Protein AF-A0A834UEQ7-F1 (afdb_monomer)

InterPro domains:
  IPR047501 Ciliogenesis-associated TTC17-interacting protein, dimerization/docking domain [cd22973] (294-333)
  IPR048777 Ciliogenesis-associated TTC17-interacting protein, N-terminal domain [PF21772] (25-236)

Secondary structure (DSSP, 8-state):
--------------------------TTTHHHH-EEEEEEEEETTSTT-EEEEEEEEEEEESTTS-EEEEEEEEEEEETTEEEEEEEEEEEETTS-EEEEEEEEEEEETTEEEEEEEEEEEETTEEEEEEEEEETTT--EEEEEEEEETTS-EE-HHHHHHHHHHHHHTT--EEEEEEEE-TTS-EEEEEEEEEEEEEEEETTEEEEEEEEEEEEE-TTS-EEEEEEEE-TT--EEEEEETTSSEEEEEGGGS---HHHHHHHHHHHTTGGGT-HHHHHHHHHHHHHHHHHHHHHHHH-HHHHHHHHHHHHHHHHH--S-HHHHHHHHHHTTSSS--------TTSGGGS-------------S-S--GGG--------

Organism: Vespula pensylvanica (NCBI:txid30213)

Structure (mmCIF, N/CA/C/O backbone):
data_AF-A0A834UEQ7-F1
#
_entry.id   AF-A0A834UEQ7-F1
#
loop_
_atom_site.group_PDB
_atom_site.id
_atom_site.type_symbol
_atom_site.label_atom_id
_atom_site.label_alt_id
_atom_site.label_comp_id
_atom_site.label_asym_id
_atom_site.label_entity_id
_atom_site.label_seq_id
_atom_site.pdbx_PDB_ins_code
_atom_site.Cartn_x
_atom_site.Cartn_y
_atom_site.Cartn_z
_atom_site.occupancy
_atom_site.B_iso_or_equiv
_atom_site.auth_seq_id
_atom_site.auth_comp_id
_atom_site.auth_asym_id
_atom_site.auth_atom_id
_atom_site.pdbx_PDB_model_num
ATOM 1 N N . MET A 1 1 ? 34.923 35.739 24.118 1.00 29.53 1 MET A N 1
ATOM 2 C CA . MET A 1 1 ? 34.042 36.268 25.182 1.00 29.53 1 MET A CA 1
ATOM 3 C C . MET A 1 1 ? 32.742 35.494 25.080 1.00 29.53 1 MET A C 1
ATOM 5 O O . MET A 1 1 ? 32.020 35.686 24.119 1.00 29.53 1 MET A O 1
ATOM 9 N N . SER A 1 2 ? 32.703 34.333 25.738 1.00 24.75 2 SER A N 1
ATOM 10 C CA . SER A 1 2 ? 32.017 34.069 27.026 1.00 24.75 2 SER A CA 1
ATOM 11 C C . SER A 1 2 ? 30.614 33.519 26.748 1.00 24.75 2 SER A C 1
ATOM 13 O O . SER A 1 2 ? 29.846 34.187 26.079 1.00 24.75 2 SER A O 1
ATOM 15 N N . SER A 1 3 ? 30.183 32.352 27.206 1.00 23.22 3 SER A N 1
ATOM 16 C CA . SER A 1 3 ? 30.761 31.334 28.083 1.00 23.22 3 SER A CA 1
ATOM 17 C C . SER A 1 3 ? 29.732 30.199 28.187 1.00 23.22 3 SER A C 1
ATOM 19 O O . SER A 1 3 ? 28.541 30.487 28.188 1.00 23.22 3 SER A O 1
ATOM 21 N N . LEU A 1 4 ? 30.216 28.965 28.358 1.00 26.08 4 LEU A N 1
ATOM 22 C CA . LEU A 1 4 ? 29.636 27.914 29.209 1.00 26.08 4 LEU A CA 1
ATOM 23 C C . LEU A 1 4 ? 28.150 27.556 29.010 1.00 26.08 4 LEU A C 1
ATOM 25 O O . LEU A 1 4 ? 27.282 28.196 29.586 1.00 26.08 4 LEU A O 1
ATOM 29 N N . PHE A 1 5 ? 27.888 26.403 28.386 1.00 25.92 5 PHE A N 1
ATOM 30 C CA . PHE A 1 5 ? 26.907 25.473 28.948 1.00 25.92 5 PHE A CA 1
ATOM 31 C C . PHE A 1 5 ? 27.460 24.049 28.964 1.00 25.92 5 PHE A C 1
ATOM 33 O O . PHE A 1 5 ? 28.072 23.550 28.025 1.00 25.92 5 PHE A O 1
ATOM 40 N N . THR A 1 6 ? 27.292 23.480 30.142 1.00 25.72 6 THR A N 1
ATOM 41 C CA . THR A 1 6 ? 27.798 22.245 30.711 1.00 25.72 6 THR A CA 1
ATOM 42 C C . THR A 1 6 ? 27.322 20.990 29.992 1.00 25.72 6 THR A C 1
ATOM 44 O O . THR A 1 6 ? 26.128 20.780 29.792 1.00 25.72 6 THR A O 1
ATOM 47 N N . SER A 1 7 ? 28.278 20.099 29.744 1.00 25.44 7 SER A N 1
ATOM 48 C CA . SER A 1 7 ? 28.077 18.659 29.628 1.00 25.44 7 SER A CA 1
ATOM 49 C C . SER A 1 7 ? 27.246 18.138 30.803 1.00 25.44 7 SER A C 1
ATOM 51 O O . SER A 1 7 ? 27.686 18.196 31.951 1.00 25.44 7 SER A O 1
ATOM 53 N N . THR A 1 8 ? 26.060 17.611 30.517 1.00 25.75 8 THR A N 1
ATOM 54 C CA . THR A 1 8 ? 25.307 16.769 31.448 1.00 25.75 8 THR A CA 1
ATOM 55 C C . THR A 1 8 ? 25.027 15.444 30.762 1.00 25.75 8 THR A C 1
ATOM 57 O O . THR A 1 8 ? 24.201 15.324 29.865 1.00 25.75 8 THR A O 1
ATOM 60 N N . THR A 1 9 ? 25.794 14.447 31.183 1.00 26.47 9 THR A N 1
ATOM 61 C CA . THR A 1 9 ? 25.445 13.036 31.108 1.00 26.47 9 THR A CA 1
ATOM 62 C C . THR A 1 9 ? 24.095 12.811 31.785 1.00 26.47 9 THR A C 1
ATOM 64 O O . THR A 1 9 ? 23.961 13.086 32.975 1.00 26.47 9 THR A O 1
ATOM 67 N N . PHE A 1 10 ? 23.131 12.265 31.049 1.00 24.61 10 PHE A N 1
ATOM 68 C CA . PHE A 1 10 ? 21.999 11.535 31.613 1.00 24.61 10 PHE A CA 1
ATOM 69 C C . PHE A 1 10 ? 21.941 10.169 30.928 1.00 24.61 10 PHE A C 1
ATOM 71 O O . PHE A 1 10 ? 21.466 10.031 29.805 1.00 24.61 10 PHE A O 1
ATOM 78 N N . ILE A 1 11 ? 22.469 9.160 31.618 1.00 36.09 11 ILE A N 1
ATOM 79 C CA . ILE A 1 11 ? 21.972 7.792 31.523 1.00 36.09 11 ILE A CA 1
ATOM 80 C C . ILE A 1 11 ? 21.160 7.614 32.798 1.00 36.09 11 ILE A C 1
ATOM 82 O O . ILE A 1 11 ? 21.750 7.608 33.869 1.00 36.09 11 ILE A O 1
ATOM 86 N N . GLU A 1 12 ? 19.839 7.502 32.678 1.00 26.77 12 GLU A N 1
ATOM 87 C CA . GLU A 1 12 ? 19.042 6.597 33.508 1.00 26.77 12 GLU A CA 1
ATOM 88 C C . GLU A 1 12 ? 17.618 6.449 32.951 1.00 26.77 12 GLU A C 1
ATOM 90 O O . GLU A 1 12 ? 16.848 7.397 32.815 1.00 26.77 12 GLU A O 1
ATOM 95 N N . SER A 1 13 ? 17.334 5.201 32.586 1.00 35.88 13 SER A N 1
ATOM 96 C CA . SER A 1 13 ? 16.052 4.498 32.605 1.00 35.88 13 SER A CA 1
ATOM 97 C C . SER A 1 13 ? 14.782 5.292 32.934 1.00 35.88 13 SER A C 1
ATOM 99 O O . SER A 1 13 ? 14.509 5.619 34.088 1.00 35.88 13 SER A O 1
ATOM 101 N N . SER A 1 14 ? 13.884 5.367 31.951 1.00 28.34 14 SER A N 1
ATOM 102 C CA . SER A 1 14 ? 12.446 5.287 32.212 1.00 28.34 14 SER A CA 1
ATOM 103 C C . SER A 1 14 ? 11.760 4.418 31.153 1.00 28.34 14 SER A C 1
ATOM 105 O O . SER A 1 14 ? 11.610 4.778 29.990 1.00 28.34 14 SER A O 1
ATOM 107 N N . ASN A 1 15 ? 11.360 3.222 31.586 1.00 38.53 15 ASN A N 1
ATOM 108 C CA . ASN A 1 15 ? 10.345 2.399 30.940 1.00 38.53 15 ASN A CA 1
ATOM 109 C C . ASN A 1 15 ? 9.107 3.254 30.631 1.00 38.53 15 ASN A C 1
ATOM 111 O O . ASN A 1 15 ? 8.442 3.695 31.567 1.00 38.53 15 ASN A O 1
ATOM 115 N N . SER A 1 16 ? 8.789 3.471 29.350 1.00 36.50 16 SER A N 1
ATOM 116 C CA . SER A 1 16 ? 7.416 3.627 28.824 1.00 36.50 16 SER A CA 1
ATOM 117 C C . SER A 1 16 ? 7.406 4.033 27.341 1.00 36.50 16 SER A C 1
ATOM 119 O O . SER A 1 16 ? 6.876 5.080 26.977 1.00 36.50 16 SER A O 1
ATOM 121 N N . GLN A 1 17 ? 7.914 3.191 26.437 1.00 37.12 17 GLN A N 1
ATOM 122 C CA . GLN A 1 17 ? 7.403 3.242 25.062 1.00 37.12 17 GLN A CA 1
ATOM 123 C C . GLN A 1 17 ? 6.206 2.301 24.978 1.00 37.12 17 GLN A C 1
ATOM 125 O O . GLN A 1 17 ? 6.317 1.082 25.055 1.00 37.12 17 GLN A O 1
ATOM 130 N N . LYS A 1 18 ? 5.041 2.953 25.006 1.00 42.28 18 LYS A N 1
ATOM 131 C CA . LYS A 1 18 ? 3.695 2.400 25.087 1.00 42.28 18 LYS A CA 1
ATOM 132 C C . LYS A 1 18 ? 3.487 1.340 24.010 1.00 42.28 18 LYS A C 1
ATOM 134 O O . LYS A 1 18 ? 3.344 1.670 22.838 1.00 42.28 18 LYS A O 1
ATOM 139 N N . TRP A 1 19 ? 3.414 0.090 24.456 1.00 45.78 19 TRP A N 1
ATOM 140 C CA . TRP A 1 19 ? 2.829 -1.006 23.700 1.00 45.78 19 TRP A CA 1
ATOM 141 C C . TRP A 1 19 ? 1.444 -0.590 23.176 1.00 45.78 19 TRP A C 1
ATOM 143 O O . TRP A 1 19 ? 0.663 0.063 23.878 1.00 45.78 19 TRP A O 1
ATOM 153 N N . ILE A 1 20 ? 1.205 -0.936 21.914 1.00 53.16 20 ILE A N 1
ATOM 154 C CA . ILE A 1 20 ? 0.031 -0.667 21.075 1.00 53.16 20 ILE A CA 1
ATOM 155 C C . ILE A 1 20 ? -1.271 -0.888 21.877 1.00 53.16 20 ILE A C 1
ATOM 157 O O . ILE A 1 20 ? -1.365 -1.859 22.635 1.00 53.16 20 ILE A O 1
ATOM 161 N N . PRO A 1 21 ? -2.322 -0.057 21.710 1.00 59.09 21 PRO A N 1
ATOM 162 C CA . PRO A 1 21 ? -3.666 -0.479 22.104 1.00 59.09 21 PRO A CA 1
ATOM 163 C C . PRO A 1 21 ? -3.953 -1.855 21.484 1.00 59.09 21 PRO A C 1
ATOM 165 O O . PRO A 1 21 ? -3.467 -2.123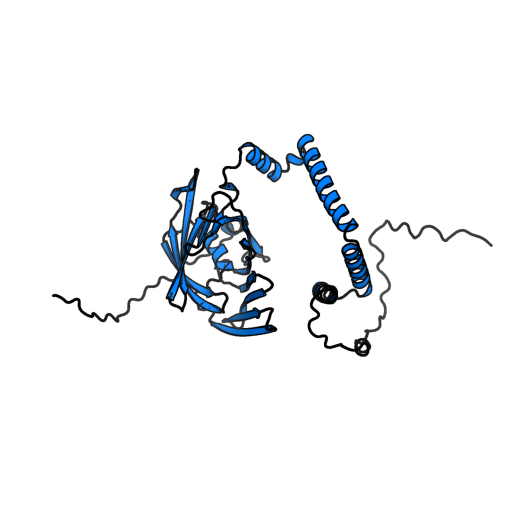 20.393 1.00 59.09 21 PRO A O 1
ATOM 168 N N . GLN A 1 22 ? -4.721 -2.741 22.126 1.00 74.12 22 GLN A N 1
ATOM 169 C CA . GLN A 1 22 ? -5.081 -4.048 21.544 1.00 74.12 22 GLN A CA 1
ATOM 170 C C . GLN A 1 22 ? -5.975 -3.864 20.300 1.00 74.12 22 GLN A C 1
ATOM 172 O O . GLN A 1 22 ? -7.188 -4.060 20.348 1.00 74.12 22 GLN A O 1
ATOM 177 N N . PHE A 1 23 ? -5.383 -3.421 19.190 1.00 88.12 23 PHE A N 1
ATOM 178 C CA . PHE A 1 23 ? -6.071 -3.131 17.951 1.00 88.12 23 PHE A CA 1
ATOM 179 C C . PHE A 1 23 ? -6.521 -4.435 17.319 1.00 88.12 23 PHE A C 1
ATOM 181 O O . PHE A 1 23 ? -5.768 -5.403 17.199 1.00 88.12 23 PHE A O 1
ATOM 188 N N . PHE A 1 24 ? -7.788 -4.445 16.936 1.00 90.44 24 PHE A N 1
ATOM 189 C CA . PHE A 1 24 ? -8.439 -5.620 16.410 1.00 90.44 24 PHE A C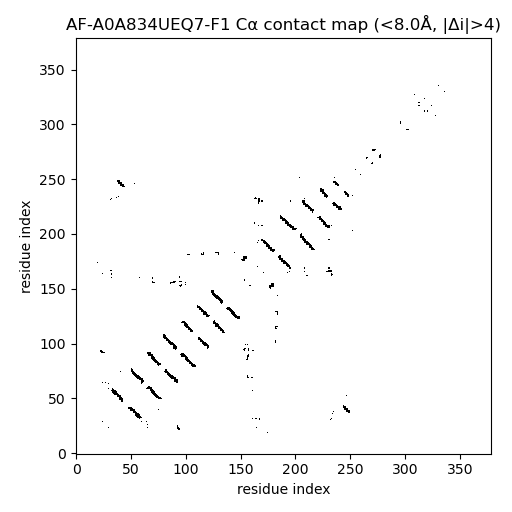A 1
ATOM 190 C C . PHE A 1 24 ? -9.551 -5.191 15.465 1.00 90.44 24 PHE A C 1
ATOM 192 O O . PHE A 1 24 ? -10.453 -4.435 15.840 1.00 90.44 24 PHE A O 1
ATOM 199 N N . ILE A 1 25 ? -9.494 -5.685 14.233 1.00 92.44 25 ILE A N 1
ATOM 200 C CA . ILE A 1 25 ? -10.559 -5.486 13.256 1.00 92.44 25 ILE A CA 1
ATOM 201 C C . ILE A 1 25 ? -11.655 -6.507 13.555 1.00 92.44 25 ILE A C 1
ATOM 203 O O . ILE A 1 25 ? -11.583 -7.667 13.149 1.00 92.44 25 ILE A O 1
ATOM 207 N N . ASP A 1 26 ? -12.675 -6.066 14.288 1.00 90.94 26 ASP A N 1
ATOM 208 C CA . ASP A 1 26 ? -13.876 -6.867 14.504 1.00 90.94 26 ASP A CA 1
ATOM 209 C C . ASP A 1 26 ? -14.715 -7.018 13.226 1.00 90.94 26 ASP A C 1
ATOM 211 O O . ASP A 1 26 ? -14.561 -6.288 12.242 1.00 90.94 26 ASP A O 1
ATOM 215 N N . HIS A 1 27 ? -15.647 -7.972 13.264 1.00 87.25 27 HIS A N 1
ATOM 216 C CA . HIS A 1 27 ? -16.515 -8.316 12.139 1.00 87.25 27 HIS A CA 1
ATOM 217 C C . HIS A 1 27 ? -17.295 -7.112 11.573 1.00 87.25 27 HIS A C 1
ATOM 219 O O . HIS A 1 27 ? -17.557 -7.053 10.372 1.00 87.25 27 HIS A O 1
ATOM 225 N N . TYR A 1 28 ? -17.644 -6.124 12.403 1.00 88.25 28 TYR A N 1
ATOM 226 C CA . TYR A 1 28 ? -18.399 -4.947 11.963 1.00 88.25 28 TYR A CA 1
ATOM 227 C C . TYR A 1 28 ? -17.530 -3.962 11.174 1.00 88.25 28 TYR A C 1
ATOM 229 O O . TYR A 1 28 ? -18.037 -3.249 10.306 1.00 88.25 28 TYR A O 1
ATOM 237 N N . LYS A 1 29 ? -16.217 -3.942 11.432 1.00 91.06 29 LYS A N 1
ATOM 238 C CA . LYS A 1 29 ? -15.257 -3.051 10.766 1.00 91.06 29 LYS A CA 1
ATOM 239 C C . LYS A 1 29 ? -14.668 -3.630 9.481 1.00 91.06 29 LYS A C 1
ATOM 241 O O . LYS A 1 29 ? -14.196 -2.848 8.660 1.00 91.06 29 LYS A O 1
ATOM 246 N N . VAL A 1 30 ? -14.750 -4.948 9.253 1.00 91.81 30 VAL A N 1
ATOM 247 C CA . VAL A 1 30 ? -14.198 -5.625 8.056 1.00 91.81 30 VAL A CA 1
ATOM 248 C C . VAL A 1 30 ? -14.609 -4.922 6.758 1.00 91.81 30 VAL A C 1
ATOM 250 O O . VAL A 1 30 ? -13.764 -4.605 5.925 1.00 91.81 30 VAL A O 1
ATOM 253 N N . LYS A 1 31 ? -15.901 -4.614 6.591 1.00 90.06 31 LYS A N 1
ATOM 254 C CA . LYS A 1 31 ? -16.392 -3.949 5.374 1.00 90.06 31 LYS A CA 1
ATOM 255 C C . LYS A 1 31 ? -15.882 -2.510 5.233 1.00 90.06 31 LYS A C 1
ATOM 257 O O . LYS A 1 31 ? -15.711 -2.050 4.114 1.00 90.06 31 LYS A O 1
ATOM 262 N N . ALA A 1 32 ? -15.660 -1.808 6.343 1.00 90.31 32 ALA A N 1
ATOM 263 C CA . ALA A 1 32 ? -15.203 -0.420 6.334 1.00 90.31 32 ALA A CA 1
ATOM 264 C C . ALA A 1 32 ? -13.703 -0.296 6.006 1.00 90.31 32 ALA A C 1
ATOM 266 O O . ALA A 1 32 ? -13.297 0.694 5.398 1.00 90.31 32 ALA A O 1
ATOM 267 N N . VAL A 1 33 ? -12.892 -1.295 6.382 1.00 92.94 33 VAL A N 1
ATOM 268 C CA . VAL A 1 33 ? -11.453 -1.330 6.059 1.00 92.94 33 VAL A CA 1
ATOM 269 C C . VAL A 1 33 ? -11.155 -1.838 4.645 1.00 92.94 33 VAL A C 1
ATOM 271 O O . VAL A 1 33 ? -10.078 -1.562 4.128 1.00 92.94 33 VAL A O 1
ATOM 274 N N . CYS A 1 34 ? -12.079 -2.569 4.013 1.00 92.81 34 CYS A N 1
ATOM 275 C CA . CYS A 1 34 ? -11.921 -3.049 2.639 1.00 92.81 34 CYS A CA 1
ATOM 276 C C . CYS A 1 34 ? -12.319 -1.961 1.635 1.00 92.81 34 CYS A C 1
ATOM 278 O O . CYS A 1 34 ? -13.428 -1.428 1.697 1.00 92.81 34 CYS A O 1
ATOM 280 N N . PHE A 1 35 ? -11.446 -1.656 0.676 1.00 90.88 35 PHE A N 1
ATOM 281 C CA . PHE A 1 35 ? -11.706 -0.636 -0.338 1.00 90.88 35 PHE A CA 1
ATOM 282 C C . PHE A 1 35 ? -10.904 -0.879 -1.612 1.00 90.88 35 PHE A C 1
ATOM 284 O O . PHE A 1 35 ? -9.949 -1.652 -1.632 1.00 90.88 35 PHE A O 1
ATOM 291 N N . LYS A 1 36 ? -11.287 -0.178 -2.679 1.00 92.81 36 LYS A N 1
ATOM 292 C CA . LYS A 1 36 ? -10.518 -0.081 -3.916 1.00 92.81 36 LYS A CA 1
ATOM 293 C C . LYS A 1 36 ? -10.498 1.368 -4.368 1.00 92.81 36 LYS A C 1
ATOM 295 O O . LYS A 1 36 ? -11.551 1.950 -4.616 1.00 92.81 36 LYS A O 1
ATOM 300 N N . GLU A 1 37 ? -9.306 1.933 -4.478 1.00 91.69 37 GLU A N 1
ATOM 301 C CA . GLU A 1 37 ? -9.090 3.345 -4.779 1.00 91.69 37 GLU A CA 1
ATOM 302 C C . GLU A 1 37 ? -8.034 3.512 -5.875 1.00 91.69 37 GLU A C 1
ATOM 304 O O . GLU A 1 37 ? -7.159 2.667 -6.086 1.00 91.69 37 GLU A O 1
ATOM 309 N N . THR A 1 38 ? -8.138 4.613 -6.616 1.00 91.88 38 THR A N 1
ATOM 310 C CA . THR A 1 38 ? -7.132 5.034 -7.593 1.00 91.88 38 THR A CA 1
ATOM 311 C C . THR A 1 38 ? -6.845 6.511 -7.381 1.00 91.88 38 THR A C 1
ATOM 313 O O . THR A 1 38 ? -7.740 7.346 -7.499 1.00 91.88 38 THR A O 1
ATOM 316 N N . LEU A 1 39 ? -5.595 6.811 -7.050 1.00 92.31 39 LEU A N 1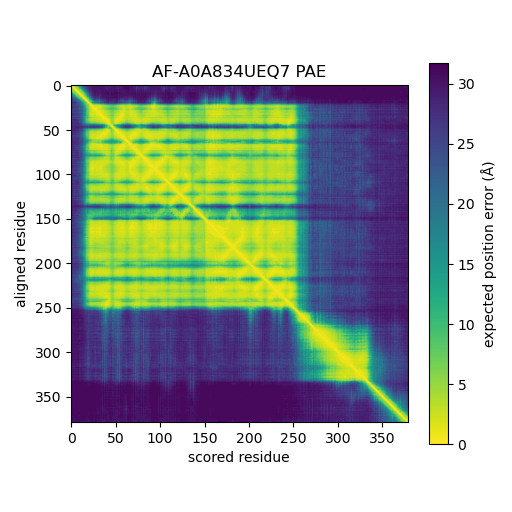
ATOM 317 C CA . LEU A 1 39 ? -5.076 8.148 -6.807 1.00 92.31 39 LEU A CA 1
ATOM 318 C C . LEU A 1 39 ? -4.225 8.585 -8.001 1.00 92.31 39 LEU A C 1
ATOM 320 O O . LEU A 1 39 ? -3.510 7.779 -8.604 1.00 92.31 39 LEU A O 1
ATOM 324 N N . LEU A 1 40 ? -4.299 9.869 -8.323 1.00 91.50 40 LEU A N 1
ATOM 325 C CA . LEU A 1 40 ? -3.463 10.521 -9.322 1.00 91.50 40 LEU A CA 1
ATOM 326 C C . LEU A 1 40 ? -2.147 10.938 -8.671 1.00 91.50 40 LEU A C 1
ATOM 328 O O . LEU A 1 40 ? -2.145 11.413 -7.538 1.00 91.50 40 LEU A O 1
ATOM 332 N N . ILE A 1 41 ? -1.037 10.772 -9.379 1.00 90.56 41 ILE A N 1
ATOM 333 C CA . ILE A 1 41 ? 0.259 11.316 -8.976 1.00 90.56 41 ILE A CA 1
ATOM 334 C C . ILE A 1 41 ? 0.437 12.641 -9.713 1.00 90.56 41 ILE A C 1
ATOM 336 O O . ILE A 1 41 ? 0.384 12.660 -10.946 1.00 90.56 41 ILE A O 1
ATOM 340 N N . CYS A 1 42 ? 0.654 13.723 -8.968 1.00 87.75 42 CYS A N 1
ATOM 341 C CA . CYS A 1 42 ? 0.828 15.070 -9.512 1.00 87.75 42 CYS A CA 1
ATOM 342 C C . CYS A 1 42 ? 2.106 15.716 -8.967 1.00 87.75 42 CYS A C 1
ATOM 344 O O . CYS A 1 42 ? 2.470 15.471 -7.815 1.00 87.75 42 CYS A O 1
ATOM 346 N N . LEU A 1 43 ? 2.757 16.577 -9.752 1.00 86.25 43 LEU A N 1
ATOM 347 C CA . LEU A 1 43 ? 3.845 17.426 -9.252 1.00 86.25 43 LEU A CA 1
ATOM 348 C C . LEU A 1 43 ? 3.308 18.480 -8.265 1.00 86.25 43 LEU A C 1
ATOM 350 O O . LEU A 1 43 ? 2.210 19.003 -8.427 1.00 86.25 43 LEU A O 1
ATOM 354 N N . LYS A 1 44 ? 4.080 18.802 -7.220 1.00 82.19 44 LYS A N 1
ATOM 355 C CA . LYS A 1 44 ? 3.687 19.754 -6.160 1.00 82.19 44 LYS A CA 1
ATOM 356 C C . LYS A 1 44 ? 3.560 21.195 -6.649 1.00 82.19 44 LYS A C 1
ATOM 358 O O . LYS A 1 44 ? 2.714 21.933 -6.155 1.00 82.19 44 LYS A O 1
ATOM 363 N N . ASN A 1 45 ? 4.417 21.583 -7.590 1.00 67.25 45 ASN A N 1
ATOM 364 C CA . ASN A 1 45 ? 4.579 22.974 -8.021 1.00 67.25 45 ASN A CA 1
ATOM 365 C C . ASN A 1 45 ? 3.790 23.302 -9.292 1.00 67.25 45 ASN A C 1
ATOM 367 O O . ASN A 1 45 ? 3.814 24.441 -9.752 1.00 67.25 45 ASN A O 1
ATOM 371 N N . GLU A 1 46 ? 3.095 22.319 -9.859 1.00 57.44 46 GLU A N 1
ATOM 372 C CA . GLU A 1 46 ? 2.365 22.463 -11.108 1.00 57.44 46 GLU A CA 1
ATOM 373 C C . GLU A 1 46 ? 0.909 22.069 -10.890 1.00 57.44 46 GLU A C 1
ATOM 375 O O . GLU A 1 46 ? 0.593 21.032 -10.309 1.00 57.44 46 GLU A O 1
ATOM 380 N N . ILE A 1 47 ? 0.003 22.936 -11.337 1.00 53.94 47 ILE A N 1
ATOM 381 C CA . ILE A 1 47 ? -1.425 22.826 -11.029 1.00 53.94 47 ILE A CA 1
ATOM 382 C C . ILE A 1 47 ? -2.015 21.547 -11.653 1.00 53.94 47 ILE A C 1
ATOM 384 O O . ILE A 1 47 ? -2.936 20.971 -11.078 1.00 53.94 47 ILE A O 1
ATOM 388 N N . VAL A 1 48 ? -1.481 21.077 -12.793 1.00 53.47 48 VAL A N 1
ATOM 389 C CA . VAL A 1 48 ? -2.051 19.950 -13.554 1.00 53.47 48 VAL A CA 1
ATOM 390 C C . VAL A 1 48 ? -1.002 19.196 -14.395 1.00 53.47 48 VAL A C 1
ATOM 392 O O . VAL A 1 48 ? -1.118 19.106 -15.614 1.00 53.47 48 VAL A O 1
ATOM 395 N N . THR A 1 49 ? 0.023 18.613 -13.780 1.00 68.06 49 THR A N 1
ATOM 396 C CA . THR A 1 49 ? 0.841 17.581 -14.451 1.00 68.06 49 THR A CA 1
ATOM 397 C C . THR A 1 49 ? 0.621 16.248 -13.766 1.00 68.06 49 THR A C 1
ATOM 399 O O . THR A 1 49 ? 1.276 15.880 -12.792 1.00 68.06 49 THR A O 1
ATOM 402 N N . HIS A 1 50 ? -0.383 15.533 -14.275 1.00 83.38 50 HIS A N 1
ATOM 403 C CA . HIS A 1 50 ? -0.589 14.122 -13.982 1.00 83.38 50 HIS A CA 1
ATOM 404 C C . HIS A 1 50 ? 0.575 13.329 -14.576 1.00 83.38 50 HIS A C 1
ATOM 406 O O . HIS A 1 50 ? 0.781 13.328 -15.786 1.00 83.38 50 HIS A O 1
ATOM 412 N N . ILE A 1 51 ? 1.336 12.672 -13.710 1.00 87.06 51 ILE A N 1
ATOM 413 C CA . ILE A 1 51 ? 2.573 11.960 -14.067 1.00 87.06 51 ILE A CA 1
ATOM 414 C C . ILE A 1 51 ? 2.482 10.461 -13.772 1.00 87.06 51 ILE A C 1
ATOM 416 O O . ILE A 1 51 ? 3.438 9.717 -13.984 1.00 87.06 51 ILE A O 1
ATOM 420 N N . GLY A 1 52 ? 1.344 9.987 -13.262 1.00 88.75 52 GLY A N 1
ATOM 421 C CA . GLY A 1 52 ? 1.181 8.581 -12.927 1.00 88.75 52 GLY A CA 1
ATOM 422 C C . GLY A 1 52 ? -0.021 8.271 -12.048 1.00 88.75 52 GLY A C 1
ATOM 423 O O . GLY A 1 52 ? -0.816 9.142 -11.708 1.00 88.75 52 GLY A O 1
ATOM 424 N N . ASN A 1 53 ? -0.165 7.003 -11.674 1.00 92.19 53 ASN A N 1
ATOM 425 C CA . ASN A 1 53 ? -1.302 6.526 -10.890 1.00 92.19 53 ASN A CA 1
ATOM 426 C C . ASN A 1 53 ? -0.847 5.623 -9.743 1.00 92.19 53 ASN A C 1
ATOM 428 O O . ASN A 1 53 ? 0.103 4.850 -9.884 1.00 92.19 53 ASN A O 1
ATOM 432 N N . CYS A 1 54 ? -1.591 5.670 -8.642 1.00 94.38 54 CYS A N 1
ATOM 433 C CA . CYS A 1 54 ? -1.495 4.727 -7.538 1.00 94.38 54 CYS A CA 1
ATOM 434 C C . CYS A 1 54 ? -2.838 4.006 -7.373 1.00 94.38 54 CYS A C 1
ATOM 436 O O . CYS A 1 54 ? -3.862 4.640 -7.143 1.00 94.38 54 CYS A O 1
ATOM 438 N N . CYS A 1 55 ? -2.852 2.687 -7.523 1.00 94.75 55 CYS A N 1
ATOM 439 C CA . CYS A 1 55 ? -4.019 1.842 -7.287 1.00 94.75 55 CYS A CA 1
ATOM 440 C C . CYS A 1 55 ? -3.837 1.109 -5.964 1.00 94.75 55 CYS A C 1
ATOM 442 O O . CYS A 1 55 ? -2.793 0.491 -5.768 1.00 94.75 55 CYS A O 1
ATOM 444 N N . ILE A 1 56 ? -4.848 1.137 -5.101 1.00 95.56 56 ILE A N 1
ATOM 445 C CA . ILE A 1 56 ? -4.855 0.434 -3.815 1.00 95.56 56 ILE A CA 1
ATOM 446 C C . ILE A 1 56 ? -6.115 -0.425 -3.758 1.00 95.56 56 ILE A C 1
ATOM 448 O O . ILE A 1 56 ? -7.202 0.046 -4.095 1.00 95.56 56 ILE A O 1
ATOM 452 N N . SER A 1 57 ? -5.984 -1.675 -3.330 1.00 96.19 57 SER A N 1
ATOM 453 C CA . SER A 1 57 ? -7.110 -2.554 -3.028 1.00 96.19 57 SER A CA 1
ATOM 454 C C . SER A 1 57 ? -6.853 -3.340 -1.751 1.00 96.19 57 SER A C 1
ATOM 456 O O . SER A 1 57 ? -5.795 -3.951 -1.615 1.00 96.19 57 SER A O 1
ATOM 458 N N . ILE A 1 58 ? -7.837 -3.351 -0.859 1.00 95.62 58 ILE A N 1
ATOM 459 C CA . ILE A 1 58 ? -7.870 -4.159 0.357 1.00 95.62 58 ILE A CA 1
ATOM 460 C C . ILE A 1 58 ? -9.142 -4.998 0.325 1.00 95.62 58 ILE A C 1
ATOM 462 O O . ILE A 1 58 ? -10.246 -4.455 0.256 1.00 95.62 58 ILE A O 1
ATOM 466 N N . GLU A 1 59 ? -8.984 -6.314 0.397 1.00 95.12 59 GLU A N 1
ATOM 467 C CA . GLU A 1 59 ? -10.080 -7.278 0.349 1.00 95.12 59 GLU A CA 1
ATOM 468 C C . GLU A 1 59 ? -9.965 -8.260 1.517 1.00 95.12 59 GLU A C 1
ATOM 470 O O . GLU A 1 59 ? -8.875 -8.724 1.837 1.00 95.12 59 GLU A O 1
ATOM 475 N N . SER A 1 60 ? -11.084 -8.601 2.160 1.00 93.81 60 SER A N 1
ATOM 476 C CA . SER A 1 60 ? -11.105 -9.664 3.168 1.00 93.81 60 SER A CA 1
ATOM 477 C C . SER A 1 60 ? -11.027 -11.032 2.489 1.00 93.81 60 SER A C 1
ATOM 479 O O . SER A 1 60 ? -11.839 -11.311 1.601 1.00 93.81 60 SER A O 1
ATOM 481 N N . ILE A 1 61 ? -10.133 -11.899 2.947 1.00 91.62 61 ILE A N 1
ATOM 482 C CA . ILE A 1 61 ? -9.912 -13.245 2.413 1.00 91.62 61 ILE A CA 1
ATOM 483 C C . ILE A 1 61 ? -10.147 -14.323 3.480 1.00 91.62 61 ILE A C 1
ATOM 485 O O . ILE A 1 61 ? -10.310 -14.043 4.670 1.00 91.62 61 ILE A O 1
ATOM 489 N N . GLY A 1 62 ? -10.193 -15.575 3.024 1.00 81.88 62 GLY A N 1
ATOM 490 C CA . GLY A 1 62 ? -10.375 -16.745 3.876 1.00 81.88 62 GLY A CA 1
ATOM 491 C C . GLY A 1 62 ? -11.834 -17.000 4.290 1.00 81.88 62 GLY A C 1
ATOM 492 O O . GLY A 1 62 ? -12.702 -16.130 4.171 1.00 81.88 62 GLY A O 1
ATOM 493 N N . PRO A 1 63 ? -12.133 -18.208 4.798 1.00 76.19 63 PRO A N 1
ATOM 494 C CA . PRO A 1 63 ? -13.499 -18.632 5.119 1.00 76.19 63 PRO A CA 1
ATOM 495 C C . PRO A 1 63 ? -14.125 -17.817 6.258 1.00 76.19 63 PRO A C 1
ATOM 497 O O . PRO A 1 63 ? -15.332 -17.592 6.264 1.00 76.19 63 PRO A O 1
ATOM 500 N N . GLN A 1 64 ? -13.305 -17.347 7.203 1.00 78.56 64 GLN A N 1
ATOM 501 C CA . GLN A 1 64 ? -13.754 -16.549 8.348 1.00 78.56 64 GLN A CA 1
ATOM 502 C C . GLN A 1 64 ? -13.648 -15.033 8.118 1.00 78.56 64 GLN A C 1
ATOM 504 O O . GLN A 1 64 ? -14.070 -14.270 8.980 1.00 78.56 64 GLN A O 1
ATOM 509 N N . LYS A 1 65 ? -13.095 -14.579 6.979 1.00 81.38 65 LYS A N 1
ATOM 510 C CA . LYS A 1 65 ? -12.876 -13.150 6.666 1.00 81.38 65 LYS A CA 1
ATOM 511 C C . LYS A 1 65 ? -12.103 -12.378 7.746 1.00 81.38 65 LYS A C 1
ATOM 513 O O . LYS A 1 65 ? -12.349 -11.196 7.976 1.00 81.38 65 LYS A O 1
ATOM 518 N N . HIS A 1 66 ? -11.177 -13.060 8.418 1.00 85.56 66 HIS A N 1
ATOM 519 C CA . HIS A 1 66 ? -10.294 -12.487 9.441 1.00 85.56 66 HIS A CA 1
ATOM 520 C C . HIS A 1 66 ? -8.908 -12.113 8.899 1.00 85.56 66 HIS A C 1
ATOM 522 O O . HIS A 1 66 ? -8.063 -11.614 9.643 1.00 85.56 66 HIS A O 1
ATOM 528 N N . GLU A 1 67 ? -8.685 -12.355 7.614 1.00 93.31 67 GLU A N 1
ATOM 529 C CA . GLU A 1 67 ? -7.452 -12.067 6.899 1.00 93.31 67 GLU A CA 1
ATOM 530 C C . GLU A 1 67 ? -7.748 -11.080 5.773 1.00 93.31 67 GLU A C 1
ATOM 532 O O . GLU A 1 67 ? -8.876 -10.993 5.280 1.00 93.31 67 GLU A O 1
ATOM 537 N N . PHE A 1 68 ? -6.730 -10.334 5.365 1.00 96.12 68 PHE A N 1
ATOM 538 C CA . PHE A 1 68 ? -6.834 -9.279 4.368 1.00 96.12 68 PHE A CA 1
ATOM 539 C C . PHE A 1 68 ? -5.758 -9.460 3.309 1.00 96.12 68 PHE A C 1
ATOM 541 O O . PHE A 1 68 ? -4.598 -9.682 3.648 1.00 96.12 68 PHE A O 1
ATOM 548 N N . LEU A 1 69 ? -6.145 -9.323 2.044 1.00 97.31 69 LEU A N 1
ATOM 549 C CA . LEU A 1 69 ? -5.245 -9.179 0.911 1.00 97.31 69 LEU A CA 1
ATOM 550 C C . LEU A 1 69 ? -5.151 -7.697 0.553 1.00 97.31 69 LEU A C 1
ATOM 552 O O . LEU A 1 69 ? -6.150 -7.067 0.204 1.00 97.31 69 LEU A O 1
ATOM 556 N N . ILE A 1 70 ? -3.944 -7.155 0.631 1.00 97.75 70 ILE A N 1
ATOM 557 C CA . ILE A 1 70 ? -3.608 -5.785 0.272 1.00 97.75 70 ILE A CA 1
ATOM 558 C C . ILE A 1 70 ? -2.791 -5.827 -1.014 1.00 97.75 70 ILE A C 1
ATOM 560 O O . ILE A 1 70 ? -1.787 -6.531 -1.106 1.00 97.75 70 ILE A O 1
ATOM 564 N N . ASN A 1 71 ? -3.206 -5.056 -2.012 1.00 97.44 71 ASN A N 1
ATOM 565 C CA . ASN A 1 71 ? -2.471 -4.887 -3.256 1.00 97.44 71 ASN A CA 1
ATOM 566 C C . ASN A 1 71 ? -2.386 -3.403 -3.599 1.00 97.44 71 ASN A C 1
ATOM 568 O O . ASN A 1 71 ? -3.404 -2.724 -3.736 1.00 97.44 71 ASN A O 1
ATOM 572 N N . THR A 1 72 ? -1.160 -2.928 -3.766 1.00 97.12 72 THR A N 1
ATOM 573 C CA . THR A 1 72 ? -0.857 -1.548 -4.116 1.00 97.12 72 THR A CA 1
ATOM 574 C C . THR A 1 72 ? 0.057 -1.528 -5.321 1.00 97.12 72 THR A C 1
ATOM 576 O O . THR A 1 72 ? 1.049 -2.253 -5.375 1.00 97.12 72 THR A O 1
ATOM 579 N N . LYS A 1 73 ? -0.266 -0.682 -6.296 1.00 95.88 73 LYS A N 1
ATOM 580 C CA . LYS A 1 73 ? 0.551 -0.451 -7.484 1.00 95.88 73 LYS A CA 1
ATOM 581 C C . LYS A 1 73 ? 0.691 1.041 -7.720 1.00 95.88 73 LYS A C 1
ATOM 583 O O . LYS A 1 73 ? -0.295 1.717 -7.984 1.00 95.88 73 LYS A O 1
ATOM 588 N N . PHE A 1 74 ? 1.920 1.514 -7.693 1.00 91.88 74 PHE A N 1
ATOM 589 C CA . PHE A 1 74 ? 2.340 2.876 -7.968 1.00 91.88 74 PHE A CA 1
ATOM 590 C C . PHE A 1 74 ? 3.179 2.870 -9.248 1.00 91.88 74 PHE A C 1
ATOM 592 O O . PHE A 1 74 ? 4.119 2.084 -9.359 1.00 91.88 74 PHE A O 1
ATOM 599 N N . CYS A 1 75 ? 2.852 3.720 -10.220 1.00 92.38 75 CYS A N 1
ATOM 600 C CA . CYS A 1 75 ? 3.654 3.901 -11.432 1.00 92.38 75 CYS A CA 1
ATOM 601 C C . CYS A 1 75 ? 3.722 5.380 -11.787 1.00 92.38 75 CYS A C 1
ATOM 603 O O . CYS A 1 75 ? 2.680 6.033 -11.843 1.00 92.38 75 CYS A O 1
ATOM 605 N N . ILE A 1 76 ? 4.923 5.868 -12.081 1.00 90.50 76 ILE A N 1
ATOM 606 C CA . ILE A 1 76 ? 5.223 7.266 -12.380 1.00 90.50 76 ILE A CA 1
ATOM 607 C C . ILE A 1 76 ? 6.101 7.358 -13.631 1.00 90.50 76 ILE A C 1
ATOM 609 O O . ILE A 1 76 ? 6.919 6.474 -13.887 1.00 90.50 76 ILE A O 1
ATOM 613 N N . ASN A 1 77 ? 5.927 8.420 -14.409 1.00 86.25 77 ASN A N 1
ATOM 614 C CA . ASN A 1 77 ? 6.781 8.755 -15.539 1.00 86.25 77 ASN A CA 1
ATOM 615 C C . ASN A 1 77 ? 7.112 10.253 -15.502 1.00 86.25 77 ASN A C 1
ATOM 617 O O . ASN A 1 77 ? 6.208 11.079 -15.616 1.00 86.25 77 ASN A O 1
ATOM 621 N N . ILE A 1 78 ? 8.390 10.590 -15.317 1.00 82.25 78 ILE A N 1
ATOM 622 C CA . ILE A 1 78 ? 8.906 11.968 -15.322 1.00 82.25 78 ILE A CA 1
ATOM 623 C C . ILE A 1 78 ? 10.179 11.985 -16.167 1.00 82.25 78 ILE A C 1
ATOM 625 O O . ILE A 1 78 ? 11.109 11.255 -15.842 1.00 82.25 78 ILE A O 1
ATOM 629 N N . ASP A 1 79 ? 10.256 12.815 -17.208 1.00 77.06 79 ASP A N 1
ATOM 630 C CA . ASP A 1 79 ? 11.487 13.054 -17.984 1.00 77.06 79 ASP A CA 1
ATOM 631 C C . ASP A 1 79 ? 12.249 11.766 -18.371 1.00 77.06 79 ASP A C 1
ATOM 633 O O . ASP A 1 79 ? 13.429 11.598 -18.047 1.00 77.06 79 ASP A O 1
ATOM 637 N N . ASP A 1 80 ? 11.553 10.805 -18.988 1.00 74.31 80 ASP A N 1
ATOM 638 C CA . ASP A 1 80 ? 12.076 9.478 -19.364 1.00 74.31 80 ASP A CA 1
ATOM 639 C C . ASP A 1 80 ? 12.586 8.613 -18.191 1.00 74.31 80 ASP A C 1
ATOM 641 O O . ASP A 1 80 ? 13.337 7.649 -18.379 1.00 74.31 80 ASP A O 1
ATOM 645 N N . HIS A 1 81 ? 12.182 8.937 -16.962 1.00 82.69 81 HIS A N 1
ATOM 646 C CA . HIS A 1 81 ? 12.304 8.077 -15.791 1.00 82.69 81 HIS A CA 1
ATOM 647 C C . HIS A 1 81 ? 10.957 7.407 -15.539 1.00 82.69 81 HIS A C 1
ATOM 649 O O . HIS A 1 81 ? 10.048 7.989 -14.941 1.00 82.69 81 HIS A O 1
ATOM 655 N N . PHE A 1 82 ? 10.838 6.157 -15.978 1.00 88.31 82 PHE A N 1
ATOM 656 C CA . PHE A 1 82 ? 9.686 5.326 -15.660 1.00 88.31 82 PHE A CA 1
ATOM 657 C C . PHE A 1 82 ? 9.969 4.549 -14.378 1.00 88.31 82 PHE A C 1
ATOM 659 O O . PHE A 1 82 ? 10.824 3.667 -14.348 1.00 88.31 82 PHE A O 1
ATOM 666 N N . GLY A 1 83 ? 9.261 4.886 -13.308 1.00 90.75 83 GLY A N 1
ATOM 667 C CA . GLY A 1 83 ? 9.427 4.267 -12.000 1.00 90.75 83 GLY A CA 1
ATOM 668 C C . GLY A 1 83 ? 8.143 3.622 -11.509 1.00 90.75 83 GLY A C 1
ATOM 669 O O . GLY A 1 83 ? 7.036 3.955 -11.945 1.00 90.75 83 GLY A O 1
ATOM 670 N N . GLY A 1 84 ? 8.266 2.710 -10.559 1.00 93.69 84 GLY A N 1
ATOM 671 C CA . GLY A 1 84 ? 7.098 2.158 -9.903 1.00 93.69 84 GLY A CA 1
ATOM 672 C C . GLY A 1 84 ? 7.410 1.377 -8.645 1.00 93.69 84 GLY A C 1
ATOM 673 O O . GLY A 1 84 ? 8.547 0.998 -8.378 1.00 93.69 84 GLY A O 1
ATOM 674 N N . SER A 1 85 ? 6.353 1.137 -7.881 1.00 95.06 85 SER A N 1
ATOM 675 C CA . SER A 1 85 ? 6.361 0.267 -6.717 1.00 95.06 85 SER A CA 1
ATOM 676 C C . SER A 1 85 ? 5.119 -0.616 -6.736 1.00 95.06 85 SER A C 1
ATOM 678 O O . SER A 1 85 ? 4.032 -0.182 -7.124 1.00 95.06 85 SER A O 1
ATOM 680 N N . LYS A 1 86 ? 5.263 -1.876 -6.346 1.00 97.00 86 LYS A N 1
ATOM 681 C CA . LYS A 1 86 ? 4.166 -2.824 -6.183 1.00 97.00 86 LYS A CA 1
ATOM 682 C C . LYS A 1 86 ? 4.312 -3.511 -4.838 1.00 97.00 86 LYS A C 1
ATOM 684 O O . LYS A 1 86 ? 5.377 -4.037 -4.545 1.00 97.00 86 LYS A O 1
ATOM 689 N N . VAL A 1 87 ? 3.236 -3.556 -4.065 1.00 97.69 87 VAL A N 1
ATOM 690 C CA . VAL A 1 87 ? 3.158 -4.290 -2.799 1.00 97.69 87 VAL A CA 1
ATOM 691 C C . VAL A 1 87 ? 1.980 -5.246 -2.882 1.00 97.69 87 VAL A C 1
ATOM 693 O O . VAL A 1 87 ? 0.871 -4.824 -3.200 1.00 97.69 87 VAL A O 1
ATOM 696 N N . VAL A 1 88 ? 2.213 -6.523 -2.604 1.00 97.94 88 VAL A N 1
ATOM 697 C CA . VAL A 1 88 ? 1.168 -7.528 -2.385 1.00 97.94 88 VAL A CA 1
ATOM 698 C C . VAL A 1 88 ? 1.405 -8.110 -1.004 1.00 97.94 88 VAL A C 1
ATOM 700 O O . VAL A 1 88 ? 2.480 -8.639 -0.755 1.00 97.94 88 VAL A O 1
ATOM 703 N N . CYS A 1 89 ? 0.439 -7.980 -0.106 1.00 97.19 89 CYS A N 1
ATOM 704 C CA . CYS A 1 89 ? 0.582 -8.336 1.299 1.00 97.19 89 CYS A CA 1
ATOM 705 C C . CYS A 1 89 ? -0.662 -9.075 1.785 1.00 97.19 89 CYS A C 1
ATOM 707 O O . CYS A 1 89 ? -1.782 -8.709 1.432 1.00 97.19 89 CYS A O 1
ATOM 709 N N . SER A 1 90 ? -0.467 -10.093 2.614 1.00 95.50 90 SER A N 1
ATOM 710 C CA . SER A 1 90 ? -1.515 -10.718 3.408 1.00 95.50 90 SER A CA 1
ATOM 711 C C . SER A 1 90 ? -1.313 -10.386 4.885 1.00 95.50 90 SER A C 1
ATOM 713 O O . SER A 1 90 ? -0.192 -10.398 5.401 1.00 95.50 90 SER A O 1
ATOM 715 N N . SER A 1 91 ? -2.400 -10.046 5.574 1.00 93.06 91 SER A N 1
ATOM 716 C CA . SER A 1 91 ? -2.357 -9.609 6.970 1.00 93.06 91 SER A CA 1
ATOM 717 C C . SER A 1 91 ? -3.551 -10.127 7.762 1.00 93.06 91 SER A C 1
ATOM 719 O O . SER A 1 91 ? -4.628 -10.363 7.216 1.00 93.06 91 SER A O 1
ATOM 721 N N . THR A 1 92 ? -3.369 -10.298 9.065 1.00 92.25 92 THR A N 1
ATOM 722 C CA . THR A 1 92 ? -4.434 -10.700 9.996 1.00 92.25 92 THR A CA 1
ATOM 723 C C . THR A 1 92 ? -5.240 -9.492 10.486 1.00 92.25 92 THR A C 1
ATOM 725 O O . THR A 1 92 ? -4.790 -8.350 10.430 1.00 92.25 92 THR A O 1
ATOM 728 N N . ASN A 1 93 ? -6.402 -9.734 11.093 1.00 91.25 93 ASN A N 1
ATOM 729 C CA . ASN A 1 93 ? -7.193 -8.712 11.796 1.00 91.25 93 ASN A CA 1
ATOM 730 C C . ASN A 1 93 ? -6.514 -8.074 13.026 1.00 91.25 93 ASN A C 1
ATOM 732 O O . ASN A 1 93 ? -7.085 -7.163 13.625 1.00 91.25 93 ASN A O 1
ATOM 736 N N . LYS A 1 94 ? -5.312 -8.534 13.391 1.00 90.25 94 LYS A N 1
ATOM 737 C CA . LYS A 1 94 ? -4.438 -7.951 14.420 1.00 90.25 94 LYS A CA 1
ATOM 738 C C . LYS A 1 94 ? -3.221 -7.233 13.831 1.00 90.25 94 LYS A C 1
ATOM 740 O O . LYS A 1 94 ? -2.293 -6.938 14.572 1.00 90.25 94 LYS A O 1
ATOM 745 N N . PHE A 1 95 ? -3.212 -6.966 12.523 1.00 91.06 95 PHE A N 1
ATOM 746 C CA . PHE A 1 95 ? -2.107 -6.292 11.832 1.00 91.06 95 PHE A CA 1
ATOM 747 C C . PHE A 1 95 ? -0.779 -7.065 11.882 1.00 91.06 95 PHE A C 1
ATOM 749 O O . PHE A 1 95 ? 0.290 -6.477 11.761 1.00 91.06 95 PHE A O 1
ATOM 756 N N . ASN A 1 96 ? -0.830 -8.393 12.024 1.00 88.56 96 ASN A N 1
ATOM 757 C CA . ASN A 1 96 ? 0.342 -9.231 11.766 1.00 88.56 96 ASN A CA 1
ATOM 758 C C . ASN A 1 96 ? 0.415 -9.526 10.272 1.00 88.56 96 ASN A C 1
ATOM 760 O O . ASN A 1 96 ? -0.548 -10.074 9.725 1.00 88.56 96 ASN A O 1
ATOM 764 N N . CYS A 1 97 ? 1.544 -9.208 9.643 1.00 91.50 97 CYS A N 1
ATOM 765 C CA . CYS A 1 97 ? 1.806 -9.612 8.270 1.00 91.50 97 CYS A CA 1
ATOM 766 C C . CYS A 1 97 ? 2.062 -11.124 8.215 1.00 91.50 97 CYS A C 1
ATOM 768 O O . CYS A 1 97 ? 2.828 -11.649 9.017 1.00 91.50 97 CYS A O 1
ATOM 770 N N . LEU A 1 98 ? 1.401 -11.821 7.295 1.00 91.19 98 LEU A N 1
ATOM 771 C CA . LEU A 1 98 ? 1.611 -13.249 7.047 1.00 91.19 98 LEU A CA 1
ATOM 772 C C . LEU A 1 98 ? 2.634 -13.451 5.926 1.00 91.19 98 LEU A C 1
ATOM 774 O O . LEU A 1 98 ? 3.554 -14.258 6.052 1.00 91.19 98 LEU A O 1
ATOM 778 N N . GLU A 1 99 ? 2.478 -12.680 4.852 1.00 94.06 99 GLU A N 1
ATOM 779 C CA . GLU A 1 99 ? 3.354 -12.676 3.687 1.00 94.06 99 GLU A CA 1
ATOM 780 C C . GLU A 1 99 ? 3.300 -11.303 3.005 1.00 94.06 99 GLU A C 1
ATOM 782 O O . GLU A 1 99 ? 2.224 -10.720 2.871 1.00 94.06 99 GLU A O 1
ATOM 787 N N . GLU A 1 100 ? 4.432 -10.783 2.538 1.00 96.69 100 GLU A N 1
ATOM 788 C CA . GLU A 1 100 ? 4.508 -9.576 1.719 1.00 96.69 100 GLU A CA 1
ATOM 789 C C . GLU A 1 100 ? 5.546 -9.726 0.610 1.00 96.69 100 GLU A C 1
ATOM 791 O O . GLU A 1 100 ? 6.679 -10.138 0.838 1.00 96.69 100 GLU A O 1
ATOM 796 N N . LYS A 1 101 ? 5.175 -9.317 -0.602 1.00 97.06 101 LYS A N 1
ATOM 797 C CA . LYS A 1 101 ? 6.090 -9.097 -1.715 1.00 97.06 101 LYS A CA 1
ATOM 798 C C . LYS A 1 101 ? 6.034 -7.635 -2.135 1.00 97.06 101 LYS A C 1
ATOM 800 O O . LYS A 1 101 ? 5.005 -7.168 -2.630 1.00 97.06 101 LYS A O 1
ATOM 805 N N . ARG A 1 102 ? 7.156 -6.937 -1.992 1.00 96.81 102 ARG A N 1
ATOM 806 C CA . ARG A 1 102 ? 7.376 -5.569 -2.465 1.00 96.81 102 ARG A CA 1
ATOM 807 C C . ARG A 1 102 ? 8.350 -5.579 -3.637 1.00 96.81 102 ARG A C 1
ATOM 809 O O . ARG A 1 102 ? 9.353 -6.283 -3.617 1.00 96.81 102 ARG A O 1
ATOM 816 N N . THR A 1 103 ? 8.064 -4.784 -4.654 1.00 96.31 103 THR A N 1
ATOM 817 C CA . THR A 1 103 ? 8.917 -4.587 -5.827 1.00 96.31 103 THR A CA 1
ATOM 818 C C . THR A 1 103 ? 9.003 -3.104 -6.112 1.00 96.31 103 THR A C 1
ATOM 820 O O . THR A 1 103 ? 7.969 -2.461 -6.246 1.00 96.31 103 THR A O 1
ATOM 823 N N . GLU A 1 104 ? 10.210 -2.574 -6.240 1.00 95.88 104 GLU A N 1
ATOM 824 C CA . GLU A 1 104 ? 10.481 -1.207 -6.672 1.00 95.88 104 GLU A CA 1
ATOM 825 C C . GLU A 1 104 ? 11.379 -1.250 -7.887 1.00 95.88 104 GLU A C 1
ATOM 827 O O . GLU A 1 104 ? 12.367 -1.982 -7.902 1.00 95.88 104 GLU A O 1
ATOM 832 N N . TYR A 1 105 ? 11.038 -0.478 -8.908 1.00 93.50 105 TYR A N 1
ATOM 833 C CA . TYR A 1 105 ? 11.808 -0.456 -10.136 1.00 93.50 105 TYR A CA 1
ATOM 834 C C . TYR A 1 105 ? 11.926 0.956 -10.685 1.00 93.50 105 TYR A C 1
ATOM 836 O O . TYR A 1 105 ? 11.025 1.787 -10.536 1.00 93.50 105 TYR A O 1
ATOM 844 N N . VAL A 1 106 ? 13.040 1.201 -11.361 1.00 92.50 106 VAL A N 1
ATOM 845 C CA . VAL A 1 106 ? 13.293 2.412 -12.131 1.00 92.50 106 VAL A CA 1
ATOM 846 C C . VAL A 1 106 ? 13.896 2.008 -13.466 1.00 92.50 106 VAL A C 1
ATOM 848 O O . VAL A 1 106 ? 14.822 1.201 -13.542 1.00 92.50 106 VAL A O 1
ATOM 851 N N . TYR A 1 107 ? 13.355 2.589 -14.525 1.00 88.50 107 TYR A N 1
ATOM 852 C CA . TYR A 1 107 ? 13.871 2.511 -15.874 1.00 88.50 107 TYR A CA 1
ATOM 853 C C . TYR A 1 107 ? 14.263 3.913 -16.331 1.00 88.50 107 TYR A C 1
ATOM 855 O O . TYR A 1 107 ? 13.425 4.816 -16.359 1.00 88.50 107 TYR A O 1
ATOM 863 N N . HIS A 1 108 ? 15.532 4.092 -16.691 1.00 84.88 108 HIS A N 1
ATOM 864 C CA . HIS A 1 108 ? 16.046 5.360 -17.197 1.00 84.88 108 HIS A CA 1
ATOM 865 C C . HIS A 1 108 ? 17.069 5.140 -18.313 1.00 84.88 108 HIS A C 1
ATOM 867 O O . HIS A 1 108 ? 18.095 4.489 -18.103 1.00 84.88 108 HIS A O 1
ATOM 873 N N . LYS A 1 109 ? 16.811 5.716 -19.497 1.00 81.75 109 LYS A N 1
ATOM 874 C CA . LYS A 1 109 ? 17.726 5.692 -20.659 1.00 81.75 109 LYS A CA 1
ATOM 875 C C . LYS A 1 109 ? 18.286 4.295 -20.974 1.00 81.75 109 LYS A C 1
ATOM 877 O O . LYS A 1 109 ? 19.489 4.130 -21.152 1.00 81.75 109 LYS A O 1
ATOM 882 N N . GLY A 1 110 ? 17.425 3.278 -21.000 1.00 77.44 110 GLY A N 1
ATOM 883 C CA . GLY A 1 110 ? 17.845 1.899 -21.279 1.00 77.44 110 GLY A CA 1
ATOM 884 C C . GLY A 1 110 ? 18.407 1.127 -20.084 1.00 77.44 110 GLY A C 1
ATOM 885 O O . GLY A 1 110 ? 18.668 -0.061 -20.232 1.00 77.44 110 GLY A O 1
ATOM 886 N N . ASN A 1 111 ? 18.551 1.753 -18.912 1.00 84.56 111 ASN A N 1
ATOM 887 C CA . ASN A 1 111 ? 18.982 1.092 -17.682 1.00 84.56 111 ASN A CA 1
ATOM 888 C C . ASN A 1 111 ? 17.775 0.727 -16.820 1.00 84.56 111 ASN A C 1
ATOM 890 O O . ASN A 1 111 ? 17.071 1.616 -16.338 1.00 84.56 111 ASN A O 1
ATOM 894 N N . PHE A 1 112 ? 17.572 -0.567 -16.587 1.00 88.19 112 PHE A N 1
ATOM 895 C CA . PHE A 1 112 ? 16.618 -1.074 -15.607 1.00 88.19 112 PHE A CA 1
ATOM 896 C C . PHE A 1 112 ? 17.315 -1.462 -14.299 1.00 88.19 112 PHE A C 1
ATOM 898 O O . PHE A 1 112 ? 18.300 -2.212 -14.295 1.00 88.19 112 PHE A O 1
ATOM 905 N N . HIS A 1 113 ? 16.767 -0.965 -13.192 1.00 91.38 113 HIS A N 1
ATOM 906 C CA . HIS A 1 113 ? 17.132 -1.332 -11.829 1.00 91.38 113 HIS A CA 1
ATOM 907 C C . HIS A 1 113 ? 15.874 -1.740 -11.073 1.00 91.38 113 HIS A C 1
ATOM 909 O O . HIS A 1 113 ? 14.894 -0.997 -11.050 1.00 91.38 113 HIS A O 1
ATOM 915 N N . GLU A 1 114 ? 15.909 -2.916 -10.457 1.00 93.00 114 GLU A N 1
ATOM 916 C CA . GLU A 1 114 ? 14.807 -3.451 -9.663 1.00 93.00 114 GLU A CA 1
ATOM 917 C C . GLU A 1 114 ? 15.311 -3.945 -8.313 1.00 93.00 114 GLU A C 1
ATOM 919 O O . GLU A 1 114 ? 16.333 -4.629 -8.223 1.00 93.00 114 GLU A O 1
ATOM 924 N N . LYS A 1 115 ? 14.552 -3.633 -7.266 1.00 94.69 115 LYS A N 1
ATOM 925 C CA . LYS A 1 115 ? 14.678 -4.221 -5.939 1.00 94.69 115 LYS A CA 1
ATOM 926 C C . LYS A 1 115 ? 13.392 -4.949 -5.599 1.00 94.69 115 LYS A C 1
ATOM 928 O O . LYS A 1 115 ? 12.298 -4.412 -5.765 1.00 94.69 115 LYS A O 1
ATOM 933 N N . THR A 1 116 ? 13.512 -6.153 -5.069 1.00 95.44 116 THR A N 1
ATOM 934 C CA . THR A 1 116 ? 12.381 -6.910 -4.547 1.00 95.44 116 THR A CA 1
ATOM 935 C C . THR A 1 116 ? 12.658 -7.339 -3.124 1.00 95.44 116 THR A C 1
ATOM 937 O O . THR A 1 116 ? 13.751 -7.813 -2.831 1.00 95.44 116 THR A O 1
ATOM 940 N N . LEU A 1 117 ? 11.647 -7.246 -2.275 1.00 95.69 117 LEU A N 1
ATOM 941 C CA . LEU A 1 117 ? 11.639 -7.806 -0.936 1.00 95.69 117 LEU A CA 1
ATOM 942 C C . LEU A 1 117 ? 10.492 -8.805 -0.851 1.00 95.69 117 LEU A C 1
ATOM 944 O O . LEU A 1 117 ? 9.355 -8.483 -1.193 1.00 95.69 117 LEU A O 1
ATOM 948 N N . PHE A 1 118 ? 10.801 -10.011 -0.405 1.00 95.25 118 PHE A N 1
ATOM 949 C CA . PHE A 1 118 ? 9.830 -10.990 0.043 1.00 95.25 118 PHE A CA 1
ATOM 950 C C . PHE A 1 118 ? 9.962 -11.131 1.554 1.00 95.25 118 PHE A C 1
ATOM 952 O O . PHE A 1 118 ? 11.073 -11.211 2.067 1.00 95.25 118 PHE A O 1
ATOM 959 N N . MET A 1 119 ? 8.839 -11.153 2.255 1.00 92.62 119 MET A N 1
ATOM 960 C CA . MET A 1 119 ? 8.748 -11.401 3.683 1.00 92.62 119 MET A CA 1
ATOM 961 C C . MET A 1 119 ? 7.680 -12.463 3.915 1.00 92.62 119 MET A C 1
ATOM 963 O O . MET A 1 119 ? 6.574 -12.337 3.402 1.00 92.62 119 MET A O 1
ATOM 967 N N . GLY A 1 120 ? 7.984 -13.478 4.711 1.00 90.88 120 GLY A N 1
ATOM 968 C CA . GLY A 1 120 ? 7.031 -14.517 5.100 1.00 90.88 120 GLY A CA 1
ATOM 969 C C . GLY A 1 120 ? 7.327 -15.047 6.495 1.00 90.88 120 GLY A C 1
ATOM 970 O O . GLY A 1 120 ? 8.377 -14.755 7.065 1.00 90.88 120 GLY A O 1
ATOM 971 N N . ILE A 1 121 ? 6.403 -15.819 7.063 1.00 87.12 121 ILE A N 1
ATOM 972 C CA . ILE A 1 121 ? 6.597 -16.455 8.372 1.00 87.12 121 ILE A CA 1
ATOM 973 C C . ILE A 1 121 ? 7.146 -17.873 8.186 1.00 87.12 121 ILE A C 1
ATOM 975 O O . ILE A 1 121 ? 6.533 -18.701 7.514 1.00 87.12 121 ILE A O 1
ATOM 979 N N . GLN A 1 122 ? 8.262 -18.171 8.848 1.00 84.81 122 GLN A N 1
ATOM 980 C CA . GLN A 1 122 ? 8.836 -19.510 8.956 1.00 84.81 122 GLN A CA 1
ATOM 981 C C . GLN A 1 122 ? 9.348 -19.737 10.385 1.00 84.81 122 GLN A C 1
ATOM 983 O O . GLN A 1 122 ? 10.085 -18.913 10.922 1.00 84.81 122 GLN A O 1
ATOM 988 N N . ASP A 1 123 ? 8.957 -20.848 11.017 1.00 81.88 123 ASP A N 1
ATOM 989 C CA . ASP A 1 123 ? 9.429 -21.255 12.353 1.00 81.88 123 ASP A CA 1
ATOM 990 C C . ASP A 1 123 ? 9.324 -20.143 13.428 1.00 81.88 123 ASP A C 1
ATOM 992 O O . ASP A 1 123 ? 10.266 -19.891 14.180 1.00 81.88 123 ASP A O 1
ATOM 996 N N . ASN A 1 124 ? 8.175 -19.449 13.495 1.00 79.12 124 ASN A N 1
ATOM 997 C CA . ASN A 1 124 ? 7.914 -18.290 14.377 1.00 79.12 124 ASN A CA 1
ATOM 998 C C . ASN A 1 124 ? 8.839 -17.070 14.165 1.00 79.12 124 ASN A C 1
ATOM 1000 O O . ASN A 1 124 ? 8.928 -16.189 15.027 1.00 79.12 124 ASN A O 1
ATOM 1004 N N . ASN A 1 125 ? 9.507 -16.987 13.019 1.00 83.94 125 ASN A N 1
ATOM 1005 C CA . ASN A 1 125 ? 10.313 -15.844 12.617 1.00 83.94 125 ASN A CA 1
ATOM 1006 C C . ASN A 1 125 ? 9.830 -15.298 11.271 1.00 83.94 125 ASN A C 1
ATOM 1008 O O . ASN A 1 125 ? 9.280 -16.029 10.449 1.00 83.94 125 ASN A O 1
ATOM 1012 N N . TYR A 1 126 ? 10.070 -14.014 11.030 1.00 86.50 126 TYR A N 1
ATOM 1013 C CA . TYR A 1 126 ? 10.003 -13.456 9.689 1.00 86.50 126 TYR A CA 1
ATOM 1014 C C . TYR A 1 126 ? 11.258 -13.857 8.922 1.00 86.50 126 TYR A C 1
ATOM 1016 O O . TYR A 1 126 ? 12.372 -13.535 9.340 1.00 86.50 126 TYR A O 1
ATOM 1024 N N . TYR A 1 127 ? 11.061 -14.547 7.807 1.00 89.75 127 TYR A N 1
ATOM 1025 C CA . TYR A 1 127 ? 12.059 -14.775 6.777 1.00 89.75 127 TYR A CA 1
ATOM 1026 C C . TYR A 1 127 ? 11.936 -13.670 5.733 1.00 89.75 127 TYR A C 1
ATOM 1028 O O . TYR A 1 127 ? 10.852 -13.461 5.186 1.00 89.75 127 TYR A O 1
ATOM 1036 N N . ILE A 1 128 ? 13.035 -12.968 5.469 1.00 90.50 128 ILE A N 1
ATOM 1037 C CA . ILE A 1 128 ? 13.100 -11.912 4.461 1.00 90.50 128 ILE A CA 1
ATOM 1038 C C . ILE A 1 128 ? 14.148 -12.257 3.417 1.00 90.50 128 ILE A C 1
ATOM 1040 O O . ILE A 1 128 ? 15.312 -12.466 3.752 1.00 90.50 128 ILE A O 1
ATOM 1044 N N . GLU A 1 129 ? 13.737 -12.249 2.155 1.00 92.88 129 GLU A N 1
ATOM 1045 C CA . GLU A 1 129 ? 14.611 -12.342 0.992 1.00 92.88 129 GLU A CA 1
ATOM 1046 C C . GLU A 1 129 ? 14.595 -10.995 0.269 1.00 92.88 129 GLU A C 1
ATOM 1048 O O . GLU A 1 129 ? 13.546 -10.543 -0.194 1.00 92.88 129 GLU A O 1
ATOM 1053 N N . THR A 1 130 ? 15.753 -10.352 0.136 1.00 92.56 130 THR A N 1
ATOM 1054 C CA . THR A 1 130 ? 15.897 -9.188 -0.744 1.00 92.56 130 THR A CA 1
ATOM 1055 C C . THR A 1 130 ? 16.706 -9.547 -1.972 1.00 92.56 130 THR A C 1
ATOM 1057 O O . THR A 1 130 ? 17.750 -10.185 -1.872 1.00 92.56 130 THR A O 1
ATOM 1060 N N . THR A 1 131 ? 16.207 -9.156 -3.141 1.00 91.19 131 THR A N 1
ATOM 1061 C CA . THR A 1 131 ? 16.876 -9.316 -4.430 1.00 91.19 131 THR A CA 1
ATOM 1062 C C . THR A 1 131 ? 17.046 -7.947 -5.076 1.00 91.19 131 THR A C 1
ATOM 1064 O O . THR A 1 131 ? 16.109 -7.157 -5.125 1.00 91.19 131 THR A O 1
ATOM 1067 N N . GLU A 1 132 ? 18.234 -7.675 -5.602 1.00 91.62 132 GLU A N 1
ATOM 1068 C CA . GLU A 1 132 ? 18.517 -6.485 -6.400 1.00 91.62 132 GLU A CA 1
ATOM 1069 C C . GLU A 1 132 ? 19.070 -6.893 -7.768 1.00 91.62 132 GLU A C 1
ATOM 1071 O O . GLU A 1 132 ? 20.002 -7.700 -7.837 1.00 91.62 132 GLU A O 1
ATOM 1076 N N . THR A 1 133 ? 18.493 -6.341 -8.837 1.00 87.00 133 THR A N 1
ATOM 1077 C CA . THR A 1 133 ? 18.779 -6.695 -10.233 1.00 87.00 133 THR A CA 1
ATOM 1078 C C . THR A 1 133 ? 19.150 -5.451 -11.037 1.00 87.00 133 THR A C 1
ATOM 1080 O O . THR A 1 133 ? 18.406 -4.470 -11.057 1.00 87.00 133 THR A O 1
ATOM 1083 N N . TYR A 1 134 ? 20.273 -5.521 -11.758 1.00 85.06 134 TYR A N 1
ATOM 1084 C CA . TYR A 1 134 ? 20.753 -4.477 -12.671 1.00 85.06 134 TYR A CA 1
ATOM 1085 C C . TYR A 1 134 ? 20.900 -5.028 -14.094 1.00 85.06 134 TYR A C 1
ATOM 1087 O O . TYR A 1 134 ? 21.623 -6.005 -14.307 1.00 85.06 134 TYR A O 1
ATOM 1095 N N . GLN A 1 135 ? 20.274 -4.378 -15.080 1.00 72.56 135 GLN A N 1
ATOM 1096 C CA . GLN A 1 135 ? 20.262 -4.847 -16.475 1.00 72.56 135 GLN A CA 1
ATOM 1097 C C . GLN A 1 135 ? 21.659 -4.959 -17.102 1.00 72.56 135 GLN A C 1
ATOM 1099 O O . GLN A 1 135 ? 21.930 -5.918 -17.818 1.00 72.56 135 GLN A O 1
ATOM 1104 N N . HIS A 1 136 ? 22.565 -4.021 -16.810 1.00 61.38 136 HIS A N 1
ATOM 1105 C CA . HIS A 1 136 ? 23.891 -3.995 -17.435 1.00 61.38 136 HIS A CA 1
ATOM 1106 C C . HIS A 1 136 ? 24.895 -5.006 -16.861 1.00 61.38 136 HIS A C 1
ATOM 1108 O O . HIS A 1 136 ? 25.858 -5.329 -17.550 1.00 61.38 136 HIS A O 1
ATOM 1114 N N . ASN A 1 137 ? 24.667 -5.541 -15.653 1.00 54.19 137 ASN A N 1
ATOM 1115 C CA . ASN A 1 137 ? 25.637 -6.412 -14.973 1.00 54.19 137 ASN A CA 1
ATOM 1116 C C . ASN A 1 137 ? 25.132 -7.830 -14.669 1.00 54.19 137 ASN A C 1
ATOM 1118 O O . ASN A 1 137 ? 25.907 -8.618 -14.132 1.00 54.19 137 ASN A O 1
ATOM 1122 N N . LYS A 1 138 ? 23.862 -8.171 -14.960 1.00 55.38 138 LYS A N 1
ATOM 1123 C CA . LYS A 1 138 ? 23.227 -9.453 -14.565 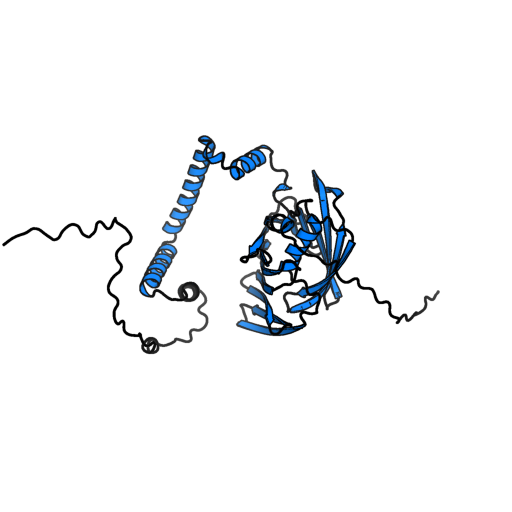1.00 55.38 138 LYS A CA 1
ATOM 1124 C C . LYS A 1 138 ? 23.548 -9.875 -13.116 1.00 55.38 138 LYS A C 1
ATOM 1126 O O . LYS A 1 138 ? 23.534 -11.056 -12.777 1.00 55.38 138 LYS A O 1
ATOM 1131 N N . SER A 1 139 ? 23.863 -8.919 -12.245 1.00 57.81 139 SER A N 1
ATOM 1132 C CA . SER A 1 139 ? 24.243 -9.191 -10.868 1.00 57.81 139 SER A CA 1
ATOM 1133 C C . SER A 1 139 ? 22.964 -9.250 -10.056 1.00 57.81 139 SER A C 1
ATOM 1135 O O . SER A 1 139 ? 22.282 -8.233 -9.913 1.00 57.81 139 SER A O 1
ATOM 1137 N N . ARG A 1 140 ? 22.638 -10.443 -9.561 1.00 69.06 140 ARG A N 1
ATOM 1138 C CA . ARG A 1 140 ? 21.568 -10.656 -8.592 1.00 69.06 140 ARG A CA 1
ATOM 1139 C C . ARG A 1 140 ? 22.198 -10.729 -7.207 1.00 69.06 140 ARG A C 1
ATOM 1141 O O . ARG A 1 140 ? 22.873 -11.708 -6.898 1.00 69.06 140 ARG A O 1
ATOM 1148 N N . ASN A 1 141 ? 21.974 -9.715 -6.380 1.00 71.25 141 ASN A N 1
ATOM 1149 C CA . ASN A 1 141 ? 22.363 -9.770 -4.971 1.00 71.25 141 ASN A CA 1
ATOM 1150 C C . ASN A 1 141 ? 21.183 -10.287 -4.163 1.00 71.25 141 ASN A C 1
ATOM 1152 O O . ASN A 1 141 ? 20.126 -9.668 -4.198 1.00 71.25 141 ASN A O 1
ATOM 1156 N N . CYS A 1 142 ? 21.369 -11.400 -3.455 1.00 75.88 142 CYS A N 1
ATOM 1157 C CA . CYS A 1 142 ? 20.353 -11.991 -2.592 1.00 75.88 142 CYS A CA 1
ATOM 1158 C C . CYS A 1 142 ? 20.808 -11.921 -1.134 1.00 75.88 142 CYS A C 1
ATOM 1160 O O . CYS A 1 142 ? 21.934 -12.319 -0.826 1.00 75.88 142 CYS A O 1
ATOM 1162 N N . LYS A 1 143 ? 19.948 -11.443 -0.233 1.00 80.00 143 LYS A N 1
ATOM 1163 C CA . LYS A 1 143 ? 20.187 -11.491 1.216 1.00 80.00 143 LYS A CA 1
ATOM 1164 C C . LYS A 1 143 ? 19.004 -12.152 1.902 1.00 80.00 143 LYS A C 1
ATOM 1166 O O . LYS A 1 143 ? 17.871 -11.741 1.681 1.00 80.00 143 LYS A O 1
ATOM 1171 N N . ASN A 1 144 ? 19.303 -13.132 2.749 1.00 82.31 144 ASN A N 1
ATOM 1172 C CA . ASN A 1 144 ? 18.323 -13.796 3.598 1.00 82.31 144 ASN A CA 1
ATOM 1173 C C . ASN A 1 144 ? 18.503 -13.299 5.030 1.00 82.31 144 ASN A C 1
ATOM 1175 O O . ASN A 1 144 ? 19.609 -13.369 5.568 1.00 82.31 144 ASN A O 1
ATOM 1179 N N . LEU A 1 145 ? 17.431 -12.797 5.631 1.00 79.19 145 LEU A N 1
ATOM 1180 C CA . LEU A 1 145 ? 17.416 -12.269 6.990 1.00 79.19 145 LEU A CA 1
ATOM 1181 C C . LEU A 1 145 ? 16.318 -12.965 7.793 1.00 79.19 145 LEU A C 1
ATOM 1183 O O . LEU A 1 145 ? 15.254 -13.274 7.259 1.00 79.19 145 LEU A O 1
ATOM 1187 N N . THR A 1 146 ? 16.573 -13.174 9.082 1.00 79.69 146 THR A N 1
ATOM 1188 C CA . THR A 1 146 ? 15.616 -13.800 9.998 1.00 79.69 146 THR A CA 1
ATOM 1189 C C . THR A 1 146 ? 15.393 -12.893 11.196 1.00 79.69 146 THR A C 1
ATOM 1191 O O . THR A 1 146 ? 16.348 -12.522 11.880 1.00 79.69 146 THR A O 1
ATOM 1194 N N . TYR A 1 147 ? 14.133 -12.567 11.471 1.00 77.06 147 TYR A N 1
ATOM 1195 C CA . TYR A 1 147 ? 13.738 -11.692 12.574 1.00 77.06 147 TYR A CA 1
ATOM 1196 C C . TYR A 1 147 ? 12.703 -12.375 13.475 1.00 77.06 147 TYR A C 1
ATOM 1198 O O . TYR A 1 147 ? 11.749 -12.954 12.960 1.00 77.06 147 TYR A O 1
ATOM 1206 N N . PRO A 1 148 ? 12.821 -12.293 14.812 1.00 71.44 148 PRO A N 1
ATOM 1207 C CA . PRO A 1 148 ? 11.797 -12.814 15.713 1.00 71.44 148 PRO A CA 1
ATOM 1208 C C . PRO A 1 148 ? 10.426 -12.181 15.458 1.00 71.44 148 PRO A C 1
ATOM 1210 O O . PRO A 1 148 ? 10.309 -10.959 15.423 1.00 71.44 148 PRO A O 1
ATOM 1213 N N . GLN A 1 149 ? 9.358 -12.984 15.399 1.00 65.00 149 GLN A N 1
ATOM 1214 C CA . GLN A 1 149 ? 7.985 -12.466 15.258 1.00 65.00 149 GLN A CA 1
ATOM 1215 C C . GLN A 1 149 ? 7.536 -11.612 16.462 1.00 65.00 149 GLN A C 1
ATOM 1217 O O . GLN A 1 149 ? 6.572 -10.861 16.378 1.00 65.00 149 GLN A O 1
ATOM 1222 N N . LYS A 1 150 ? 8.256 -11.693 17.590 1.00 60.62 150 LYS A N 1
ATOM 1223 C CA . LYS A 1 150 ? 8.047 -10.832 18.767 1.00 60.62 150 LYS A CA 1
ATOM 1224 C C . LYS A 1 150 ? 8.409 -9.362 18.525 1.00 60.62 150 LYS A C 1
ATOM 1226 O O . LYS A 1 150 ? 8.190 -8.544 19.413 1.00 60.62 150 LYS A O 1
ATOM 1231 N N . ILE A 1 151 ? 8.994 -9.040 17.376 1.00 59.84 151 ILE A N 1
ATOM 1232 C CA . ILE A 1 151 ? 9.253 -7.667 16.967 1.00 59.84 151 ILE A CA 1
ATOM 1233 C C . ILE A 1 151 ? 7.933 -7.026 16.523 1.00 59.84 151 ILE A C 1
ATOM 1235 O O . ILE A 1 151 ? 7.176 -7.626 15.765 1.00 59.84 151 ILE A O 1
ATOM 1239 N N . GLU A 1 152 ? 7.679 -5.796 16.974 1.00 76.06 152 GLU A N 1
ATOM 1240 C CA . GLU A 1 152 ? 6.548 -4.945 16.564 1.00 76.06 152 GLU A CA 1
ATOM 1241 C C . GLU A 1 152 ? 6.724 -4.450 15.115 1.00 76.06 152 GLU A C 1
ATOM 1243 O O . GLU A 1 152 ? 6.816 -3.251 14.846 1.00 76.06 152 GLU A O 1
ATOM 1248 N N . LEU A 1 153 ? 6.851 -5.397 14.185 1.00 86.31 153 LEU A N 1
ATOM 1249 C CA . LEU A 1 153 ? 7.131 -5.160 12.780 1.00 86.31 153 LEU A CA 1
ATOM 1250 C C . LEU A 1 153 ? 5.828 -4.901 12.025 1.00 86.31 153 LEU A C 1
ATOM 1252 O O . LEU A 1 153 ? 4.965 -5.774 11.927 1.00 86.31 153 LEU A O 1
ATOM 1256 N N . LEU A 1 154 ? 5.718 -3.711 11.449 1.00 90.88 154 LEU A N 1
ATOM 1257 C CA . LEU A 1 154 ? 4.645 -3.316 10.555 1.00 90.88 154 LEU A CA 1
ATOM 1258 C C . LEU A 1 154 ? 5.187 -3.294 9.124 1.00 90.88 154 LEU A C 1
ATOM 1260 O O . LEU A 1 154 ? 6.122 -2.559 8.823 1.00 90.88 154 LEU A O 1
ATOM 1264 N N . SER A 1 155 ? 4.608 -4.109 8.245 1.00 92.88 155 SER A N 1
ATOM 1265 C CA . SER A 1 155 ? 4.958 -4.126 6.821 1.00 92.88 155 SER A CA 1
ATOM 1266 C C . SER A 1 155 ? 4.301 -2.966 6.065 1.00 92.88 155 SER A C 1
ATOM 1268 O O . SER A 1 155 ? 3.311 -2.404 6.544 1.00 92.88 155 SER A O 1
ATOM 1270 N N . GLU A 1 156 ? 4.772 -2.623 4.861 1.00 93.31 156 GLU A N 1
ATOM 1271 C CA . GLU A 1 156 ? 4.181 -1.506 4.103 1.00 93.31 156 GLU A CA 1
ATOM 1272 C C . GLU A 1 156 ? 2.741 -1.799 3.656 1.00 93.31 156 GLU A C 1
ATOM 1274 O O . GLU A 1 156 ? 1.885 -0.911 3.666 1.00 93.31 156 GLU A O 1
ATOM 1279 N N . GLY A 1 157 ? 2.434 -3.050 3.309 1.00 94.12 157 GLY A N 1
ATOM 1280 C CA . GLY A 1 157 ? 1.071 -3.468 2.996 1.00 94.12 157 GLY A CA 1
ATOM 1281 C C . GLY A 1 157 ? 0.161 -3.424 4.223 1.00 94.12 157 GLY A C 1
ATOM 1282 O O . GLY A 1 157 ? -0.956 -2.909 4.151 1.00 94.12 157 GLY A O 1
ATOM 1283 N N . THR A 1 158 ? 0.648 -3.883 5.377 1.00 94.06 158 THR A N 1
ATOM 1284 C CA . THR A 1 158 ? -0.124 -3.840 6.627 1.00 94.06 158 THR A CA 1
ATOM 1285 C C . THR A 1 158 ? -0.307 -2.409 7.141 1.00 94.06 158 THR A C 1
ATOM 1287 O O . THR A 1 158 ? -1.351 -2.090 7.709 1.00 94.06 158 THR A O 1
ATOM 1290 N N . ASN A 1 159 ? 0.647 -1.511 6.883 1.00 94.69 159 ASN A N 1
ATOM 1291 C CA . ASN A 1 159 ? 0.522 -0.089 7.188 1.00 94.69 159 ASN A CA 1
ATOM 1292 C C . ASN A 1 159 ? -0.702 0.548 6.499 1.00 94.69 159 ASN A C 1
ATOM 1294 O O . ASN A 1 159 ? -1.439 1.298 7.134 1.00 94.69 159 ASN A O 1
ATOM 1298 N N . LEU A 1 160 ? -0.994 0.207 5.237 1.00 94.88 160 LEU A N 1
ATOM 1299 C CA . LEU A 1 160 ? -2.197 0.708 4.551 1.00 94.88 160 LEU A CA 1
ATOM 1300 C C . LEU A 1 160 ? -3.491 0.274 5.255 1.00 94.88 160 LEU A C 1
ATOM 1302 O O . LEU A 1 160 ? -4.413 1.078 5.412 1.00 94.88 160 LEU A O 1
ATOM 1306 N N . LEU A 1 161 ? -3.541 -0.977 5.721 1.00 95.31 161 LEU A N 1
ATOM 1307 C CA . LEU A 1 161 ? -4.659 -1.496 6.509 1.00 95.31 161 LEU A CA 1
ATOM 1308 C C . LEU A 1 161 ? -4.776 -0.765 7.858 1.00 95.31 161 LEU A C 1
ATOM 1310 O O . LEU A 1 161 ? -5.877 -0.379 8.256 1.00 95.31 161 LEU A O 1
ATOM 1314 N N . LEU A 1 162 ? -3.647 -0.536 8.539 1.00 95.38 162 LEU A N 1
ATOM 1315 C CA . LEU A 1 162 ? -3.586 0.185 9.812 1.00 95.38 162 LEU A CA 1
ATOM 1316 C C . LEU A 1 162 ? -4.087 1.622 9.669 1.00 95.38 162 LEU A C 1
ATOM 1318 O O . LEU A 1 162 ? -4.960 2.029 10.431 1.00 95.38 162 LEU A O 1
ATOM 1322 N N . MET A 1 163 ? -3.591 2.375 8.684 1.00 95.62 163 MET A N 1
ATOM 1323 C CA . MET A 1 163 ? -4.020 3.757 8.449 1.00 95.62 163 MET A CA 1
ATOM 1324 C C . MET A 1 163 ? -5.538 3.846 8.274 1.00 95.62 163 MET A C 1
ATOM 1326 O O . MET A 1 163 ? -6.181 4.686 8.902 1.00 95.62 163 MET A O 1
ATOM 1330 N N . ARG A 1 164 ? -6.127 2.927 7.495 1.00 94.81 164 ARG A N 1
ATOM 1331 C CA . ARG A 1 164 ? -7.580 2.869 7.296 1.00 94.81 164 ARG A CA 1
ATOM 1332 C C . ARG A 1 164 ? -8.323 2.601 8.602 1.00 94.81 164 ARG A C 1
ATOM 1334 O O . ARG A 1 164 ? -9.309 3.272 8.903 1.00 94.81 164 ARG A O 1
ATOM 1341 N N . TYR A 1 165 ? -7.851 1.632 9.381 1.00 95.75 165 TYR A N 1
ATOM 1342 C CA . TYR A 1 165 ? -8.442 1.289 10.669 1.00 95.75 165 TYR A CA 1
ATOM 1343 C C . TYR A 1 165 ? -8.385 2.454 11.666 1.00 95.75 165 TYR A C 1
ATOM 1345 O O . TYR A 1 165 ? -9.409 2.770 12.271 1.00 95.75 165 TYR A O 1
ATOM 1353 N N . LEU A 1 166 ? -7.233 3.123 11.795 1.00 96.31 166 LEU A N 1
ATOM 1354 C CA . LEU A 1 166 ? -7.039 4.266 12.695 1.00 96.31 166 LEU A CA 1
ATOM 1355 C C . LEU A 1 166 ? -8.019 5.403 12.391 1.00 96.31 166 LEU A C 1
ATOM 1357 O O . LEU A 1 166 ? -8.590 5.982 13.315 1.00 96.31 166 LEU A O 1
ATOM 1361 N N . THR A 1 167 ? -8.278 5.667 11.108 1.00 96.19 167 THR A N 1
ATOM 1362 C CA . THR A 1 167 ? -9.287 6.644 10.691 1.00 96.19 167 THR A CA 1
ATOM 1363 C C . THR A 1 167 ? -10.704 6.225 11.082 1.00 96.19 167 THR A C 1
ATOM 1365 O O . THR A 1 167 ? -11.446 7.040 11.622 1.00 96.19 167 THR A O 1
ATOM 1368 N N . ILE A 1 168 ? -11.078 4.957 10.876 1.00 94.44 168 ILE A N 1
ATOM 1369 C CA . ILE A 1 168 ? -12.422 4.444 11.207 1.00 94.44 168 ILE A CA 1
ATOM 1370 C C . ILE A 1 168 ? -12.718 4.552 12.704 1.00 94.44 168 ILE A C 1
ATOM 1372 O O . ILE A 1 168 ? -13.845 4.854 13.090 1.00 94.44 168 ILE A O 1
ATOM 1376 N N . ILE A 1 169 ? -11.718 4.304 13.552 1.00 94.81 169 ILE A N 1
ATOM 1377 C CA . ILE A 1 169 ? -11.865 4.456 15.005 1.00 94.81 169 ILE A CA 1
ATOM 1378 C C . ILE A 1 169 ? -11.597 5.888 15.487 1.00 94.81 169 ILE A C 1
ATOM 1380 O O . ILE A 1 169 ? -11.652 6.133 16.689 1.00 94.81 169 ILE A O 1
ATOM 1384 N N . ASN A 1 170 ? -11.300 6.815 14.567 1.00 95.81 170 ASN A N 1
ATOM 1385 C CA . ASN A 1 170 ? -10.924 8.200 14.836 1.00 95.81 170 ASN A CA 1
ATOM 1386 C C . ASN A 1 170 ? -9.847 8.322 15.932 1.00 95.81 170 ASN A C 1
ATOM 1388 O O . ASN A 1 170 ? -9.986 9.097 16.877 1.00 95.81 170 ASN A O 1
ATOM 1392 N N . TYR A 1 171 ? -8.793 7.505 15.833 1.00 95.75 171 TYR A N 1
ATOM 1393 C CA . TYR A 1 171 ? -7.742 7.435 16.847 1.00 95.75 171 TYR A CA 1
ATOM 1394 C C . TYR A 1 171 ? -7.004 8.776 16.986 1.00 95.75 171 TYR A C 1
ATOM 1396 O O . TYR A 1 171 ? -6.653 9.396 15.983 1.00 95.75 171 TYR A O 1
ATOM 1404 N N . ASP A 1 172 ? -6.720 9.191 18.219 1.00 96.00 172 ASP A N 1
ATOM 1405 C CA . ASP A 1 172 ? -5.949 10.394 18.540 1.00 96.00 172 ASP A CA 1
ATOM 1406 C C . ASP A 1 172 ? -4.731 10.004 19.381 1.00 96.00 172 ASP A C 1
ATOM 1408 O O . ASP A 1 172 ? -4.870 9.363 20.428 1.00 96.00 172 ASP A O 1
ATOM 1412 N N . GLY A 1 173 ? -3.535 10.361 18.914 1.00 94.44 173 GLY A N 1
ATOM 1413 C CA . GLY A 1 173 ? -2.299 10.085 19.637 1.00 94.44 173 GLY A CA 1
ATOM 1414 C C . GLY A 1 173 ? -1.122 9.707 18.750 1.00 94.44 173 GLY A C 1
ATOM 1415 O O . GLY A 1 173 ? -1.115 9.922 17.537 1.00 94.44 173 GLY A O 1
ATOM 1416 N N . THR A 1 174 ? -0.094 9.146 19.382 1.00 94.31 174 THR A N 1
ATOM 1417 C CA . THR A 1 174 ? 1.140 8.720 18.721 1.00 94.31 174 THR A CA 1
ATOM 1418 C C . THR A 1 174 ? 1.353 7.218 18.850 1.00 94.31 174 THR A C 1
ATOM 1420 O O . THR A 1 174 ? 1.049 6.622 19.883 1.00 94.31 174 THR A O 1
ATOM 1423 N N . LEU A 1 175 ? 1.888 6.612 17.792 1.00 93.06 175 LEU A N 1
ATOM 1424 C CA . LEU A 1 175 ? 2.233 5.192 17.731 1.00 93.06 175 LEU A CA 1
ATOM 1425 C C . LEU A 1 175 ? 3.657 5.044 17.197 1.00 93.06 175 LEU A C 1
ATOM 1427 O O . LEU A 1 175 ? 4.091 5.844 16.370 1.00 93.06 175 LEU A O 1
ATOM 1431 N N . THR A 1 176 ? 4.357 4.002 17.625 1.00 91.00 176 THR A N 1
ATOM 1432 C CA . THR A 1 176 ? 5.699 3.679 17.139 1.00 91.00 176 THR A CA 1
ATOM 1433 C C . THR A 1 176 ? 5.729 2.214 16.744 1.00 91.00 176 THR A C 1
ATOM 1435 O O . THR A 1 176 ? 5.233 1.374 17.487 1.00 91.00 176 THR A O 1
ATOM 1438 N N . PHE A 1 177 ? 6.301 1.919 15.581 1.00 89.75 177 PHE A N 1
ATOM 1439 C CA . PHE A 1 177 ? 6.469 0.561 15.069 1.00 89.75 177 PHE A CA 1
ATOM 1440 C C . PHE A 1 177 ? 7.865 0.403 14.481 1.00 89.75 177 PHE A C 1
ATOM 1442 O O . PHE A 1 177 ? 8.483 1.381 14.054 1.00 89.75 177 PHE A O 1
ATOM 1449 N N . GLN A 1 178 ? 8.341 -0.833 14.396 1.00 89.62 178 GLN A N 1
ATOM 1450 C CA . GLN A 1 178 ? 9.442 -1.153 13.498 1.00 89.62 178 GLN A CA 1
ATOM 1451 C C . GLN A 1 178 ? 8.890 -1.347 12.082 1.00 89.62 178 GLN A C 1
ATOM 1453 O O . GLN A 1 178 ? 7.795 -1.874 11.906 1.00 89.62 178 GLN A O 1
ATOM 1458 N N . ASN A 1 179 ? 9.631 -0.915 11.071 1.00 90.50 179 ASN A N 1
ATOM 1459 C CA . ASN A 1 179 ? 9.281 -1.063 9.660 1.00 90.50 179 ASN A CA 1
ATOM 1460 C C . ASN A 1 179 ? 10.436 -1.726 8.919 1.00 90.50 179 ASN A C 1
ATOM 1462 O O . ASN A 1 179 ? 11.591 -1.544 9.303 1.00 90.50 179 ASN A O 1
ATOM 1466 N N . ILE A 1 180 ? 10.138 -2.455 7.845 1.00 89.75 180 ILE A N 1
ATOM 1467 C CA . ILE A 1 180 ? 11.168 -3.018 6.975 1.00 89.75 180 ILE A CA 1
ATOM 1468 C C . ILE A 1 180 ? 11.268 -2.247 5.659 1.00 89.75 180 ILE A C 1
ATOM 1470 O O . ILE A 1 180 ? 10.295 -2.068 4.924 1.00 89.75 180 ILE A O 1
ATOM 1474 N N . MET A 1 181 ? 12.473 -1.769 5.371 1.00 90.38 181 MET A N 1
ATOM 1475 C CA . MET A 1 181 ? 12.798 -1.054 4.144 1.00 90.38 181 MET A CA 1
ATOM 1476 C C . MET A 1 181 ? 13.025 -2.040 2.989 1.00 90.38 181 MET A C 1
ATOM 1478 O O . MET A 1 181 ? 13.257 -3.226 3.204 1.00 90.38 181 MET A O 1
ATOM 1482 N N . ILE A 1 182 ? 12.969 -1.561 1.741 1.00 91.75 182 ILE A N 1
ATOM 1483 C CA . ILE A 1 182 ? 13.099 -2.404 0.533 1.00 91.75 182 ILE A CA 1
ATOM 1484 C C . ILE A 1 182 ? 14.431 -3.173 0.450 1.00 91.75 182 ILE A C 1
ATOM 1486 O O . ILE A 1 182 ? 14.528 -4.196 -0.222 1.00 91.75 182 ILE A O 1
ATOM 1490 N N . ASP A 1 183 ? 15.465 -2.687 1.132 1.00 88.25 183 ASP A N 1
ATOM 1491 C CA . ASP A 1 183 ? 16.782 -3.317 1.234 1.00 88.25 183 ASP A CA 1
ATOM 1492 C C . ASP A 1 183 ? 16.872 -4.375 2.352 1.00 88.25 183 ASP A C 1
ATOM 1494 O O . ASP A 1 183 ? 17.896 -5.052 2.473 1.00 88.25 183 ASP A O 1
ATOM 1498 N N . GLY A 1 184 ? 15.793 -4.562 3.119 1.00 86.69 184 GLY A N 1
ATOM 1499 C CA . GLY A 1 184 ? 15.680 -5.510 4.226 1.00 86.69 184 GLY A CA 1
ATOM 1500 C C . GLY A 1 184 ? 16.070 -4.919 5.580 1.00 86.69 184 GLY A C 1
ATOM 1501 O O . GLY A 1 184 ? 15.974 -5.610 6.591 1.00 86.69 184 GLY A O 1
ATOM 1502 N N . ASN A 1 185 ? 16.493 -3.653 5.626 1.00 86.81 185 ASN A N 1
ATOM 1503 C CA . ASN A 1 185 ? 16.867 -3.006 6.874 1.00 86.81 185 ASN A CA 1
ATOM 1504 C C . ASN A 1 185 ? 15.632 -2.667 7.708 1.00 86.81 185 ASN A C 1
ATOM 1506 O O . ASN A 1 185 ? 14.654 -2.111 7.207 1.00 86.81 185 ASN A O 1
ATOM 1510 N N . VAL A 1 186 ? 15.707 -2.961 9.004 1.00 87.81 186 VAL A N 1
ATOM 1511 C CA . VAL A 1 186 ? 14.668 -2.583 9.962 1.00 87.81 186 VAL A CA 1
ATOM 1512 C C . VAL A 1 186 ? 14.947 -1.177 10.486 1.00 87.81 186 VAL A C 1
ATOM 1514 O O . VAL A 1 186 ? 16.072 -0.863 10.890 1.00 87.81 186 VAL A O 1
ATOM 1517 N N . THR A 1 187 ? 13.920 -0.334 10.462 1.00 89.38 187 THR A N 1
ATOM 1518 C CA . THR A 1 187 ? 13.936 1.063 10.910 1.00 89.38 187 THR A CA 1
ATOM 1519 C C . THR A 1 187 ? 12.798 1.326 11.888 1.00 89.38 187 THR A C 1
ATOM 1521 O O . THR A 1 187 ? 11.873 0.522 12.018 1.00 89.38 187 THR A O 1
ATOM 1524 N N . ILE A 1 188 ? 12.863 2.447 12.606 1.00 89.44 188 ILE A N 1
ATOM 1525 C CA . ILE A 1 188 ? 11.780 2.883 13.491 1.00 89.44 188 ILE A CA 1
ATOM 1526 C C . ILE A 1 188 ? 10.893 3.860 12.727 1.00 89.44 188 ILE A C 1
ATOM 1528 O O . ILE A 1 188 ? 11.370 4.772 12.049 1.00 89.44 188 ILE A O 1
ATOM 1532 N N . CYS A 1 189 ? 9.588 3.659 12.858 1.00 91.62 189 CYS A N 1
ATOM 1533 C CA . CYS A 1 189 ? 8.568 4.485 12.254 1.00 91.62 189 CYS A CA 1
ATOM 1534 C C . CYS A 1 189 ? 7.639 5.048 13.329 1.00 91.62 189 CYS A C 1
ATOM 1536 O O . CYS A 1 189 ? 7.022 4.298 14.087 1.00 91.62 189 CYS A O 1
ATOM 1538 N N . GLN A 1 190 ? 7.502 6.368 13.360 1.00 93.75 190 GLN A N 1
ATOM 1539 C CA . GLN A 1 190 ? 6.619 7.081 14.275 1.00 93.75 190 GLN A CA 1
ATOM 1540 C C . GLN A 1 190 ? 5.400 7.605 13.525 1.00 93.75 190 GLN A C 1
ATOM 1542 O O . GLN A 1 190 ? 5.509 8.131 12.418 1.00 93.75 190 GLN A O 1
ATOM 1547 N N . TYR A 1 191 ? 4.238 7.478 14.148 1.00 95.12 191 TYR A N 1
ATOM 1548 C CA . TYR A 1 191 ? 2.965 7.965 13.648 1.00 95.12 191 TYR A CA 1
ATOM 1549 C C . TYR A 1 191 ? 2.417 8.981 14.630 1.00 95.12 191 TYR A C 1
ATOM 1551 O O . TYR A 1 191 ? 2.405 8.751 15.840 1.00 95.12 191 TYR A O 1
ATOM 1559 N N . LYS A 1 192 ? 1.888 10.075 14.102 1.00 97.12 192 LYS A N 1
ATOM 1560 C CA . LYS A 1 192 ? 1.076 11.032 14.837 1.00 97.12 192 LYS A CA 1
ATOM 1561 C C . LYS A 1 192 ? -0.263 11.156 14.132 1.00 97.12 192 LYS A C 1
ATOM 1563 O O . LYS A 1 192 ? -0.350 11.586 12.984 1.00 97.12 192 LYS A O 1
ATOM 1568 N N . CYS A 1 193 ? -1.293 10.739 14.844 1.00 97.38 193 CYS A N 1
ATOM 1569 C CA . CYS A 1 193 ? -2.659 10.671 14.375 1.00 97.38 193 CYS A CA 1
ATOM 1570 C C . CYS A 1 193 ? -3.434 11.843 14.960 1.00 97.38 193 CYS A C 1
ATOM 1572 O O . CYS A 1 193 ? -3.444 12.033 16.174 1.00 97.38 193 CYS A O 1
ATOM 1574 N N . ILE A 1 194 ? -4.055 12.633 14.092 1.00 97.31 194 ILE A N 1
ATOM 1575 C CA . ILE A 1 194 ? -4.861 13.785 14.476 1.00 97.31 194 ILE A CA 1
ATOM 1576 C C . ILE A 1 194 ? -6.309 13.448 14.106 1.00 97.31 194 ILE A C 1
ATOM 1578 O O . ILE A 1 194 ? -6.569 13.179 12.924 1.00 97.31 194 ILE A O 1
ATOM 1582 N N . PRO A 1 195 ? -7.238 13.464 15.080 1.00 96.75 195 PRO A N 1
ATOM 1583 C CA . PRO A 1 195 ? -8.626 13.092 14.855 1.00 96.75 195 PRO A CA 1
ATOM 1584 C C . PRO A 1 195 ? -9.297 14.043 13.865 1.00 96.75 195 PRO A C 1
ATOM 1586 O O . PRO A 1 195 ? -8.795 15.140 13.600 1.00 96.75 195 PRO A O 1
ATOM 1589 N N . VAL A 1 196 ? -10.444 13.610 13.339 1.00 95.50 196 VAL A N 1
ATOM 1590 C CA . VAL A 1 196 ? -11.213 14.329 12.321 1.00 95.50 196 VAL A CA 1
ATOM 1591 C C . VAL A 1 196 ? -11.421 15.790 12.718 1.00 95.50 196 VAL A C 1
ATOM 1593 O O . VAL A 1 196 ? -11.966 16.096 13.781 1.00 95.50 196 VAL A O 1
ATOM 1596 N N . LYS A 1 197 ? -10.998 16.695 11.834 1.00 94.44 197 LYS A N 1
ATOM 1597 C CA . LYS A 1 197 ? -11.208 18.139 11.946 1.00 94.44 197 LYS A CA 1
ATOM 1598 C C . LYS A 1 197 ? -11.708 18.695 10.623 1.00 94.44 197 LYS A C 1
ATOM 1600 O O . LYS A 1 197 ? -11.315 18.227 9.558 1.00 94.44 197 LYS A O 1
ATOM 1605 N N . TYR A 1 198 ? -12.539 19.727 10.702 1.00 92.62 198 TYR A N 1
ATOM 1606 C CA . TYR A 1 198 ? -12.868 20.540 9.539 1.00 92.62 198 TYR A CA 1
ATOM 1607 C C . TYR A 1 198 ? -11.643 21.357 9.147 1.00 92.62 198 TYR A C 1
ATOM 1609 O O . TYR A 1 198 ? -11.088 22.092 9.968 1.00 92.62 198 TYR A O 1
ATOM 1617 N N . MET A 1 199 ? -11.217 21.219 7.899 1.00 89.56 199 MET A N 1
ATOM 1618 C CA . MET A 1 199 ? -10.154 22.035 7.338 1.00 89.56 199 MET A CA 1
ATOM 1619 C C . MET A 1 199 ? -10.415 22.318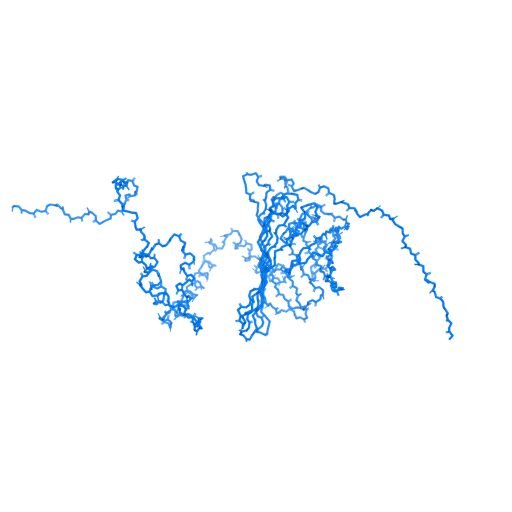 5.867 1.00 89.56 199 MET A C 1
ATOM 1621 O O . MET A 1 199 ? -11.038 21.527 5.158 1.00 89.56 199 MET A O 1
ATOM 1625 N N . LYS A 1 200 ? -9.879 23.446 5.410 1.00 85.56 200 LYS A N 1
ATOM 1626 C CA . LYS A 1 200 ? -9.868 23.782 3.997 1.00 85.56 200 LYS A CA 1
ATOM 1627 C C . LYS A 1 200 ? -8.752 23.000 3.313 1.00 85.56 200 LYS A C 1
ATOM 1629 O O . LYS A 1 200 ? -7.573 23.279 3.536 1.00 85.56 200 LYS A O 1
ATOM 1634 N N . LEU A 1 201 ? -9.125 22.008 2.508 1.00 83.06 201 LEU A N 1
ATOM 1635 C CA . LEU A 1 201 ? -8.206 21.275 1.644 1.00 83.06 20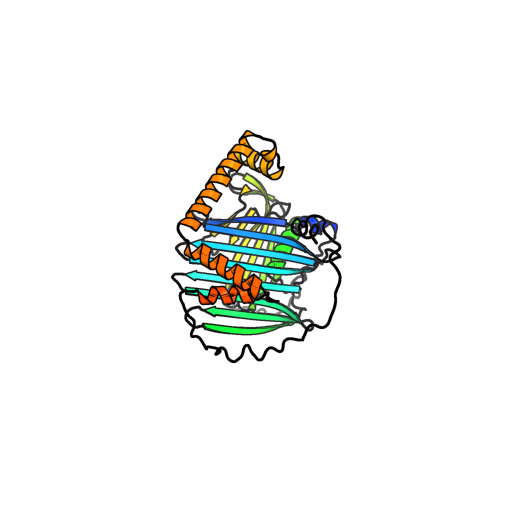1 LEU A CA 1
ATOM 1636 C C . LEU A 1 201 ? -8.485 21.708 0.203 1.00 83.06 201 LEU A C 1
ATOM 1638 O O . LEU A 1 201 ? -9.550 21.427 -0.348 1.00 83.06 201 LEU A O 1
ATOM 1642 N N . TYR A 1 202 ? -7.531 22.421 -0.397 1.00 80.62 202 TYR A N 1
ATOM 1643 C CA . TYR A 1 202 ? -7.731 23.148 -1.655 1.00 80.62 202 TYR A CA 1
ATOM 1644 C C . TYR A 1 202 ? -8.847 24.201 -1.534 1.00 80.62 202 TYR A C 1
ATOM 1646 O O . TYR A 1 202 ? -8.757 25.110 -0.708 1.00 80.62 202 TYR A O 1
ATOM 1654 N N . GLU A 1 203 ? -9.886 24.105 -2.360 1.00 75.81 203 GLU A N 1
ATOM 1655 C CA . GLU A 1 203 ? -11.039 25.010 -2.344 1.00 75.81 203 GLU A CA 1
ATOM 1656 C C . GLU A 1 203 ? -12.218 24.460 -1.532 1.00 75.81 203 GLU A C 1
ATOM 1658 O O . GLU A 1 203 ? -13.193 25.177 -1.327 1.00 75.81 203 GLU A O 1
ATOM 1663 N N . ASN A 1 204 ? -12.115 23.225 -1.030 1.00 76.94 204 ASN A N 1
ATOM 1664 C CA . ASN A 1 204 ? -13.206 22.532 -0.359 1.00 76.94 204 ASN A CA 1
ATOM 1665 C C . ASN A 1 204 ? -13.015 22.531 1.161 1.00 76.94 204 ASN A C 1
ATOM 1667 O O . ASN A 1 204 ? -11.947 22.175 1.667 1.00 76.94 204 ASN A O 1
ATOM 1671 N N . ASP A 1 205 ? -14.078 22.865 1.886 1.00 85.88 205 ASP A N 1
ATOM 1672 C CA . ASP A 1 205 ? -14.160 22.655 3.329 1.00 85.88 205 ASP A CA 1
ATOM 1673 C C . ASP A 1 205 ? -14.645 21.230 3.587 1.00 85.88 205 ASP A C 1
ATOM 1675 O O . ASP A 1 205 ? -15.781 20.873 3.268 1.00 85.88 205 ASP A O 1
ATOM 1679 N N . ILE A 1 206 ? -13.761 20.392 4.125 1.00 89.88 206 ILE A N 1
ATOM 1680 C CA . ILE A 1 206 ? -14.027 18.967 4.320 1.00 89.88 206 ILE A CA 1
ATOM 1681 C C . ILE A 1 206 ? -13.549 18.499 5.694 1.00 89.88 206 ILE A C 1
ATOM 1683 O O . ILE A 1 206 ? -12.624 19.055 6.290 1.00 89.88 206 ILE A O 1
ATOM 1687 N N . GLU A 1 207 ? -14.192 17.452 6.201 1.00 93.12 207 GLU A N 1
ATOM 1688 C CA . GLU A 1 207 ? -13.730 16.722 7.377 1.00 93.12 207 GLU A CA 1
ATOM 1689 C C . GLU A 1 207 ? -12.529 15.850 7.005 1.00 93.12 207 GLU A C 1
ATOM 1691 O O . GLU A 1 207 ? -12.608 15.024 6.092 1.00 93.12 207 GLU A O 1
ATOM 1696 N N . VAL A 1 208 ? -11.419 16.026 7.721 1.00 95.56 208 VAL A N 1
ATOM 1697 C CA . VAL A 1 208 ? -10.156 15.345 7.429 1.00 95.56 208 VAL A CA 1
ATOM 1698 C C . VAL A 1 208 ? -9.580 14.721 8.690 1.00 95.56 208 VAL A C 1
ATOM 1700 O O . VAL A 1 208 ? -9.385 15.391 9.704 1.00 95.56 208 VAL A O 1
ATOM 1703 N N . TYR A 1 209 ? -9.254 13.438 8.596 1.00 97.75 209 TYR A N 1
ATOM 1704 C CA . TYR A 1 209 ? -8.373 12.734 9.517 1.00 97.75 209 TYR A CA 1
ATOM 1705 C C . TYR A 1 209 ? -6.938 12.805 8.990 1.00 97.75 209 TYR A C 1
ATOM 1707 O O . TYR A 1 209 ? -6.708 12.620 7.793 1.00 97.75 209 TYR A O 1
ATOM 1715 N N . THR A 1 210 ? -5.965 13.081 9.858 1.00 98.00 210 THR A N 1
ATOM 1716 C CA . THR A 1 210 ? -4.574 13.291 9.427 1.00 98.00 210 THR A CA 1
ATOM 1717 C C . THR A 1 210 ? -3.635 12.297 10.091 1.00 98.00 210 THR A C 1
ATOM 1719 O O . THR A 1 210 ? -3.636 12.159 11.313 1.00 98.00 210 THR A O 1
ATOM 1722 N N . ILE A 1 211 ? -2.784 11.662 9.286 1.00 98.25 211 ILE A N 1
ATOM 1723 C CA . ILE A 1 211 ? -1.691 10.805 9.753 1.00 98.25 211 ILE A CA 1
ATOM 1724 C C . ILE A 1 211 ? -0.369 11.414 9.291 1.00 98.25 211 ILE A C 1
ATOM 1726 O O . ILE A 1 211 ? -0.113 11.533 8.093 1.00 98.25 211 ILE A O 1
ATOM 1730 N N . GLU A 1 212 ? 0.475 11.789 10.245 1.00 97.81 212 GLU A N 1
ATOM 1731 C CA . GLU A 1 212 ? 1.870 12.166 10.020 1.00 97.81 212 GLU A CA 1
ATOM 1732 C C . GLU A 1 212 ? 2.741 10.941 10.329 1.00 97.81 212 GLU A C 1
ATOM 1734 O O . GLU A 1 212 ? 2.649 10.387 11.423 1.00 97.81 212 GLU A O 1
ATOM 1739 N N . ARG A 1 213 ? 3.550 10.495 9.364 1.00 96.12 213 ARG A N 1
ATOM 1740 C CA . ARG A 1 213 ? 4.459 9.345 9.483 1.00 96.12 213 ARG A CA 1
ATOM 1741 C C . ARG A 1 213 ? 5.896 9.834 9.333 1.00 96.12 213 ARG A C 1
ATOM 1743 O O . ARG A 1 213 ? 6.180 10.584 8.404 1.00 96.12 213 ARG A O 1
ATOM 1750 N N . VAL A 1 214 ? 6.784 9.404 10.220 1.00 95.06 214 VAL A N 1
ATOM 1751 C CA . VAL A 1 214 ? 8.217 9.717 10.182 1.00 95.06 214 VAL A CA 1
ATOM 1752 C C . VAL A 1 214 ? 9.005 8.414 10.242 1.00 95.06 214 VAL A C 1
ATOM 1754 O O . VAL A 1 214 ? 8.802 7.624 11.163 1.00 95.06 214 VAL A O 1
ATOM 1757 N N . ILE A 1 215 ? 9.880 8.186 9.266 1.00 92.19 215 ILE A N 1
ATOM 1758 C CA . ILE A 1 215 ? 10.801 7.048 9.212 1.00 92.19 215 ILE A CA 1
ATOM 1759 C C . ILE A 1 215 ? 12.220 7.564 9.432 1.00 92.19 215 ILE A C 1
ATOM 1761 O O . ILE A 1 215 ? 12.697 8.427 8.693 1.00 92.19 215 ILE A O 1
ATOM 1765 N N . GLU A 1 216 ? 12.903 7.004 10.425 1.00 88.00 216 GLU A N 1
ATOM 1766 C CA . GLU A 1 216 ? 14.317 7.271 10.685 1.00 88.00 216 GLU A CA 1
ATOM 1767 C C . GLU A 1 216 ? 15.167 6.161 10.059 1.00 88.00 216 GLU A C 1
ATOM 1769 O O . GLU A 1 216 ? 15.191 5.021 10.531 1.00 88.00 216 GLU A O 1
ATOM 1774 N N . ASN A 1 217 ? 15.858 6.481 8.965 1.00 79.69 217 ASN A N 1
ATOM 1775 C CA . ASN A 1 217 ? 16.741 5.537 8.290 1.00 79.69 217 ASN A CA 1
ATOM 1776 C C . ASN A 1 217 ? 18.060 5.378 9.062 1.00 79.69 217 ASN A C 1
ATOM 1778 O O . ASN A 1 217 ? 18.545 6.313 9.698 1.00 79.69 217 ASN A O 1
ATOM 1782 N N . GLN A 1 218 ? 18.709 4.217 8.928 1.00 73.19 218 GLN A N 1
ATOM 1783 C CA . GLN A 1 218 ? 19.981 3.909 9.609 1.00 73.19 218 GLN A CA 1
ATOM 1784 C C . GLN A 1 218 ? 21.112 4.902 9.280 1.00 73.19 218 GLN A C 1
ATOM 1786 O O . GLN A 1 218 ? 22.024 5.098 10.078 1.00 73.19 218 GLN A O 1
ATOM 1791 N N . ASN A 1 219 ? 21.024 5.572 8.129 1.00 74.00 219 ASN A N 1
ATOM 1792 C CA . ASN A 1 219 ? 21.997 6.568 7.678 1.00 74.00 219 ASN A CA 1
ATOM 1793 C C . ASN A 1 219 ? 21.765 7.964 8.297 1.00 74.00 219 ASN A C 1
ATOM 1795 O O . ASN A 1 219 ? 22.418 8.920 7.891 1.00 74.00 219 ASN A O 1
ATOM 1799 N N . GLY A 1 220 ? 20.802 8.108 9.216 1.00 75.19 220 GLY A N 1
ATOM 1800 C CA . GLY A 1 220 ? 20.405 9.385 9.821 1.00 75.19 220 GLY A CA 1
ATOM 1801 C C . GLY A 1 220 ? 19.446 10.224 8.967 1.00 75.19 220 GLY A C 1
ATOM 1802 O O . GLY A 1 220 ? 19.010 11.287 9.402 1.00 75.19 220 GLY A O 1
ATOM 1803 N N . ASN A 1 221 ? 19.090 9.758 7.765 1.00 82.12 221 ASN A N 1
ATOM 1804 C CA . ASN A 1 221 ? 18.091 10.415 6.925 1.00 82.12 221 ASN A CA 1
ATOM 1805 C C . ASN A 1 221 ? 16.692 10.211 7.512 1.00 82.12 221 ASN A C 1
ATOM 1807 O O . ASN A 1 221 ? 16.311 9.086 7.834 1.00 82.12 221 ASN A O 1
ATOM 1811 N N . VAL A 1 222 ? 15.918 11.290 7.588 1.00 87.75 222 VAL A N 1
ATOM 1812 C CA . VAL A 1 222 ? 14.539 11.260 8.078 1.00 87.75 222 VAL A CA 1
ATOM 1813 C C . VAL A 1 222 ? 13.590 11.492 6.912 1.00 87.75 222 VAL A C 1
ATOM 1815 O O . VAL A 1 222 ? 13.661 12.519 6.234 1.00 87.75 222 VAL A O 1
ATOM 1818 N N . GLU A 1 223 ? 12.695 10.540 6.682 1.00 91.19 223 GLU A N 1
ATOM 1819 C CA . GLU A 1 223 ? 11.622 10.660 5.701 1.00 91.19 223 GLU A CA 1
ATOM 1820 C C . GLU A 1 223 ? 10.305 10.941 6.414 1.00 91.19 223 GLU A C 1
ATOM 1822 O O . GLU A 1 223 ? 9.859 10.165 7.256 1.00 91.19 223 GLU A O 1
ATOM 1827 N N . SER A 1 224 ? 9.673 12.055 6.054 1.00 93.69 224 SER A N 1
ATOM 1828 C CA . SER A 1 224 ? 8.400 12.476 6.632 1.00 93.69 224 SER A CA 1
ATOM 1829 C C . SER A 1 224 ? 7.310 12.462 5.572 1.00 93.69 224 SER A C 1
ATOM 1831 O O . SER A 1 224 ? 7.471 13.026 4.483 1.00 93.69 224 SER A O 1
ATOM 1833 N N . MET A 1 225 ? 6.174 11.866 5.913 1.00 95.56 225 MET A N 1
ATOM 1834 C CA . MET A 1 225 ? 4.990 11.812 5.070 1.00 95.56 225 MET A CA 1
ATOM 1835 C C . MET A 1 225 ? 3.763 12.301 5.823 1.00 95.56 225 MET A C 1
ATOM 1837 O O . MET A 1 225 ? 3.637 12.134 7.037 1.00 95.56 225 MET A O 1
ATOM 1841 N N . LYS A 1 226 ? 2.821 12.872 5.080 1.00 96.75 226 LYS A N 1
ATOM 1842 C CA . LYS A 1 226 ? 1.532 13.311 5.603 1.00 96.75 226 LYS A CA 1
ATOM 1843 C C . LYS A 1 226 ? 0.409 12.773 4.733 1.00 96.75 226 LYS A C 1
ATOM 1845 O O . LYS A 1 226 ? 0.435 12.946 3.517 1.00 96.75 226 LYS A O 1
ATOM 1850 N N . THR A 1 227 ? -0.561 12.122 5.362 1.00 97.31 227 THR A N 1
ATOM 1851 C CA . THR A 1 227 ? -1.732 11.548 4.695 1.00 97.31 227 THR A CA 1
ATOM 1852 C C . THR A 1 227 ? -2.992 12.190 5.244 1.00 97.31 227 THR A C 1
ATOM 1854 O O . THR A 1 227 ? -3.204 12.206 6.457 1.00 97.31 227 THR A O 1
ATOM 1857 N N . TYR A 1 228 ? -3.831 12.685 4.344 1.00 96.44 228 TYR A N 1
ATOM 1858 C CA . TYR A 1 228 ? -5.162 13.191 4.633 1.00 96.44 228 TYR A CA 1
ATOM 1859 C C . TYR A 1 228 ? -6.189 12.154 4.189 1.00 96.44 228 TYR A C 1
ATOM 1861 O O . TYR A 1 228 ? -6.137 11.680 3.050 1.00 96.44 228 TYR A O 1
ATOM 1869 N N . LEU A 1 229 ? -7.115 11.799 5.077 1.00 95.81 229 LEU A N 1
ATOM 1870 C CA . LEU A 1 229 ? -8.156 10.806 4.824 1.00 95.81 229 LEU A CA 1
ATOM 1871 C C . LEU A 1 229 ? -9.539 11.364 5.175 1.00 95.81 229 LEU A C 1
ATOM 1873 O O . LEU A 1 229 ? -9.672 12.170 6.097 1.00 95.81 229 LEU A O 1
ATOM 1877 N N . THR A 1 230 ? -10.582 10.920 4.473 1.00 93.38 230 THR A N 1
ATOM 1878 C CA . THR A 1 230 ? -11.974 11.189 4.881 1.00 93.38 230 THR A CA 1
ATOM 1879 C C . THR A 1 230 ? -12.304 10.445 6.180 1.00 93.38 230 THR A C 1
ATOM 1881 O O . THR A 1 230 ? -11.636 9.461 6.491 1.00 93.38 230 THR A O 1
ATOM 1884 N N . PRO A 1 231 ? -13.385 10.781 6.909 1.00 91.81 231 PRO A N 1
ATOM 1885 C CA . PRO A 1 231 ? -13.837 9.988 8.061 1.00 91.81 231 PRO A CA 1
ATOM 1886 C C . PRO A 1 231 ? -14.182 8.529 7.714 1.00 91.81 231 PRO A C 1
ATOM 1888 O O . PRO A 1 231 ? -14.225 7.663 8.583 1.00 91.81 231 PRO A O 1
ATOM 1891 N N . LYS A 1 232 ? -14.417 8.234 6.428 1.00 90.31 232 LYS A N 1
ATOM 1892 C CA . LYS A 1 232 ? -14.626 6.871 5.915 1.00 90.31 232 LYS A CA 1
ATOM 1893 C C . LYS A 1 232 ? -13.313 6.144 5.615 1.00 90.31 232 LYS A C 1
ATOM 1895 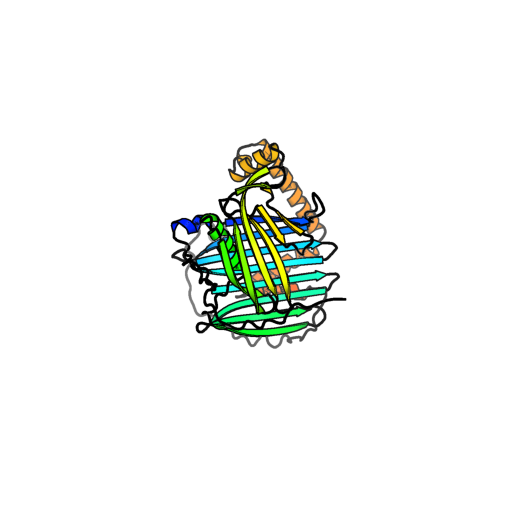O O . LYS A 1 232 ? -13.347 4.955 5.301 1.00 90.31 232 LYS A O 1
ATOM 1900 N N . GLY A 1 233 ? -12.187 6.850 5.705 1.00 90.44 233 GLY A N 1
ATOM 1901 C CA . GLY A 1 233 ? -10.823 6.379 5.504 1.00 90.44 233 GLY A CA 1
ATOM 1902 C C . GLY A 1 233 ? -10.301 6.486 4.070 1.00 90.44 233 GLY A C 1
ATOM 1903 O O . GLY A 1 233 ? -9.238 5.940 3.789 1.00 90.44 233 GLY A O 1
ATOM 1904 N N . GLU A 1 234 ? -11.034 7.128 3.155 1.00 91.62 234 GLU A N 1
ATOM 1905 C CA . GLU A 1 234 ? -10.605 7.294 1.756 1.00 91.62 234 GLU A CA 1
ATOM 1906 C C . GLU A 1 234 ? -9.436 8.269 1.694 1.00 91.62 234 GLU A C 1
ATOM 1908 O O . GLU A 1 234 ? -9.497 9.330 2.318 1.00 91.62 234 GLU A O 1
ATOM 1913 N N . ILE A 1 235 ? -8.383 7.933 0.946 1.00 94.69 235 ILE A N 1
ATOM 1914 C CA . ILE A 1 235 ? -7.215 8.809 0.854 1.00 94.69 235 ILE A CA 1
ATOM 1915 C C . ILE A 1 235 ? -7.590 10.015 -0.005 1.00 94.69 235 ILE A C 1
ATOM 1917 O O . ILE A 1 235 ? -7.999 9.879 -1.160 1.00 94.69 235 ILE A O 1
ATOM 1921 N N . LEU A 1 236 ? -7.447 11.200 0.581 1.00 92.69 236 LEU A N 1
ATOM 1922 C CA . LEU A 1 236 ? -7.656 12.492 -0.063 1.00 92.69 236 LEU A CA 1
ATOM 1923 C C . LEU A 1 236 ? -6.361 12.957 -0.721 1.00 92.69 236 LEU A C 1
ATOM 1925 O O . LEU A 1 236 ? -6.323 13.245 -1.916 1.00 92.69 236 LEU A O 1
ATOM 1929 N N . GLU A 1 237 ? -5.285 12.964 0.058 1.00 93.62 237 GLU A N 1
ATOM 1930 C CA . GLU A 1 237 ? -3.951 13.309 -0.406 1.00 93.62 237 GLU A CA 1
ATOM 1931 C C . GLU A 1 237 ? -2.900 12.574 0.428 1.00 93.62 237 GLU A C 1
ATOM 1933 O O . GLU A 1 237 ? -3.056 12.395 1.636 1.00 93.62 237 GLU A O 1
ATOM 1938 N N . HIS A 1 238 ? -1.815 12.167 -0.224 1.00 95.12 238 HIS A N 1
ATOM 1939 C CA . HIS A 1 238 ? -0.627 11.639 0.434 1.00 95.12 238 HIS A CA 1
ATOM 1940 C C . HIS A 1 238 ? 0.611 12.373 -0.080 1.00 95.12 238 HIS A C 1
ATOM 1942 O O . HIS A 1 238 ? 0.848 12.447 -1.288 1.00 95.12 238 HIS A O 1
ATOM 1948 N N . ASN A 1 239 ? 1.398 12.919 0.842 1.00 93.31 239 ASN A N 1
ATOM 1949 C CA . ASN A 1 239 ? 2.514 13.800 0.542 1.00 93.31 239 ASN A CA 1
ATOM 1950 C C . ASN A 1 239 ? 3.787 13.323 1.241 1.00 93.31 239 ASN A C 1
ATOM 1952 O O . ASN A 1 239 ? 3.901 13.421 2.463 1.00 93.31 239 ASN A O 1
ATOM 1956 N N . TRP A 1 240 ? 4.763 12.864 0.455 1.00 91.94 240 TRP A N 1
ATOM 1957 C CA . TRP A 1 240 ? 6.139 12.689 0.916 1.00 91.94 240 TRP A CA 1
ATOM 1958 C C . TRP A 1 240 ? 6.839 14.041 0.884 1.00 91.94 240 TRP A C 1
ATOM 1960 O O . TRP A 1 240 ? 7.088 14.579 -0.200 1.00 91.94 240 TRP A O 1
ATOM 1970 N N . LEU A 1 241 ? 7.170 14.603 2.047 1.00 86.50 241 LEU A N 1
ATOM 1971 C CA . LEU A 1 241 ? 7.669 15.979 2.154 1.00 86.50 241 LEU A CA 1
ATOM 1972 C C . LEU A 1 241 ? 8.980 16.202 1.384 1.00 86.50 241 LEU A C 1
ATOM 1974 O O . LEU A 1 241 ? 9.206 17.302 0.890 1.00 86.50 241 LEU A O 1
ATOM 1978 N N . THR A 1 242 ? 9.784 15.154 1.212 1.00 84.62 242 THR A N 1
ATOM 1979 C CA . THR A 1 242 ? 11.081 15.171 0.519 1.00 84.62 242 THR A CA 1
ATOM 1980 C C . THR A 1 242 ? 10.993 15.043 -1.005 1.00 84.62 242 THR A C 1
ATOM 1982 O O . THR A 1 242 ? 11.975 15.314 -1.690 1.00 84.62 242 THR A O 1
ATOM 1985 N N . THR A 1 243 ? 9.844 14.644 -1.562 1.00 84.94 243 THR A N 1
ATOM 1986 C CA . THR A 1 243 ? 9.686 14.414 -3.012 1.00 84.94 243 THR A CA 1
ATOM 1987 C C . THR A 1 243 ? 9.024 15.597 -3.721 1.00 84.94 243 THR A C 1
ATOM 1989 O O . THR A 1 243 ? 8.402 16.450 -3.085 1.00 84.94 243 THR A O 1
ATOM 1992 N N . SER A 1 244 ? 9.117 15.647 -5.051 1.00 85.75 244 SER A N 1
ATOM 1993 C CA . SER A 1 244 ? 8.481 16.675 -5.888 1.00 85.75 244 SER A CA 1
ATOM 1994 C C . SER A 1 244 ? 7.024 16.375 -6.254 1.00 85.75 244 SER A C 1
ATOM 1996 O O . SER A 1 244 ? 6.388 17.208 -6.897 1.00 85.75 244 SER A O 1
ATOM 1998 N N . TYR A 1 245 ? 6.476 15.226 -5.848 1.00 87.81 245 TYR A N 1
ATOM 1999 C CA . TYR A 1 245 ? 5.133 14.779 -6.219 1.00 87.81 245 TYR A CA 1
ATOM 2000 C C . TYR A 1 245 ? 4.261 14.442 -5.004 1.00 87.81 245 TYR A C 1
ATOM 2002 O O . TYR A 1 245 ? 4.739 14.293 -3.880 1.00 87.81 245 TYR A O 1
ATOM 2010 N N . ILE A 1 246 ? 2.954 14.346 -5.239 1.00 91.44 246 ILE A N 1
ATOM 2011 C CA . ILE A 1 246 ? 1.923 14.000 -4.254 1.00 91.44 246 ILE A CA 1
ATOM 2012 C C . ILE A 1 246 ? 0.882 13.080 -4.882 1.00 91.44 246 ILE A C 1
ATOM 2014 O O . ILE A 1 246 ? 0.618 13.162 -6.082 1.00 91.44 246 ILE A O 1
ATOM 2018 N N . LEU A 1 247 ? 0.277 12.213 -4.070 1.00 92.38 247 LEU A N 1
ATOM 2019 C CA . LEU A 1 247 ? -0.917 11.469 -4.466 1.00 92.38 247 LEU A CA 1
ATOM 2020 C C . LEU A 1 247 ? -2.148 12.311 -4.158 1.00 92.38 247 LEU A C 1
ATOM 2022 O O . LEU A 1 247 ? -2.254 12.834 -3.051 1.00 92.38 247 LEU A O 1
ATOM 2026 N N . LYS A 1 248 ? -3.098 12.381 -5.087 1.00 90.25 248 LYS A N 1
ATOM 2027 C CA . LYS A 1 248 ? -4.384 13.057 -4.899 1.00 90.25 248 LYS A CA 1
ATOM 2028 C C . LYS A 1 248 ? -5.543 12.179 -5.326 1.00 90.25 248 LYS A C 1
ATOM 2030 O O . LYS A 1 248 ? -5.474 11.461 -6.324 1.00 90.25 248 LYS A O 1
ATOM 2035 N N . ASN A 1 249 ? -6.649 12.289 -4.606 1.00 87.62 249 ASN A N 1
ATOM 2036 C CA . ASN A 1 249 ? -7.910 11.723 -5.047 1.00 87.62 249 ASN A CA 1
ATOM 2037 C C . ASN A 1 249 ? -8.467 12.529 -6.226 1.00 87.62 249 ASN A C 1
ATOM 2039 O O . ASN A 1 249 ? -8.614 13.747 -6.139 1.00 87.62 249 ASN A O 1
ATOM 2043 N N . LYS A 1 250 ? -8.862 11.845 -7.303 1.00 74.25 250 LYS A N 1
ATOM 2044 C CA . LYS A 1 250 ? -9.490 12.468 -8.481 1.00 74.25 250 LYS A CA 1
ATOM 2045 C C . LYS A 1 250 ? -10.791 13.221 -8.153 1.00 74.25 250 LYS A C 1
ATOM 2047 O O . LYS A 1 250 ? -11.235 14.066 -8.923 1.00 74.25 250 LYS A O 1
ATOM 2052 N N . SER A 1 251 ? -11.436 12.893 -7.037 1.00 67.25 251 SER A N 1
ATOM 2053 C CA . SER A 1 251 ? -12.672 13.549 -6.589 1.00 67.25 251 SER A CA 1
ATOM 2054 C C . SER A 1 251 ? -12.434 14.936 -5.983 1.00 67.25 251 SER A C 1
ATOM 2056 O O . SER A 1 251 ? -13.392 15.673 -5.796 1.00 67.25 251 SER A O 1
ATOM 2058 N N . LEU A 1 252 ? -11.179 15.291 -5.677 1.00 62.81 252 LEU A N 1
ATOM 2059 C CA . LEU A 1 252 ? -10.802 16.605 -5.143 1.00 62.81 252 LEU A CA 1
ATOM 2060 C C . LEU A 1 252 ? -10.427 17.623 -6.218 1.00 62.81 252 LEU A C 1
ATOM 2062 O O . LEU A 1 252 ? -10.287 18.804 -5.910 1.00 62.81 252 LEU A O 1
ATOM 2066 N N . GLU A 1 253 ? -10.253 17.189 -7.466 1.00 56.72 253 GLU A N 1
ATOM 2067 C CA . GLU A 1 253 ? -10.224 18.128 -8.583 1.00 56.72 253 GLU A CA 1
ATOM 2068 C C . GLU A 1 253 ? -11.610 18.774 -8.687 1.00 56.72 253 GLU A C 1
ATOM 2070 O O . GLU A 1 253 ? -12.613 18.094 -8.478 1.00 56.72 2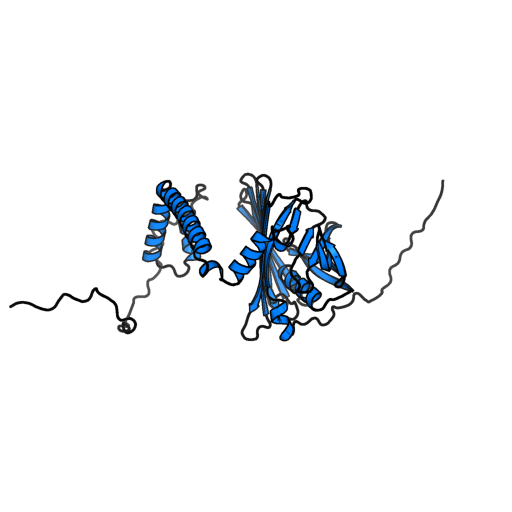53 GLU A O 1
ATOM 2075 N N . ASN A 1 254 ? -11.688 20.072 -8.995 1.00 49.81 254 ASN A N 1
ATOM 2076 C CA . ASN A 1 254 ? -12.956 20.732 -9.313 1.00 49.81 254 ASN A CA 1
ATOM 2077 C C . ASN A 1 254 ? -13.535 20.093 -10.581 1.00 49.81 254 ASN A C 1
ATOM 2079 O O . ASN A 1 254 ? -13.305 20.526 -11.711 1.00 49.81 254 ASN A O 1
ATOM 2083 N N . VAL A 1 255 ? -14.260 18.999 -10.392 1.00 46.88 255 VAL A N 1
ATOM 2084 C CA . VAL A 1 255 ? -14.959 18.302 -11.452 1.00 46.88 255 VAL A CA 1
ATOM 2085 C C . VAL A 1 255 ? -16.147 19.174 -11.805 1.00 46.88 255 VAL A C 1
ATOM 2087 O O . VAL A 1 255 ? -17.009 19.432 -10.968 1.00 46.88 255 VAL A O 1
ATOM 2090 N N . ASN A 1 256 ? -16.185 19.638 -13.056 1.00 51.19 256 ASN A N 1
ATOM 2091 C CA . ASN A 1 256 ? -17.349 20.318 -13.612 1.00 51.19 256 ASN A CA 1
ATOM 2092 C C . ASN A 1 256 ? -18.625 19.567 -13.165 1.00 51.19 256 ASN A C 1
ATOM 2094 O O . ASN A 1 256 ? -18.687 18.349 -13.364 1.00 51.19 256 ASN A O 1
ATOM 2098 N N . PRO A 1 257 ? -19.638 20.236 -12.584 1.00 51.47 257 PRO A N 1
ATOM 2099 C CA . PRO A 1 257 ? -20.840 19.586 -12.049 1.00 51.47 257 PRO A CA 1
ATOM 2100 C C . PRO A 1 257 ? -21.556 18.669 -13.060 1.00 51.47 257 PRO A C 1
ATOM 2102 O O . PRO A 1 257 ? -22.252 17.729 -12.676 1.00 51.47 257 PRO A O 1
ATOM 2105 N N . MET A 1 258 ? -21.346 18.886 -14.362 1.00 50.19 258 MET A N 1
ATOM 2106 C CA . MET A 1 258 ? -21.815 18.009 -15.436 1.00 50.19 258 MET A CA 1
ATOM 2107 C C . MET A 1 258 ? -21.099 16.643 -15.470 1.00 50.19 258 MET A C 1
ATOM 2109 O O . MET A 1 258 ? -21.739 15.620 -15.701 1.00 50.19 258 MET A O 1
ATOM 2113 N N . ILE A 1 259 ? -19.792 16.600 -15.194 1.00 54.09 259 ILE A N 1
ATOM 2114 C CA . ILE A 1 259 ? -18.993 15.365 -15.120 1.00 54.09 259 ILE A CA 1
ATOM 2115 C C . ILE A 1 259 ? -19.337 14.579 -13.850 1.00 54.09 259 ILE A C 1
ATOM 2117 O O . ILE A 1 259 ? -19.356 13.352 -13.888 1.00 54.09 259 ILE A O 1
ATOM 2121 N N . GLU A 1 260 ? -19.669 15.252 -12.747 1.00 50.78 260 GLU A N 1
ATOM 2122 C CA . GLU A 1 260 ? -20.070 14.571 -11.511 1.00 50.78 260 GLU A CA 1
ATOM 2123 C C . GLU A 1 260 ? -21.446 13.901 -11.653 1.00 50.78 260 GLU A C 1
ATOM 2125 O O . GLU A 1 260 ? -21.614 12.735 -11.289 1.00 50.78 260 GLU A O 1
ATOM 2130 N N . LYS A 1 261 ? -22.399 14.563 -12.330 1.00 54.12 261 LYS A N 1
ATOM 2131 C CA . LYS A 1 261 ? -23.644 13.916 -12.785 1.00 54.12 261 LYS A CA 1
ATOM 2132 C C . LYS A 1 261 ? -23.369 12.707 -13.682 1.00 54.12 261 LYS A C 1
ATOM 2134 O O . LYS A 1 261 ? -24.000 11.666 -13.504 1.00 54.12 261 LYS A O 1
ATOM 2139 N N . LEU A 1 262 ? -22.406 12.814 -14.601 1.00 53.84 262 LEU A N 1
ATOM 2140 C CA . LEU A 1 262 ? -22.009 11.707 -15.475 1.00 53.84 262 LEU A CA 1
ATOM 2141 C C . LEU A 1 262 ? -21.398 10.539 -14.680 1.00 53.84 262 LEU A C 1
ATOM 2143 O O . LEU A 1 262 ? -21.701 9.385 -14.958 1.00 53.84 262 LEU A O 1
ATOM 2147 N N . ARG A 1 263 ? -20.576 10.811 -13.657 1.00 52.06 263 ARG A N 1
ATOM 2148 C CA . ARG A 1 263 ? -19.982 9.783 -12.782 1.00 52.06 263 ARG A CA 1
ATOM 2149 C C . ARG A 1 263 ? -21.034 9.051 -11.957 1.00 52.06 263 ARG A C 1
ATOM 2151 O O . ARG A 1 263 ? -20.960 7.829 -11.854 1.00 52.06 263 ARG A O 1
ATOM 2158 N N . ILE A 1 264 ? -22.016 9.770 -11.413 1.00 57.03 264 ILE A N 1
ATOM 2159 C CA . ILE A 1 264 ? -23.155 9.171 -10.703 1.00 57.03 264 ILE A CA 1
ATOM 2160 C C . ILE A 1 264 ? -23.970 8.291 -11.665 1.00 57.03 264 ILE A C 1
ATOM 2162 O O . ILE A 1 264 ? -24.296 7.157 -11.319 1.00 57.03 264 ILE A O 1
ATOM 2166 N N . ALA A 1 265 ? -24.218 8.757 -12.893 1.00 55.66 265 ALA A N 1
ATOM 2167 C CA . ALA A 1 265 ? -24.912 7.980 -13.921 1.00 55.66 265 ALA A CA 1
ATOM 2168 C C . ALA A 1 265 ? -24.128 6.726 -14.362 1.00 55.66 265 ALA A C 1
ATOM 2170 O O . ALA A 1 265 ? -24.730 5.672 -14.559 1.00 55.66 265 ALA A O 1
ATOM 2171 N N . ILE A 1 266 ? -22.793 6.806 -14.463 1.00 57.03 266 ILE A N 1
ATOM 2172 C CA . ILE A 1 266 ? -21.918 5.658 -14.761 1.00 57.03 266 ILE A CA 1
ATOM 2173 C C . ILE A 1 266 ? -21.935 4.648 -13.609 1.00 57.03 266 ILE A C 1
ATOM 2175 O O . ILE A 1 266 ? -22.125 3.456 -13.840 1.00 57.03 266 ILE A O 1
ATOM 2179 N N . ARG A 1 267 ? -21.775 5.118 -12.365 1.00 55.88 267 ARG A N 1
ATOM 2180 C CA . ARG A 1 267 ? -21.737 4.277 -11.158 1.00 55.88 267 ARG A CA 1
ATOM 2181 C C . ARG A 1 267 ? -23.053 3.539 -10.914 1.00 55.88 267 ARG A C 1
ATOM 2183 O O . ARG A 1 267 ? -23.031 2.418 -10.417 1.00 55.88 267 ARG A O 1
ATOM 2190 N N . ASN A 1 268 ? -24.171 4.158 -11.281 1.00 62.25 268 ASN A N 1
ATOM 2191 C CA . ASN A 1 268 ? -25.507 3.596 -11.111 1.00 62.25 268 ASN A CA 1
ATOM 2192 C C . ASN A 1 268 ? -26.012 2.849 -12.362 1.00 62.25 268 ASN A C 1
ATOM 2194 O O . ASN A 1 268 ? -27.178 2.480 -12.404 1.00 62.25 268 ASN A O 1
ATOM 2198 N N . ASN A 1 269 ? -25.165 2.628 -13.381 1.00 57.25 269 ASN A N 1
ATOM 2199 C CA . ASN A 1 269 ? -25.512 2.009 -14.673 1.00 57.25 269 ASN A CA 1
ATOM 2200 C C . ASN A 1 269 ? -26.631 2.698 -15.485 1.00 57.25 269 ASN A C 1
ATOM 2202 O O . ASN A 1 269 ? -26.982 2.215 -16.562 1.00 57.25 269 ASN A O 1
ATOM 2206 N N . CYS A 1 270 ? -27.121 3.865 -15.060 1.00 62.59 270 CYS A N 1
ATOM 2207 C CA . CYS A 1 270 ? -28.181 4.621 -15.739 1.00 62.59 270 CYS A CA 1
ATOM 2208 C C . CYS A 1 270 ? -27.790 5.071 -17.160 1.00 62.59 270 CYS A C 1
ATOM 2210 O O . CYS A 1 270 ? -28.644 5.354 -17.990 1.00 62.59 270 CYS A O 1
ATOM 2212 N N . TRP A 1 271 ? -26.491 5.117 -17.470 1.00 66.94 271 TRP A N 1
ATOM 2213 C CA . TRP A 1 271 ? -25.978 5.444 -18.806 1.00 66.94 271 TRP A CA 1
ATOM 2214 C C . TRP A 1 271 ? -26.324 4.405 -19.886 1.00 66.94 271 TRP A C 1
ATOM 2216 O O . TRP A 1 271 ? -26.234 4.720 -21.068 1.00 66.94 271 TRP A O 1
ATOM 2226 N N . THR A 1 272 ? -26.686 3.176 -19.498 1.00 67.81 272 THR A N 1
ATOM 2227 C CA . THR A 1 272 ? -27.142 2.138 -20.442 1.00 67.81 272 THR A CA 1
ATOM 2228 C C . THR A 1 272 ? -28.602 2.311 -20.858 1.00 67.81 272 THR A C 1
ATOM 2230 O O . THR A 1 272 ? -29.007 1.781 -21.888 1.00 67.81 272 THR A O 1
ATOM 2233 N N . GLU A 1 273 ? -29.378 3.066 -20.079 1.00 76.00 273 GLU A N 1
ATOM 2234 C CA . GLU A 1 273 ? -30.798 3.339 -20.324 1.00 76.00 273 GLU A CA 1
ATOM 2235 C C . GLU A 1 273 ? -30.989 4.598 -21.186 1.00 76.00 273 GLU A C 1
ATOM 2237 O O . GLU A 1 273 ? -31.960 4.705 -21.935 1.00 76.00 273 GLU A O 1
ATOM 2242 N N . ASP A 1 274 ? -30.042 5.538 -21.118 1.00 77.94 274 ASP A N 1
ATOM 2243 C CA . ASP A 1 274 ? -30.021 6.736 -21.955 1.00 77.94 274 ASP A CA 1
ATOM 2244 C C . ASP A 1 274 ? -29.490 6.411 -23.362 1.00 77.94 274 ASP A C 1
ATOM 2246 O O . ASP A 1 274 ? -28.302 6.137 -23.566 1.00 77.94 274 ASP A O 1
ATOM 2250 N N . MET A 1 275 ? -30.387 6.468 -24.348 1.00 80.31 275 MET A N 1
ATOM 2251 C CA . MET A 1 275 ? -30.094 6.133 -25.743 1.00 80.31 275 MET A CA 1
ATOM 2252 C C . MET A 1 275 ? -29.004 7.027 -26.363 1.00 80.31 275 MET A C 1
ATOM 2254 O O . MET A 1 275 ? -28.208 6.545 -27.171 1.00 80.31 275 MET A O 1
ATOM 2258 N N . GLU A 1 276 ? -28.922 8.306 -25.983 1.00 80.06 276 GLU A N 1
ATOM 2259 C CA . GLU A 1 276 ? -27.941 9.244 -26.538 1.00 80.06 276 GLU A CA 1
ATOM 2260 C C . GLU A 1 276 ? -26.539 8.965 -25.979 1.00 80.06 276 GLU A C 1
ATOM 2262 O O . GLU A 1 276 ? -25.552 8.924 -26.723 1.00 80.06 276 GLU A O 1
ATOM 2267 N N . ILE A 1 277 ? -26.438 8.728 -24.668 1.00 74.38 277 ILE A N 1
ATOM 2268 C CA . ILE A 1 277 ? -25.165 8.401 -24.009 1.00 74.38 277 ILE A CA 1
ATOM 2269 C C . ILE A 1 277 ? -24.664 7.032 -24.471 1.00 74.38 277 ILE A C 1
ATOM 2271 O O . ILE A 1 277 ? -23.472 6.875 -24.762 1.00 74.38 277 ILE A O 1
ATOM 2275 N N . PHE A 1 278 ? -25.564 6.057 -24.590 1.00 78.88 278 PHE A N 1
ATOM 2276 C CA . PHE A 1 278 ? -25.226 4.730 -25.083 1.00 78.88 278 PHE A CA 1
ATOM 2277 C C . PHE A 1 278 ? -24.712 4.776 -26.528 1.00 78.88 278 PHE A C 1
ATOM 2279 O O . PHE A 1 278 ? -23.678 4.173 -26.822 1.00 78.88 278 PHE A O 1
ATOM 2286 N N . SER A 1 279 ? -25.346 5.562 -27.408 1.00 83.88 279 SER A N 1
ATOM 2287 C CA . SER A 1 279 ? -24.864 5.770 -28.781 1.00 83.88 279 SER A CA 1
ATOM 2288 C C . SER A 1 279 ? -23.452 6.361 -28.803 1.00 83.88 279 SER A C 1
ATOM 2290 O O . SER A 1 279 ? -22.568 5.810 -29.455 1.00 83.88 279 SER A O 1
ATOM 2292 N N . LYS A 1 280 ? -23.190 7.418 -28.021 1.00 81.75 280 LYS A N 1
ATOM 2293 C CA . LYS A 1 280 ? -21.852 8.038 -27.941 1.00 81.75 280 LYS A CA 1
ATOM 2294 C C . LYS A 1 280 ? -20.786 7.065 -27.434 1.00 81.75 280 LYS A C 1
ATOM 2296 O O . LYS A 1 280 ? -19.646 7.092 -27.903 1.00 81.75 280 LYS A O 1
ATOM 2301 N N . TYR A 1 281 ? -21.135 6.204 -26.476 1.00 82.56 281 TYR A N 1
ATOM 2302 C CA . TYR A 1 281 ? -20.248 5.137 -26.017 1.00 82.56 281 TYR A CA 1
ATOM 2303 C C . TYR A 1 281 ? -19.941 4.141 -27.139 1.00 82.56 281 TYR A C 1
ATOM 2305 O O . TYR A 1 281 ? -18.772 3.798 -27.332 1.00 82.56 281 TYR A O 1
ATOM 2313 N N . LEU A 1 282 ? -20.958 3.696 -27.883 1.00 83.88 282 LEU A N 1
ATOM 2314 C CA . LEU A 1 282 ? -20.772 2.777 -29.005 1.00 83.88 282 LEU A CA 1
ATOM 2315 C C . LEU A 1 282 ? -19.882 3.390 -30.085 1.00 83.88 282 LEU A C 1
ATOM 2317 O O . LEU A 1 282 ? -18.934 2.733 -30.507 1.00 83.88 282 LEU A O 1
ATOM 2321 N N . ASP A 1 283 ? -20.094 4.654 -30.445 1.00 89.75 283 ASP A N 1
ATOM 2322 C CA . ASP A 1 283 ? -19.260 5.358 -31.424 1.00 89.75 283 ASP A CA 1
ATOM 2323 C C . ASP A 1 283 ? -17.803 5.441 -30.960 1.00 89.75 283 ASP A C 1
ATOM 2325 O O . ASP A 1 283 ? -16.869 5.130 -31.704 1.00 89.75 283 ASP A O 1
ATOM 2329 N N . LYS A 1 284 ? -17.582 5.800 -29.690 1.00 88.38 284 LYS A N 1
ATOM 2330 C CA . LYS A 1 284 ? -16.233 5.869 -29.125 1.00 88.38 284 LYS A CA 1
ATOM 2331 C C . LYS A 1 284 ? -15.572 4.493 -29.073 1.00 88.38 284 LYS A C 1
ATOM 2333 O O . LYS A 1 284 ? -14.400 4.377 -29.423 1.00 88.38 284 LYS A O 1
ATOM 2338 N N . LYS A 1 285 ? -16.310 3.453 -28.680 1.00 85.75 285 LYS A N 1
ATOM 2339 C CA . LYS A 1 285 ? -15.833 2.066 -28.669 1.00 85.75 285 LYS A CA 1
ATOM 2340 C C . LYS A 1 285 ? -15.470 1.599 -30.077 1.00 85.75 285 LYS A C 1
ATOM 2342 O O . LYS A 1 285 ? -14.389 1.048 -30.254 1.00 85.75 285 LYS A O 1
ATOM 2347 N N . CYS A 1 286 ? -16.323 1.852 -31.068 1.00 86.44 286 CYS A N 1
ATOM 2348 C CA . CYS A 1 286 ? -16.061 1.536 -32.470 1.00 86.44 286 CYS A CA 1
ATOM 2349 C C . CYS A 1 286 ? -14.804 2.249 -32.981 1.00 86.44 286 CYS A C 1
ATOM 2351 O O . CYS A 1 286 ? -13.965 1.612 -33.614 1.00 86.44 286 CYS A O 1
ATOM 2353 N N . ASN A 1 287 ? -14.615 3.525 -32.642 1.00 88.31 287 ASN A N 1
ATOM 2354 C CA . ASN A 1 287 ? -13.413 4.272 -33.014 1.00 88.31 287 ASN A CA 1
ATOM 2355 C C . ASN A 1 287 ? -12.137 3.683 -32.393 1.00 88.31 287 ASN A C 1
ATOM 2357 O O . ASN A 1 287 ? -11.134 3.535 -33.086 1.00 88.31 287 ASN A O 1
ATOM 2361 N N . GLU A 1 288 ? -12.151 3.319 -31.108 1.00 86.31 288 GLU A N 1
ATOM 2362 C CA . GLU A 1 288 ? -10.976 2.702 -30.471 1.00 86.31 288 GLU A CA 1
ATOM 2363 C C . GLU A 1 288 ? -10.702 1.283 -31.001 1.00 86.31 288 GLU A C 1
ATOM 2365 O O . GLU A 1 288 ? -9.547 0.923 -31.222 1.00 86.31 288 GLU A O 1
ATOM 2370 N N . VAL A 1 289 ? -11.746 0.495 -31.289 1.00 87.00 289 VAL A N 1
ATOM 2371 C CA . VAL A 1 289 ? -11.605 -0.811 -31.960 1.00 87.00 289 VAL A CA 1
ATOM 2372 C C . VAL A 1 289 ? -11.023 -0.643 -33.363 1.00 87.00 289 VAL A C 1
ATOM 2374 O O . VAL A 1 289 ? -10.162 -1.424 -33.755 1.00 87.00 289 VAL A O 1
ATOM 2377 N N . THR A 1 290 ? -11.437 0.387 -34.099 1.00 90.19 290 THR A N 1
ATOM 2378 C CA . THR A 1 290 ? -10.914 0.674 -35.441 1.00 90.19 290 THR A CA 1
ATOM 2379 C C . THR A 1 290 ? -9.425 0.995 -35.385 1.00 90.19 290 THR A C 1
ATOM 2381 O O . THR A 1 290 ? -8.660 0.357 -36.096 1.00 90.19 290 THR A O 1
ATOM 2384 N N . LYS A 1 291 ? -8.983 1.863 -34.465 1.00 87.94 291 LYS A N 1
ATOM 2385 C CA . LYS A 1 291 ? -7.549 2.142 -34.259 1.00 87.94 291 LYS A CA 1
ATOM 2386 C C . LYS A 1 291 ? -6.751 0.889 -33.905 1.00 87.94 291 LYS A C 1
ATOM 2388 O O . LYS A 1 291 ? -5.628 0.713 -34.365 1.00 87.94 291 LYS A O 1
ATOM 2393 N N . PHE A 1 292 ? -7.321 0.016 -33.075 1.00 84.94 292 PHE A N 1
ATOM 2394 C CA . PHE A 1 292 ? -6.693 -1.258 -32.733 1.00 84.94 292 PHE A CA 1
ATOM 2395 C C . PHE A 1 292 ? -6.572 -2.182 -33.955 1.00 84.94 292 PHE A C 1
ATOM 2397 O O . PHE A 1 292 ? -5.527 -2.794 -34.162 1.00 84.94 292 PHE A O 1
ATOM 2404 N N . ILE A 1 293 ? -7.611 -2.259 -34.791 1.00 85.00 293 ILE A N 1
ATOM 2405 C CA . ILE A 1 293 ? -7.581 -3.017 -36.049 1.00 85.00 293 ILE A CA 1
ATOM 2406 C C . ILE A 1 293 ? -6.556 -2.417 -37.015 1.00 85.00 293 ILE A C 1
ATOM 2408 O O . ILE A 1 293 ? -5.765 -3.164 -37.580 1.00 85.00 293 ILE A O 1
ATOM 2412 N N . GLU A 1 294 ? -6.526 -1.094 -37.174 1.00 88.75 294 GLU A N 1
ATOM 2413 C CA . GLU A 1 294 ? -5.542 -0.386 -37.997 1.00 88.75 294 GLU A CA 1
ATOM 2414 C C . GLU A 1 294 ? -4.116 -0.696 -37.543 1.00 88.75 294 GLU A C 1
ATOM 2416 O O . GLU A 1 294 ? -3.291 -1.055 -38.377 1.00 88.75 294 GLU A O 1
ATOM 2421 N N . TYR A 1 295 ? -3.855 -0.670 -36.232 1.00 87.81 295 TYR A N 1
ATOM 2422 C CA . TYR A 1 295 ? -2.570 -1.061 -35.653 1.00 87.81 295 TYR A CA 1
ATOM 2423 C C . TYR A 1 295 ? -2.198 -2.517 -35.984 1.00 87.81 295 TYR A C 1
ATOM 2425 O O . TYR A 1 295 ? -1.066 -2.805 -36.365 1.00 87.81 295 TYR A O 1
ATOM 2433 N N . LEU A 1 296 ? -3.142 -3.459 -35.878 1.00 83.25 296 LEU A N 1
ATOM 2434 C CA . LEU A 1 296 ? -2.890 -4.864 -36.227 1.00 83.25 296 LEU A CA 1
ATOM 2435 C C . LEU A 1 296 ? -2.713 -5.093 -37.736 1.00 83.25 296 LEU A C 1
ATOM 2437 O O . LEU A 1 296 ? -2.029 -6.037 -38.130 1.00 83.25 296 LEU A O 1
ATOM 2441 N N . ILE A 1 297 ? -3.339 -4.270 -38.579 1.00 84.38 297 ILE A N 1
ATOM 2442 C CA . ILE A 1 297 ? -3.152 -4.299 -40.035 1.00 84.38 297 ILE A CA 1
ATOM 2443 C C . ILE A 1 297 ? -1.791 -3.702 -40.404 1.00 84.38 297 ILE A C 1
ATOM 2445 O O . ILE A 1 297 ? -1.115 -4.248 -41.273 1.00 84.38 297 ILE A O 1
ATOM 2449 N N . SER A 1 298 ? -1.373 -2.615 -39.749 1.00 86.00 298 SER A N 1
ATOM 2450 C CA . SER A 1 298 ? -0.071 -1.985 -39.983 1.00 86.00 298 SER A CA 1
ATOM 2451 C C . SER A 1 298 ? 1.099 -2.799 -39.428 1.00 86.00 298 SER A C 1
ATOM 2453 O O . SER A 1 298 ? 2.213 -2.646 -39.920 1.00 86.00 298 SER A O 1
ATOM 2455 N N . HIS A 1 299 ? 0.847 -3.670 -38.445 1.00 85.44 299 HIS A N 1
ATOM 2456 C CA . HIS A 1 299 ? 1.842 -4.529 -37.798 1.00 85.44 299 HIS A CA 1
ATOM 2457 C C . HIS A 1 299 ? 1.474 -6.011 -37.918 1.00 85.44 299 HIS A C 1
ATOM 2459 O O . HIS A 1 299 ? 1.148 -6.689 -36.934 1.00 85.44 299 HIS A O 1
ATOM 2465 N N . LEU A 1 300 ? 1.529 -6.534 -39.146 1.00 87.81 300 LEU A N 1
ATOM 2466 C CA . LEU A 1 300 ? 1.236 -7.944 -39.430 1.00 87.81 300 LEU A CA 1
ATOM 2467 C C . LEU A 1 300 ? 2.157 -8.900 -38.657 1.00 87.81 300 LEU A C 1
ATOM 2469 O O . LEU A 1 300 ? 1.742 -10.008 -38.318 1.00 87.81 300 LEU A O 1
ATOM 2473 N N . GLU A 1 301 ? 3.370 -8.466 -38.316 1.00 85.94 301 GLU A N 1
ATOM 2474 C CA . GLU A 1 301 ? 4.312 -9.187 -37.465 1.00 85.94 301 GLU A CA 1
ATOM 2475 C C . GLU A 1 301 ? 3.725 -9.525 -36.087 1.00 85.94 301 GLU A C 1
ATOM 2477 O O . GLU A 1 301 ? 3.892 -10.647 -35.614 1.00 85.94 301 GLU A O 1
ATOM 2482 N N . VAL A 1 302 ? 2.961 -8.615 -35.474 1.00 84.94 302 VAL A N 1
ATOM 2483 C CA . VAL A 1 302 ? 2.316 -8.847 -34.171 1.00 84.94 302 VAL A CA 1
ATOM 2484 C C . VAL A 1 302 ? 1.202 -9.879 -34.314 1.00 84.94 302 VAL A C 1
ATOM 2486 O O . VAL A 1 302 ? 1.067 -10.781 -33.486 1.00 84.94 302 VAL A O 1
ATOM 2489 N N . LYS A 1 303 ? 0.418 -9.782 -35.393 1.00 83.50 303 LYS A N 1
ATOM 2490 C CA . LYS A 1 303 ? -0.661 -10.729 -35.688 1.00 83.50 303 LYS A CA 1
ATOM 2491 C C . LYS A 1 303 ? -0.122 -12.145 -35.903 1.00 83.50 303 LYS A C 1
ATOM 2493 O O . LYS A 1 303 ? -0.672 -13.085 -35.331 1.00 83.50 303 LYS A O 1
ATOM 2498 N N . HIS A 1 304 ? 0.938 -12.297 -36.695 1.00 86.44 304 HIS A N 1
ATOM 2499 C CA . HIS A 1 304 ? 1.575 -13.595 -36.930 1.00 86.44 304 HIS A CA 1
ATOM 2500 C C . HIS A 1 304 ? 2.208 -14.147 -35.652 1.00 86.44 304 HIS A C 1
ATOM 2502 O O . HIS A 1 304 ? 1.956 -15.293 -35.305 1.00 86.44 304 HIS A O 1
ATOM 2508 N N . LEU A 1 305 ? 2.908 -13.312 -34.880 1.00 89.69 305 LEU A N 1
ATOM 2509 C CA . LEU A 1 305 ? 3.521 -13.724 -33.619 1.00 89.69 305 LEU A CA 1
ATOM 2510 C C . LEU A 1 305 ? 2.491 -14.272 -32.616 1.00 89.69 305 LEU A C 1
ATOM 2512 O O . LEU A 1 305 ? 2.733 -15.293 -31.970 1.00 89.69 305 LEU A O 1
ATOM 2516 N N . ILE A 1 306 ? 1.332 -13.617 -32.493 1.00 89.38 306 ILE A N 1
ATOM 2517 C CA . ILE A 1 306 ? 0.244 -14.074 -31.617 1.00 89.38 306 ILE A CA 1
ATOM 2518 C C . ILE A 1 306 ? -0.391 -15.366 -32.150 1.00 89.38 306 ILE A C 1
ATOM 2520 O O . ILE A 1 306 ? -0.699 -16.257 -31.353 1.00 89.38 306 ILE A O 1
ATOM 2524 N N . ALA A 1 307 ? -0.587 -15.485 -33.467 1.00 89.38 307 ALA A N 1
ATOM 2525 C CA . ALA A 1 307 ? -1.138 -16.686 -34.097 1.00 89.38 307 ALA A CA 1
ATOM 2526 C C . ALA A 1 307 ? -0.217 -17.901 -33.900 1.00 89.38 307 ALA A C 1
ATOM 2528 O O . ALA A 1 307 ? -0.669 -18.948 -33.436 1.00 89.38 307 ALA A O 1
ATOM 2529 N N . ASP A 1 308 ? 1.081 -17.733 -34.141 1.00 90.12 308 ASP A N 1
ATOM 2530 C CA . ASP A 1 308 ? 2.087 -18.776 -33.945 1.00 90.12 308 ASP A CA 1
ATOM 2531 C C . ASP A 1 308 ? 2.187 -19.166 -32.467 1.00 90.12 308 ASP A C 1
ATOM 2533 O O . ASP A 1 308 ? 2.234 -20.352 -32.130 1.00 90.12 308 ASP A O 1
ATOM 2537 N N . TYR A 1 309 ? 2.127 -18.183 -31.561 1.00 93.88 309 TYR A N 1
ATOM 2538 C CA . TYR A 1 309 ? 2.098 -18.439 -30.123 1.00 93.88 309 TYR A CA 1
ATOM 2539 C C . TYR A 1 309 ? 0.877 -19.272 -29.721 1.00 93.88 309 TYR A C 1
ATOM 2541 O O . TYR A 1 309 ? 1.015 -20.281 -29.031 1.00 93.88 309 TYR A O 1
ATOM 2549 N N . THR A 1 310 ? -0.321 -18.877 -30.160 1.00 92.00 310 THR A N 1
ATOM 2550 C CA . THR A 1 310 ? -1.558 -19.597 -29.821 1.00 92.00 310 THR A CA 1
ATOM 2551 C C . THR A 1 310 ? -1.575 -20.997 -30.414 1.00 92.00 310 THR A C 1
ATOM 2553 O O . THR A 1 310 ? -1.933 -21.942 -29.711 1.00 92.00 310 THR A O 1
ATOM 2556 N N . GLN A 1 311 ? -1.126 -21.168 -31.657 1.00 92.25 311 GLN A N 1
ATOM 2557 C CA . GLN A 1 311 ? -0.984 -22.485 -32.269 1.00 92.25 311 GLN A CA 1
ATOM 2558 C C . GLN A 1 311 ? 0.001 -23.360 -31.485 1.00 92.25 311 GLN A C 1
ATOM 2560 O O . GLN A 1 311 ? -0.321 -24.499 -31.145 1.00 92.25 311 GLN A O 1
ATOM 2565 N N . THR A 1 312 ? 1.165 -22.821 -31.124 1.00 89.12 312 THR A N 1
ATOM 2566 C CA . THR A 1 312 ? 2.181 -23.553 -30.358 1.00 89.12 312 THR A CA 1
ATOM 2567 C C . THR A 1 312 ? 1.670 -23.919 -28.964 1.00 89.12 312 THR A C 1
ATOM 2569 O O . THR A 1 312 ? 1.836 -25.055 -28.525 1.00 89.12 312 THR A O 1
ATOM 2572 N N . LEU A 1 313 ? 0.976 -23.005 -28.282 1.00 92.06 313 LEU A N 1
ATOM 2573 C CA . LEU A 1 313 ? 0.380 -23.256 -26.972 1.00 92.06 313 LEU A CA 1
ATOM 2574 C C . LEU A 1 313 ? -0.670 -24.378 -27.029 1.00 92.06 313 LEU A C 1
ATOM 2576 O O . LEU A 1 313 ? -0.693 -25.244 -26.153 1.00 92.06 313 LEU A O 1
ATOM 2580 N N . LEU A 1 314 ? -1.515 -24.388 -28.065 1.00 92.44 314 LEU A N 1
ATOM 2581 C CA . LEU A 1 314 ? -2.552 -25.405 -28.261 1.00 92.44 314 LEU A CA 1
ATOM 2582 C C . LEU A 1 314 ? -1.985 -26.781 -28.630 1.00 92.44 314 LEU A C 1
ATOM 2584 O O . LEU A 1 314 ? -2.613 -27.792 -28.310 1.00 92.44 314 LEU A O 1
ATOM 2588 N N . ILE A 1 315 ? -0.820 -26.824 -29.280 1.00 90.69 315 ILE A N 1
ATOM 2589 C CA . ILE A 1 315 ? -0.109 -28.066 -29.606 1.00 90.69 315 ILE A CA 1
ATOM 2590 C C . ILE A 1 315 ? 0.617 -28.610 -28.371 1.00 90.69 315 ILE A C 1
ATOM 2592 O O . ILE A 1 315 ? 0.468 -29.784 -28.042 1.00 90.69 315 ILE A O 1
ATOM 2596 N N . VAL A 1 316 ? 1.387 -27.765 -27.678 1.00 91.12 316 VAL A N 1
ATOM 2597 C CA . VAL A 1 316 ? 2.265 -28.177 -26.569 1.00 91.12 316 VAL A CA 1
ATOM 2598 C C . VAL A 1 316 ? 1.485 -28.421 -25.273 1.00 91.12 316 VAL A C 1
ATOM 2600 O O . VAL A 1 316 ? 1.877 -29.281 -24.489 1.00 91.12 316 VAL A O 1
ATOM 2603 N N . LYS A 1 317 ? 0.386 -27.687 -25.044 1.00 91.81 317 LYS A N 1
ATOM 2604 C CA . LYS A 1 317 ? -0.472 -27.760 -23.842 1.00 91.81 317 LYS A CA 1
ATOM 2605 C C . LYS A 1 317 ? 0.323 -27.866 -22.524 1.00 91.81 317 LYS A C 1
ATOM 2607 O O . LYS A 1 317 ? 0.163 -28.836 -21.781 1.00 91.81 317 LYS A O 1
ATOM 2612 N N . PRO A 1 318 ? 1.194 -26.890 -22.221 1.00 90.69 318 PRO A N 1
ATOM 2613 C CA . PRO A 1 318 ? 2.054 -26.941 -21.044 1.00 90.69 318 PRO A CA 1
ATOM 2614 C C . PRO A 1 318 ? 1.252 -26.837 -19.737 1.00 90.69 318 PRO A C 1
ATOM 2616 O O . PRO A 1 318 ? 0.294 -26.071 -19.644 1.00 90.69 318 PRO A O 1
ATOM 2619 N N . LEU A 1 319 ? 1.701 -27.548 -18.696 1.00 80.50 319 LEU A N 1
ATOM 2620 C CA . LEU A 1 319 ? 1.146 -27.468 -17.333 1.00 80.50 319 LEU A CA 1
ATOM 2621 C C . LEU A 1 319 ? 1.286 -26.060 -16.725 1.00 80.50 319 LEU A C 1
ATOM 2623 O O . LEU A 1 319 ? 0.389 -25.591 -16.029 1.00 80.50 319 LEU A O 1
ATOM 2627 N N . HIS A 1 320 ? 2.389 -25.368 -17.032 1.00 90.50 320 HIS A N 1
ATOM 2628 C CA . HIS A 1 320 ? 2.672 -24.004 -16.580 1.00 90.50 320 HIS A CA 1
ATOM 2629 C C . HIS A 1 320 ? 2.681 -23.037 -17.769 1.00 90.50 320 HIS A C 1
ATOM 2631 O O . HIS A 1 320 ? 3.721 -22.724 -18.350 1.00 90.50 320 HIS A O 1
ATOM 2637 N N . VAL A 1 321 ? 1.490 -22.565 -18.146 1.00 90.25 321 VAL A N 1
ATOM 2638 C CA . VAL A 1 321 ? 1.280 -21.693 -19.317 1.00 90.25 321 VAL A CA 1
ATOM 2639 C C . VAL A 1 321 ? 2.090 -20.398 -19.231 1.00 90.25 321 VAL A C 1
ATOM 2641 O O . VAL A 1 321 ? 2.635 -19.949 -20.236 1.00 90.25 321 VAL A O 1
ATOM 2644 N N . VAL A 1 322 ? 2.205 -19.805 -18.041 1.00 86.94 322 VAL A N 1
ATOM 2645 C CA . VAL A 1 322 ? 2.884 -18.512 -17.847 1.00 86.94 322 VAL A CA 1
ATOM 2646 C C . VAL A 1 322 ? 4.384 -18.615 -18.138 1.00 86.94 322 VAL A C 1
ATOM 2648 O O . VAL A 1 322 ? 4.904 -17.810 -18.907 1.00 86.94 322 VAL A O 1
ATOM 2651 N N . ASP A 1 323 ? 5.064 -19.634 -17.610 1.00 86.81 323 ASP A N 1
ATOM 2652 C CA . ASP A 1 323 ? 6.501 -19.834 -17.840 1.00 86.81 323 ASP A CA 1
ATOM 2653 C C . ASP A 1 323 ? 6.800 -20.130 -19.310 1.00 86.81 323 ASP A C 1
ATOM 2655 O O . ASP A 1 323 ? 7.731 -19.568 -19.890 1.00 86.81 323 ASP A O 1
ATOM 2659 N N . PHE A 1 324 ? 5.952 -20.948 -19.938 1.00 89.50 324 PHE A N 1
ATOM 2660 C CA . PHE A 1 324 ? 6.020 -21.222 -21.368 1.00 89.50 324 PHE A CA 1
ATOM 2661 C C . PHE A 1 324 ? 5.848 -19.946 -22.203 1.00 89.50 324 PHE A C 1
ATOM 2663 O O . PHE A 1 324 ? 6.623 -19.706 -23.125 1.00 89.50 324 PHE A O 1
ATOM 2670 N N . THR A 1 325 ? 4.882 -19.093 -21.849 1.00 91.44 325 THR A N 1
ATOM 2671 C CA . THR A 1 325 ? 4.647 -17.802 -22.519 1.00 91.44 325 THR A CA 1
ATOM 2672 C C . THR A 1 325 ? 5.888 -16.918 -22.442 1.00 91.44 325 THR A C 1
ATOM 2674 O O . THR A 1 325 ? 6.345 -16.386 -23.452 1.00 91.44 325 THR A O 1
ATOM 2677 N N . ILE A 1 326 ? 6.462 -16.781 -21.243 1.00 87.44 326 ILE A N 1
ATOM 2678 C CA . ILE A 1 326 ? 7.650 -15.955 -21.008 1.00 87.44 326 ILE A CA 1
ATOM 2679 C C . ILE A 1 326 ? 8.820 -16.458 -21.855 1.00 87.44 326 ILE A C 1
ATOM 2681 O O . ILE A 1 326 ? 9.497 -15.658 -22.497 1.00 87.44 326 ILE A O 1
ATOM 2685 N N . GLN A 1 327 ? 9.058 -17.769 -21.884 1.00 85.12 327 GLN A N 1
ATOM 2686 C CA . GLN A 1 327 ? 10.126 -18.356 -22.694 1.00 85.12 327 GLN A CA 1
ATOM 2687 C C . GLN A 1 327 ? 9.878 -18.187 -24.197 1.00 85.12 327 GLN A C 1
ATOM 2689 O O . GLN A 1 327 ? 10.806 -17.832 -24.922 1.00 85.12 327 GLN A O 1
ATOM 2694 N N . TYR A 1 328 ? 8.637 -18.376 -24.650 1.00 88.38 328 TYR A N 1
ATOM 2695 C CA . TYR A 1 328 ? 8.261 -18.229 -26.054 1.00 88.38 328 TYR A CA 1
ATOM 2696 C C . TYR A 1 328 ? 8.565 -16.819 -26.568 1.00 88.38 328 TYR A C 1
ATOM 2698 O O . TYR A 1 328 ? 9.277 -16.662 -27.555 1.00 88.38 328 TYR A O 1
ATOM 2706 N N . PHE A 1 329 ? 8.099 -15.778 -25.873 1.00 89.56 329 PHE A N 1
ATOM 2707 C CA . PHE A 1 329 ? 8.314 -14.395 -26.314 1.00 89.56 329 PHE A CA 1
ATOM 2708 C C . PHE A 1 329 ? 9.745 -13.894 -26.079 1.00 89.56 329 PHE A C 1
ATOM 2710 O O . PHE A 1 329 ? 10.211 -13.030 -26.823 1.00 89.56 329 PHE A O 1
ATOM 2717 N N . LYS A 1 330 ? 10.486 -14.463 -25.114 1.00 84.00 330 LYS A N 1
ATOM 2718 C CA . LYS A 1 330 ? 11.924 -14.178 -24.939 1.00 84.00 330 LYS A CA 1
ATOM 2719 C C . LYS A 1 330 ? 12.732 -14.484 -26.202 1.00 84.00 330 LYS A C 1
ATOM 2721 O O . LYS A 1 330 ? 13.648 -13.725 -26.514 1.00 84.00 330 LYS A O 1
ATOM 2726 N N . ALA A 1 331 ? 12.366 -15.527 -26.952 1.00 78.06 331 ALA A N 1
ATOM 2727 C CA . ALA A 1 331 ? 13.043 -15.906 -28.194 1.00 78.06 331 ALA A CA 1
ATOM 2728 C C . ALA A 1 331 ? 12.972 -14.832 -29.299 1.00 78.06 331 ALA A C 1
ATOM 2730 O O . ALA A 1 331 ? 13.799 -14.843 -30.206 1.00 78.06 331 ALA A O 1
ATOM 2731 N N . PHE A 1 332 ? 12.022 -13.895 -29.209 1.00 78.06 332 PHE A N 1
ATOM 2732 C CA . PHE A 1 332 ? 11.805 -12.825 -30.190 1.00 78.06 332 PHE A CA 1
ATOM 2733 C C . PHE A 1 332 ? 12.274 -11.445 -29.697 1.00 78.06 332 PHE A C 1
ATOM 2735 O O . PHE A 1 332 ? 12.054 -10.437 -30.368 1.00 78.06 332 PHE A O 1
ATOM 2742 N N . SER A 1 333 ? 12.910 -11.373 -28.524 1.00 77.31 333 SER A N 1
ATOM 2743 C CA . SER A 1 333 ? 13.455 -10.120 -27.994 1.00 77.31 333 SER A CA 1
ATOM 2744 C C . SER A 1 333 ? 14.803 -9.764 -28.647 1.00 77.31 333 SER A C 1
ATOM 2746 O O . SER A 1 333 ? 15.649 -10.625 -28.868 1.00 77.31 333 SER A O 1
ATOM 2748 N N . ILE A 1 334 ? 15.007 -8.478 -28.965 1.00 59.00 334 ILE A N 1
ATOM 2749 C CA . ILE A 1 334 ? 16.132 -7.945 -29.774 1.00 59.00 334 ILE A CA 1
ATOM 2750 C C . ILE A 1 334 ? 17.510 -8.096 -29.086 1.00 59.00 334 ILE A C 1
ATOM 2752 O O . ILE A 1 334 ? 18.548 -7.931 -29.722 1.00 59.00 334 ILE A O 1
ATOM 2756 N N . TYR A 1 335 ? 17.542 -8.483 -27.809 1.00 47.28 335 TYR A N 1
ATOM 2757 C CA . TYR A 1 335 ? 18.771 -8.811 -27.090 1.00 47.28 335 TYR A CA 1
ATOM 2758 C C . TYR A 1 335 ? 18.811 -10.310 -26.783 1.00 47.28 335 TYR A C 1
ATOM 2760 O O . TYR A 1 335 ? 18.257 -10.731 -25.765 1.00 47.28 335 TYR A O 1
ATOM 2768 N N . PRO A 1 336 ? 19.469 -11.133 -27.620 1.00 42.19 336 PRO A N 1
ATOM 2769 C CA . PRO A 1 336 ? 19.724 -12.512 -27.259 1.00 42.19 336 PRO A CA 1
ATOM 2770 C C . PRO A 1 336 ? 20.726 -12.507 -26.105 1.00 42.19 336 PRO A C 1
ATOM 2772 O O . PRO A 1 336 ? 21.924 -12.292 -26.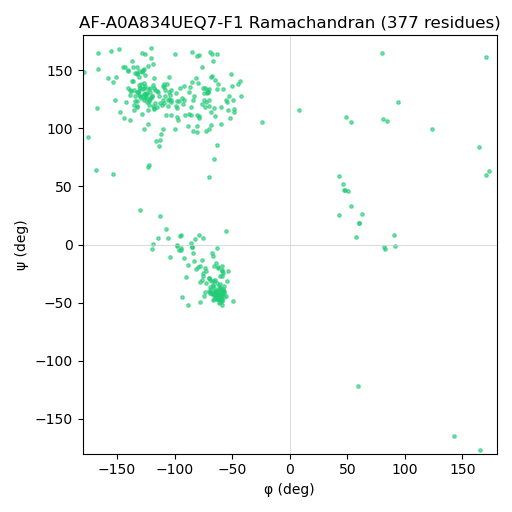289 1.00 42.19 336 PRO A O 1
ATOM 2775 N N . GLU A 1 337 ? 20.241 -12.730 -24.887 1.00 40.91 337 GLU A N 1
ATOM 2776 C CA . GLU A 1 337 ? 21.116 -13.221 -23.836 1.00 40.91 337 GLU A CA 1
ATOM 2777 C C . GLU A 1 337 ? 21.763 -14.516 -24.344 1.00 40.91 337 GLU A C 1
ATOM 2779 O O . GLU A 1 337 ? 21.062 -15.427 -24.780 1.00 40.91 337 GLU A O 1
ATOM 2784 N N . SER A 1 338 ? 23.099 -14.543 -24.342 1.00 40.41 338 SER A N 1
ATOM 2785 C CA . SER A 1 338 ? 23.970 -15.666 -24.706 1.00 40.41 338 SER A CA 1
ATOM 2786 C C . SER A 1 338 ? 23.293 -17.033 -24.549 1.00 40.41 338 SER A C 1
ATOM 2788 O O . SER A 1 338 ? 23.106 -17.521 -23.433 1.00 40.41 338 SER A O 1
ATOM 2790 N N . GLN A 1 339 ? 22.924 -17.628 -25.684 1.00 36.56 339 GLN A N 1
ATOM 2791 C CA . GLN A 1 339 ? 22.323 -18.952 -25.778 1.00 36.56 339 GLN A CA 1
ATOM 2792 C C . GLN A 1 339 ? 23.324 -20.018 -25.316 1.00 36.56 339 GLN A C 1
ATOM 2794 O O . GLN A 1 339 ? 24.263 -20.347 -26.040 1.00 36.56 339 GLN A O 1
ATOM 2799 N N . GLU A 1 340 ? 23.075 -20.642 -24.166 1.00 33.25 340 GLU A N 1
ATOM 2800 C CA . GLU A 1 340 ? 23.388 -22.063 -24.033 1.00 33.25 340 GLU A CA 1
ATOM 2801 C C . GLU A 1 340 ? 22.347 -22.822 -24.860 1.00 33.25 340 GLU A C 1
ATOM 2803 O O . GLU A 1 340 ? 21.202 -23.021 -24.453 1.00 33.25 340 GLU A O 1
ATOM 2808 N N . PHE A 1 341 ? 22.725 -23.188 -26.085 1.00 32.97 341 PHE A N 1
ATOM 2809 C CA . PHE A 1 341 ? 21.945 -24.096 -26.914 1.00 32.97 341 PHE A CA 1
ATOM 2810 C C . PHE A 1 341 ? 21.806 -25.442 -26.190 1.00 32.97 341 PHE A C 1
ATOM 2812 O O . PHE A 1 341 ? 22.715 -26.275 -26.223 1.00 32.97 341 PHE A O 1
ATOM 2819 N N . ILE A 1 342 ? 20.638 -25.711 -25.607 1.00 34.94 342 ILE A N 1
ATOM 2820 C CA . ILE A 1 342 ? 20.223 -27.093 -25.370 1.00 34.94 342 ILE A CA 1
ATOM 2821 C C . ILE A 1 342 ? 19.912 -27.685 -26.746 1.00 34.94 342 ILE A C 1
ATOM 2823 O O . ILE A 1 342 ? 18.867 -27.445 -27.347 1.00 34.94 342 ILE A O 1
ATOM 2827 N N . SER A 1 343 ? 20.883 -28.427 -27.272 1.00 34.38 343 SER A N 1
ATOM 2828 C CA . SER A 1 343 ? 20.749 -29.270 -28.458 1.00 34.38 343 SER A CA 1
ATOM 2829 C C . SER A 1 343 ? 19.454 -30.095 -28.406 1.00 34.38 343 SER A C 1
ATOM 2831 O O . SER A 1 343 ? 19.132 -30.693 -27.376 1.00 34.38 343 SER A O 1
ATOM 2833 N N . MET A 1 344 ? 18.762 -30.203 -29.549 1.00 36.88 344 MET A N 1
ATOM 2834 C CA . MET A 1 344 ? 17.538 -30.993 -29.797 1.00 36.88 344 MET A CA 1
ATOM 2835 C C . MET A 1 344 ? 17.625 -32.503 -29.453 1.00 36.88 344 MET A C 1
ATOM 2837 O O . MET A 1 344 ? 16.734 -33.274 -29.794 1.00 36.88 344 MET A O 1
ATOM 2841 N N . ARG A 1 345 ? 18.667 -32.967 -28.755 1.00 36.91 345 ARG A N 1
ATOM 2842 C CA . ARG A 1 345 ? 18.833 -34.354 -28.294 1.00 36.91 345 ARG A CA 1
ATOM 2843 C C . ARG A 1 345 ? 18.348 -34.625 -26.865 1.00 36.91 345 ARG A C 1
ATOM 2845 O O . ARG A 1 345 ? 18.414 -35.772 -26.436 1.00 36.91 345 ARG A O 1
ATOM 2852 N N . GLN A 1 346 ? 17.871 -33.624 -26.120 1.00 36.88 346 GLN A N 1
ATOM 2853 C CA . GLN A 1 346 ? 17.422 -33.830 -24.729 1.00 36.88 346 GLN A CA 1
ATOM 2854 C C . GLN A 1 346 ? 15.897 -33.865 -24.531 1.00 36.88 346 GLN A C 1
ATOM 2856 O O . GLN A 1 346 ? 15.443 -34.339 -23.494 1.00 36.88 346 GLN A O 1
ATOM 2861 N N . ILE A 1 347 ? 15.096 -33.493 -25.537 1.00 39.62 347 ILE A N 1
ATOM 2862 C CA . ILE A 1 347 ? 13.622 -33.589 -25.462 1.00 39.62 347 ILE A CA 1
ATOM 2863 C C . ILE A 1 347 ? 13.141 -35.052 -25.568 1.00 39.62 347 ILE A C 1
ATOM 2865 O O . ILE A 1 347 ? 12.077 -35.395 -25.064 1.00 39.62 347 ILE A O 1
ATOM 2869 N N . SER A 1 348 ? 13.956 -35.967 -26.105 1.00 34.47 348 SER A N 1
ATOM 2870 C CA . SER A 1 348 ? 13.610 -37.395 -26.201 1.00 34.47 348 SER A CA 1
ATOM 2871 C C . SER A 1 348 ? 13.779 -38.189 -24.895 1.00 34.47 348 SER A C 1
ATOM 2873 O O . SER A 1 348 ? 13.708 -39.415 -24.926 1.00 34.47 348 SER A O 1
ATOM 2875 N N . LYS A 1 349 ? 14.048 -37.534 -23.755 1.00 33.38 349 LYS A N 1
ATOM 2876 C CA . LYS A 1 349 ? 14.196 -38.198 -22.442 1.00 33.38 349 LYS A CA 1
ATOM 2877 C C . LYS A 1 349 ? 13.124 -37.832 -21.416 1.00 33.38 349 LYS A C 1
ATOM 2879 O O . LYS A 1 349 ? 13.198 -38.308 -20.287 1.00 33.38 349 LYS A O 1
ATOM 2884 N N . ILE A 1 350 ? 12.107 -37.058 -21.792 1.00 33.03 350 ILE A N 1
ATOM 2885 C CA . ILE A 1 350 ? 10.904 -36.941 -20.966 1.00 33.03 350 ILE A CA 1
ATOM 2886 C C . ILE A 1 350 ? 10.010 -38.127 -21.317 1.00 33.03 350 ILE A C 1
ATOM 2888 O O . ILE A 1 350 ? 9.333 -38.150 -22.343 1.00 33.03 350 ILE A O 1
ATOM 2892 N N . THR A 1 351 ? 10.093 -39.155 -20.480 1.00 29.00 351 THR A N 1
ATOM 2893 C CA . THR A 1 351 ? 9.279 -40.364 -20.540 1.00 29.00 351 THR A CA 1
ATOM 2894 C C . THR A 1 351 ? 7.800 -39.987 -20.550 1.00 29.00 351 THR A C 1
ATOM 2896 O O . THR A 1 351 ? 7.287 -39.433 -19.581 1.00 29.00 351 THR A O 1
ATOM 2899 N N . ILE A 1 352 ? 7.120 -40.296 -21.652 1.00 30.58 352 ILE A N 1
ATOM 2900 C CA . ILE A 1 352 ? 5.662 -40.283 -21.756 1.00 30.58 352 ILE A CA 1
ATOM 2901 C C . ILE A 1 352 ? 5.148 -41.455 -20.907 1.00 30.58 352 ILE A C 1
ATOM 2903 O O . ILE A 1 352 ? 5.488 -42.598 -21.224 1.00 30.58 352 ILE A O 1
ATOM 2907 N N . PRO A 1 353 ? 4.329 -41.244 -19.860 1.00 27.84 353 PRO A N 1
ATOM 2908 C CA . PRO A 1 353 ? 3.523 -42.323 -19.318 1.00 27.84 353 PRO A CA 1
ATOM 2909 C C . PRO A 1 353 ? 2.471 -42.663 -20.374 1.00 27.84 353 PRO A C 1
ATOM 2911 O O . PRO A 1 353 ? 1.627 -41.840 -20.731 1.00 27.84 353 PRO A O 1
ATOM 2914 N N . THR A 1 354 ? 2.575 -43.867 -20.923 1.00 28.12 354 THR A N 1
ATOM 2915 C CA . THR A 1 354 ? 1.613 -44.459 -21.849 1.00 28.12 354 THR A CA 1
ATOM 2916 C C . THR A 1 354 ? 0.203 -44.419 -21.266 1.00 28.12 354 THR A C 1
ATOM 2918 O O . THR A 1 354 ? -0.034 -44.877 -20.150 1.00 28.12 354 THR A O 1
ATOM 2921 N N . GLN A 1 355 ? -0.731 -43.882 -22.052 1.00 31.27 355 GLN A N 1
ATOM 2922 C CA . GLN A 1 355 ? -2.166 -43.986 -21.823 1.00 31.27 355 GLN A CA 1
ATOM 2923 C C . GLN A 1 355 ? -2.591 -45.458 -21.811 1.00 31.27 355 GLN A C 1
ATOM 2925 O O . GLN A 1 355 ? -2.540 -46.126 -22.842 1.00 31.27 355 GLN A O 1
ATOM 2930 N N . GLU A 1 356 ? -3.127 -45.920 -20.686 1.00 28.27 356 GLU A N 1
ATOM 2931 C CA . GLU A 1 356 ? -4.132 -46.975 -20.686 1.00 28.27 356 GLU A CA 1
ATOM 2932 C C . GLU A 1 356 ? -5.449 -46.412 -20.146 1.00 28.27 356 GLU A C 1
ATOM 2934 O O . GLU A 1 356 ? -5.533 -45.960 -19.010 1.00 28.27 356 GLU A O 1
ATOM 2939 N N . ARG A 1 357 ? -6.456 -46.458 -21.028 1.00 28.23 357 ARG A N 1
ATOM 2940 C CA . ARG A 1 357 ? -7.899 -46.581 -20.769 1.00 28.23 357 ARG A CA 1
ATOM 2941 C C . ARG A 1 357 ? -8.511 -45.645 -19.723 1.00 28.23 357 ARG A C 1
ATOM 2943 O O . ARG A 1 357 ? -8.440 -45.934 -18.546 1.00 28.23 357 ARG A O 1
ATOM 2950 N N . TYR A 1 358 ? -9.325 -44.696 -20.188 1.00 27.97 358 TYR A N 1
ATOM 2951 C CA . TYR A 1 358 ? -10.763 -44.700 -19.883 1.00 27.97 358 TYR A CA 1
ATOM 2952 C C . TYR A 1 358 ? -11.532 -44.107 -21.066 1.00 27.97 358 TYR A C 1
ATOM 2954 O O . TYR A 1 358 ? -11.377 -42.945 -21.433 1.00 27.97 358 TYR A O 1
ATOM 2962 N N . ALA A 1 359 ? -12.329 -44.972 -21.689 1.00 29.77 359 ALA A N 1
ATOM 2963 C CA . ALA A 1 359 ? -13.474 -44.586 -22.487 1.00 29.77 359 ALA A CA 1
ATOM 2964 C C . ALA A 1 359 ? -14.544 -43.968 -21.572 1.00 29.77 359 ALA A C 1
ATOM 2966 O O . ALA A 1 359 ? -14.607 -44.298 -20.387 1.00 29.77 359 ALA A O 1
ATOM 2967 N N . ASN A 1 360 ? -15.419 -43.173 -22.186 1.00 30.91 360 ASN A N 1
ATOM 2968 C CA . ASN A 1 360 ? -16.648 -42.591 -21.640 1.00 30.91 360 ASN A CA 1
ATOM 2969 C C . ASN A 1 360 ? -16.439 -41.338 -20.783 1.00 30.91 360 ASN A C 1
ATOM 2971 O O . ASN A 1 360 ? -15.965 -41.414 -19.659 1.00 30.91 360 ASN A O 1
ATOM 2975 N N . ILE A 1 361 ? -16.829 -40.189 -21.341 1.00 30.14 361 ILE A N 1
ATOM 2976 C CA . ILE A 1 361 ? -17.813 -39.232 -20.800 1.00 30.14 361 ILE A CA 1
ATOM 2977 C C . ILE A 1 361 ? -17.961 -38.164 -21.895 1.00 30.14 361 ILE A C 1
ATOM 2979 O O . ILE A 1 361 ? -17.180 -37.222 -22.005 1.00 30.14 361 ILE A O 1
ATOM 2983 N N . CYS A 1 362 ? -18.941 -38.363 -22.771 1.00 28.69 362 CYS A N 1
ATOM 2984 C CA . CYS A 1 362 ? -19.452 -37.333 -23.668 1.00 28.69 362 CYS A CA 1
ATOM 2985 C C . CYS A 1 362 ? -20.953 -37.225 -23.386 1.00 28.69 362 CYS A C 1
ATOM 2987 O O . CYS A 1 362 ? -21.767 -37.624 -24.202 1.00 28.69 362 CYS A O 1
ATOM 2989 N N . ASP A 1 363 ? -21.289 -36.764 -22.178 1.00 30.73 363 ASP A N 1
ATOM 2990 C CA . ASP A 1 363 ? -22.672 -36.633 -21.691 1.00 30.73 363 ASP A CA 1
ATOM 2991 C C . ASP A 1 363 ? -22.950 -35.247 -21.097 1.00 30.73 363 ASP A C 1
ATOM 2993 O O . ASP A 1 363 ? -23.786 -35.092 -20.219 1.00 30.73 363 ASP A O 1
ATOM 2997 N N . PHE A 1 364 ? -22.274 -34.198 -21.567 1.00 32.12 364 PHE A N 1
ATOM 2998 C CA . PHE A 1 364 ? -22.684 -32.828 -21.259 1.00 32.12 364 PHE A CA 1
ATOM 2999 C C . PHE A 1 364 ? -22.428 -31.934 -22.472 1.00 32.12 364 PHE A C 1
ATOM 3001 O O . PHE A 1 364 ? -21.281 -31.653 -22.796 1.00 32.12 364 PHE A O 1
ATOM 3008 N N . TYR A 1 365 ? -23.533 -31.529 -23.108 1.00 29.67 365 TYR A N 1
ATOM 3009 C CA . TYR A 1 365 ? -23.758 -30.462 -24.100 1.00 29.67 365 TYR A CA 1
ATOM 3010 C C . TYR A 1 365 ? -24.393 -30.942 -25.421 1.00 29.67 365 TYR A C 1
ATOM 3012 O O . TYR A 1 365 ? -23.704 -31.418 -26.324 1.00 29.67 365 TYR A O 1
ATOM 3020 N N . PRO A 1 366 ? -25.719 -30.763 -25.581 1.00 34.88 366 PRO A N 1
ATOM 3021 C CA . PRO A 1 366 ? -26.395 -30.945 -26.852 1.00 34.88 366 PRO A CA 1
ATOM 3022 C C . PRO A 1 366 ? -26.181 -29.676 -27.678 1.00 34.88 366 PRO A C 1
ATOM 3024 O O . PRO A 1 366 ? -26.804 -28.671 -27.370 1.00 34.88 366 PRO A O 1
ATOM 3027 N N . LEU A 1 367 ? -25.265 -29.703 -28.654 1.00 38.41 367 LEU A N 1
ATOM 3028 C CA . LEU A 1 367 ? -25.199 -28.835 -29.853 1.00 38.41 367 LEU A CA 1
ATOM 3029 C C . LEU A 1 367 ? -23.847 -29.049 -30.569 1.00 38.41 367 LEU A C 1
ATOM 3031 O O . LEU A 1 367 ? -23.047 -28.134 -30.727 1.00 38.41 367 LEU A O 1
ATOM 3035 N N . CYS A 1 368 ? -23.577 -30.282 -31.006 1.00 31.56 368 CYS A N 1
ATOM 3036 C CA . CYS A 1 368 ? -22.481 -30.569 -31.932 1.00 31.56 368 CYS A CA 1
ATOM 3037 C C . CYS A 1 368 ? -23.080 -30.960 -33.290 1.00 31.56 368 CYS A C 1
ATOM 3039 O O . CYS A 1 368 ? -23.565 -32.073 -33.490 1.00 31.56 368 CYS A O 1
ATOM 3041 N N . THR A 1 369 ? -23.111 -30.006 -34.218 1.00 35.72 369 THR A N 1
ATOM 3042 C CA . THR A 1 369 ? -23.704 -30.119 -35.562 1.00 35.72 369 THR A CA 1
ATOM 3043 C C . THR A 1 369 ? -22.862 -30.929 -36.557 1.00 35.72 369 THR A C 1
ATOM 3045 O O . THR A 1 369 ? -23.243 -31.046 -37.717 1.00 35.72 369 THR A O 1
ATOM 3048 N N . SER A 1 370 ? -21.763 -31.554 -36.128 1.00 38.28 370 SER A N 1
ATOM 3049 C CA . SER A 1 370 ? -20.859 -32.340 -36.982 1.00 38.28 370 SER A CA 1
ATOM 3050 C C . SER A 1 370 ? -21.130 -33.855 -37.007 1.00 38.28 370 SER A C 1
ATOM 3052 O O . SER A 1 370 ? -20.379 -34.588 -37.640 1.00 38.28 370 SER A O 1
ATOM 3054 N N . CYS A 1 371 ? -22.221 -34.345 -36.400 1.00 36.69 371 CYS A N 1
ATOM 3055 C CA . CYS A 1 371 ? -22.629 -35.766 -36.450 1.00 36.69 371 CYS A CA 1
ATOM 3056 C C . CYS A 1 371 ? -23.940 -36.036 -37.223 1.00 36.69 371 CYS A C 1
ATOM 3058 O O . CYS A 1 371 ? -24.607 -37.042 -36.994 1.00 36.69 371 CYS A O 1
ATOM 3060 N N . ARG A 1 372 ? -24.324 -35.170 -38.170 1.00 35.28 372 ARG A N 1
ATOM 3061 C CA . ARG A 1 372 ? -25.390 -35.459 -39.148 1.00 35.28 372 ARG A CA 1
ATOM 3062 C C . ARG A 1 372 ? -24.813 -35.489 -40.557 1.00 35.28 372 ARG A C 1
ATOM 3064 O O . ARG A 1 372 ? -24.783 -34.456 -41.208 1.00 35.28 372 ARG A O 1
ATOM 3071 N N . MET A 1 373 ? -24.365 -36.667 -40.990 1.00 30.88 373 MET A N 1
ATOM 3072 C CA . MET A 1 373 ? -24.460 -37.202 -42.362 1.00 30.88 373 MET A CA 1
ATOM 3073 C C . MET A 1 373 ? -23.488 -38.380 -42.515 1.00 30.88 373 MET A C 1
ATOM 3075 O O . MET A 1 373 ? -22.367 -38.202 -42.969 1.00 30.88 373 MET A O 1
ATOM 3079 N N . ALA A 1 374 ? -23.918 -39.578 -42.113 1.00 31.73 374 ALA A N 1
ATOM 3080 C CA . ALA A 1 374 ? -23.373 -40.849 -42.607 1.00 31.73 374 ALA A CA 1
ATOM 3081 C C . ALA A 1 374 ? -24.273 -42.018 -42.164 1.00 31.73 374 ALA A C 1
ATOM 3083 O O . ALA A 1 374 ? -23.900 -42.862 -41.356 1.00 31.73 374 ALA A O 1
ATOM 3084 N N . SER A 1 375 ? -25.510 -42.039 -42.643 1.00 34.09 375 SER A N 1
ATOM 3085 C CA . SER A 1 375 ? -26.302 -43.266 -42.792 1.00 34.09 375 SER A CA 1
ATOM 3086 C C . SER A 1 375 ? -27.382 -42.985 -43.832 1.00 34.09 375 SER A C 1
ATOM 3088 O O . SER A 1 375 ? -27.895 -41.869 -43.864 1.00 34.09 375 SER A O 1
ATOM 3090 N N . ILE A 1 376 ? -27.698 -43.995 -44.658 1.00 29.34 376 ILE A N 1
ATOM 3091 C CA . ILE A 1 376 ? -28.416 -43.942 -45.954 1.00 29.34 376 ILE A CA 1
ATOM 3092 C C . ILE A 1 376 ? -27.396 -43.611 -47.065 1.00 29.34 376 ILE A C 1
ATOM 3094 O O . ILE A 1 376 ? -26.922 -42.488 -47.138 1.00 29.34 376 ILE A O 1
ATOM 3098 N N . SER A 1 377 ? -26.937 -44.485 -47.966 1.00 26.52 377 SER A N 1
ATOM 3099 C CA . SER A 1 377 ? -27.436 -45.710 -48.636 1.00 26.52 377 SER A CA 1
ATOM 3100 C C . SER A 1 377 ? -26.386 -46.010 -49.754 1.00 26.52 377 SER A C 1
ATOM 3102 O O . SER A 1 377 ? -25.605 -45.112 -50.057 1.00 26.52 377 SER A O 1
ATOM 3104 N N . TYR A 1 378 ? -26.191 -47.164 -50.394 1.00 28.64 378 TYR A N 1
ATOM 3105 C CA . TYR A 1 378 ? -27.080 -48.177 -50.966 1.00 28.64 378 TYR A CA 1
ATOM 3106 C C . TYR A 1 378 ? -26.252 -49.444 -51.282 1.00 28.64 378 TYR A C 1
ATOM 3108 O O . TYR A 1 378 ? -25.090 -49.309 -51.655 1.00 28.64 378 TYR A O 1
ATOM 3116 N N . ASN A 1 379 ? -26.938 -50.594 -51.216 1.00 35.94 379 ASN A N 1
ATOM 3117 C CA . ASN A 1 379 ? -26.762 -51.857 -51.961 1.00 35.94 379 ASN A CA 1
ATOM 3118 C C . ASN A 1 379 ? -25.407 -52.570 -51.989 1.00 35.94 379 ASN A C 1
ATOM 3120 O O . ASN A 1 379 ? -24.492 -52.121 -52.711 1.00 35.94 379 ASN A O 1
#

Sequence (379 aa):
MSSLFTSTTFIESSNSQKWIPQFFIDHYKVKAVCFKETLLICLKNEIVTHIGNCCISIESIGPQKHEFLINTKFCINIDDHFGGSKVVCSSTNKFNCLEEKRTEYVYHKGNFHEKTLFMGIQDNNYYIETTETYQHNKSRNCKNLTYPQKIELLSEGTNLLLMRYLTIINYDGTLTFQNIMIDGNVTICQYKCIPVKYMKLYENDIEVYTIERVIENQNGNVESMKTYLTPKGEILEHNWLTTSYILKNKSLENVNPMIEKLRIAIRNNCWTEDMEIFSKYLDKKCNEVTKFIEYLISHLEVKHLIADYTQTLLIVKPLHVVDFTIQYFKAFSIYPESQEFISMRQISKITIPTQERYANICDFYPLCTSCRMASISYN

Foldseek 3Di:
DDDDDDDDDDDDDDDDPDDDDQQFCDPVCLVLLFDWAKWFKDFPVDPDDGFWIKIWGWHQDDPVSQKIWIWIKTWGHDPQKTWIKIKTWMAGRRQQTAKIKIKIWIDHPNKIKIKIWIWHDDPQWIWIWIWIAIPVPRDTDIDIDIGHSPFQEHEPRSVSSVLSSCLLVQPAAKHKHWYADSRRDIWIKIKGKDGWDFDDDPNDGATWIKIWMWTQDPVRDIWIKIWIAHSSGHTAKIDTPPDRIIIHGPVPPPDDVVVVVVVVCVVVVVLVVDPVSVVVVVVVVVVVVVVVVVVCVVCVVVVVLVVVLVVVCVVVVDPDNVVVVVVSVLVVDPDPDDDPDPPPPPVVPPDDPDDDDDDDDPDDDPDDPPPPDDDDDDD

Nearest PDB structures (foldseek):
  4e1t-assembly1_A  TM=2.665E-01  e=8.684E-01  Yersinia pseudotuberculosis
  5g26-assembly1_A  TM=2.088E-01  e=2.470E+00  Escherichia coli O157
  4y25-assembly1_A  TM=2.095E-01  e=9.127E+00  Escherichia coli K-12

Radius of gyration: 28.37 Å; Cα contacts (8 Å, |Δi|>4): 605; chains: 1; bounding box: 65×88×86 Å

Solvent-accessible surface area (backbone atoms only — not comparable to full-atom values): 21918 Å² total; per-residue (Å²): 136,87,77,89,85,80,92,73,91,81,88,78,91,77,96,74,84,75,76,74,74,92,63,64,63,46,83,85,45,50,70,64,57,35,47,76,50,67,28,39,27,30,40,70,91,44,99,82,45,77,36,34,41,37,39,42,35,32,42,71,34,73,98,82,51,52,31,33,43,28,40,37,41,37,40,38,51,55,96,70,35,43,33,37,40,37,36,41,20,35,26,40,39,64,57,46,66,50,35,37,42,38,38,39,38,40,34,44,90,91,43,42,41,39,36,31,28,38,38,34,70,52,95,76,18,36,40,32,43,24,41,36,41,37,67,92,68,75,48,73,50,74,48,81,46,80,43,62,59,89,53,66,55,41,43,76,45,40,44,57,52,46,56,27,45,42,32,63,70,48,46,69,50,73,50,77,37,34,30,65,45,69,83,65,50,78,31,52,34,40,36,41,35,42,46,70,38,80,42,75,58,89,94,43,81,39,60,34,24,37,42,38,38,39,37,48,41,94,87,72,52,72,50,46,33,42,36,36,19,32,69,76,32,51,67,47,36,39,36,44,73,88,53,69,44,31,38,32,28,71,83,74,51,90,62,56,71,67,55,50,54,48,49,54,29,56,76,68,54,51,41,76,74,36,68,68,57,39,48,54,50,50,54,53,49,51,52,55,51,46,54,52,50,51,50,45,66,76,34,50,66,60,50,49,52,52,49,53,47,51,52,49,48,70,70,66,61,59,94,55,57,66,63,51,50,54,56,58,57,55,76,74,43,94,69,77,71,83,78,81,76,79,61,90,79,62,72,85,69,70,80,76,82,78,88,75,86,82,81,88,86,91,84,83,78,97,82,72,83,86,82,78,87,90,79,91,86,82,137

pLDDT: mean 76.48, std 22.64, range [23.22, 98.25]

Mean predicted aligned error: 17.7 Å